Protein AF-0000000066309171 (afdb_homodimer)

Organism: Escherichia coli (strain K12) (NCBI:txid83333)

Secondary structure (DSSP, 8-state):
---PPSS-EE--BPPPPB-TTSSB-HHHHHHHHHHHHHTT-S-EEESSTTTTGGGS-HHHHHHHHHHHHHHHTTSS-EEEE---S-HHHHHHHHHHHHHHT-SEEEEEPP-SS---HHHHHHHHHHHHHT-SS-EEEEE-HHHHS----HHHHHHHHHH-TTEEEEEE--S-HHHHHHHIIIIIHH-TT-EEEE-SGGGHHHHHHTT--EE--GGGGT-HHHHHHHHHHHHTT-HHHHHHHHHHHTTTHHHHTTSSS-HHHHHHHHHHTT-----B--TTS-PPPHHHHHHHHHHHHHTT--/---PPSS-EE--BPPPPB-TTSSB-HHHHHHHHHHHHHTT-S-EEESSTTTTGGGS-HHHHHHHHHHHHHHHTTSS-EEEE---S-HHHHHHHHHHHHHHT-SEEEEEPP-SS---HHHHHHHHHHHHHT-SS-EEEEE-HHHHS----HHHHHHHHHH-TTEEEEEE--S-HHHHHHHIIIIIHH-TT-EEEE-SGGGHHHHHHTT--EE--GGGGT-HHHHHHHHHHHHTT-HHHHHHHHHHHTTTHHHHTTSSS-HHHHHHHHHHTT-----B--TTS-PPPHHHHHHHHHHHHHTT--

Foldseek 3Di:
DPDAADPFAEEAAAAFFADPVGAGPLVLSLLLLVVLVVLPGQEYEYLDVLNVVVLDDLVRLLVVLLSSCVSCVVSHAYEYEQEEQDLVSSLVSQVSNVVSPHQEYEYEFRAPDDDDLVRRLVSLVVSLVSDVHQYEYEADCVPRVDGCALVSLLVNVVVHVSPAEYAHEDPDLPRLLSNCCRNCVPVVNRAYAYAAQLCFLSNVVSVHGYYHYLCSSQQVNLRNVLVVCVVVVNNVSNVVSSVLSNQPVVQCVLDVNSSLSSLLSNVLSPRDGHSDDRPPDDHRDDVSSVVSNVSCVVSVRD/DPDAADPFAEEAAAAFFADPVGAGPLVLSLLLLVVLVVLPGQEYEYLDVLNVVVLDDLVRLLVVLLSSCVSCVVSHAYEYEQEEQDLVSSLVSQVSSVVSPHQEYEYEFRAPDDDDLVRRLVSLVVSLVSDVHQYEYEADCVPRVDGDALVSLQVNVVVHVSPAEYAHEDDDLPRLLSNCCRNCVPVVNRAYAYEAQLCFLSNVVSVHGYYHYLCSSAQVNLRNVLVVCVVVVNNVSNVVSSVLSNQPVVQCVLDVNSSLSSLLSNVLSPRDGHSDDRPPDDHRDDVSSVVSNVSCVVSVRD

pLDDT: mean 97.45, std 5.34, range [38.66, 98.94]

Structure (mmCIF, N/CA/C/O backbone):
data_AF-0000000066309171-model_v1
#
loop_
_entity.id
_entity.type
_entity.pdbx_description
1 polymer 'Putative 2-dehydro-3-deoxy-D-gluconate aldolase YagE'
#
loop_
_atom_site.group_PDB
_atom_site.id
_atom_site.type_symbol
_atom_site.label_atom_id
_atom_site.label_alt_id
_atom_site.label_comp_id
_atom_site.label_asym_id
_atom_site.label_entity_id
_atom_site.label_seq_id
_atom_site.pdbx_PDB_ins_code
_atom_site.Cartn_x
_atom_site.Cartn_y
_atom_site.Cartn_z
_atom_site.occupancy
_atom_site.B_iso_or_equiv
_atom_site.auth_seq_id
_atom_site.auth_comp_id
_atom_site.auth_asym_id
_atom_site.auth_atom_id
_atom_site.pdbx_PDB_model_num
ATOM 1 N N . MET A 1 1 ? 23.938 -31.531 -14.961 1 38.66 1 MET A N 1
ATOM 2 C CA . MET A 1 1 ? 22.609 -31.719 -15.531 1 38.66 1 MET A CA 1
ATOM 3 C C . MET A 1 1 ? 21.938 -30.375 -15.828 1 38.66 1 MET A C 1
ATOM 5 O O . MET A 1 1 ? 22.188 -29.391 -15.125 1 38.66 1 MET A O 1
ATOM 9 N N . PRO A 1 2 ? 21.531 -30.109 -17.031 1 43.56 2 PRO A N 1
ATOM 10 C CA . PRO A 1 2 ? 21.031 -28.781 -17.391 1 43.56 2 PRO A CA 1
ATOM 11 C C . PRO A 1 2 ? 20.078 -28.203 -16.359 1 43.56 2 PRO A C 1
ATOM 13 O O . PRO A 1 2 ? 19.203 -28.906 -15.852 1 43.56 2 PRO A O 1
ATOM 16 N N . GLN A 1 3 ? 20.516 -27.203 -15.57 1 62.66 3 GLN A N 1
ATOM 17 C CA . GLN A 1 3 ? 19.688 -26.641 -14.508 1 62.66 3 GLN A CA 1
ATOM 18 C C . GLN A 1 3 ? 18.359 -26.109 -15.055 1 62.66 3 GLN A C 1
ATOM 20 O O . GLN A 1 3 ? 18.344 -25.344 -16.016 1 62.66 3 GLN A O 1
ATOM 25 N N . SER A 1 4 ? 17.234 -26.812 -14.914 1 76.31 4 SER A N 1
ATOM 26 C CA . SER A 1 4 ? 15.891 -26.438 -15.359 1 76.31 4 SER A CA 1
ATOM 27 C C . SER A 1 4 ? 15.297 -25.344 -14.477 1 76.31 4 SER A C 1
ATOM 29 O O . SER A 1 4 ? 15.719 -25.172 -13.328 1 76.31 4 SER A O 1
ATOM 31 N N . ALA A 1 5 ? 14.523 -24.484 -15.18 1 87.62 5 ALA A N 1
ATOM 32 C CA . ALA A 1 5 ? 13.828 -23.453 -14.414 1 87.62 5 ALA A CA 1
ATOM 33 C C . ALA A 1 5 ? 13.062 -24.062 -13.242 1 87.62 5 ALA A C 1
ATOM 35 O O . ALA A 1 5 ? 12.453 -25.125 -13.375 1 87.62 5 ALA A O 1
ATOM 36 N N . LEU A 1 6 ? 13.281 -23.344 -12.219 1 89.31 6 LEU A N 1
ATOM 37 C CA . LEU A 1 6 ? 12.539 -23.719 -11.016 1 89.31 6 LEU A CA 1
ATOM 38 C C . LEU A 1 6 ? 11.148 -23.094 -11.016 1 89.31 6 LEU A C 1
ATOM 40 O O . LEU A 1 6 ? 10.938 -22.047 -11.641 1 89.31 6 LEU A O 1
ATOM 44 N N . PHE A 1 7 ? 10.102 -23.625 -10.523 1 96.81 7 PHE A N 1
ATOM 45 C CA . PHE A 1 7 ? 8.727 -23.156 -10.352 1 96.81 7 PHE A CA 1
ATOM 46 C C . PHE A 1 7 ? 8.086 -22.859 -11.695 1 96.81 7 PHE A C 1
ATOM 48 O O . PHE A 1 7 ? 7.855 -21.688 -12.031 1 96.81 7 PHE A O 1
ATOM 55 N N . THR A 1 8 ? 7.805 -23.719 -12.555 1 98.38 8 THR A N 1
ATOM 56 C CA . THR A 1 8 ? 7.16 -23.562 -13.852 1 98.38 8 THR A CA 1
ATOM 57 C C . THR A 1 8 ? 5.773 -24.203 -13.852 1 98.38 8 THR A C 1
ATOM 59 O O . THR A 1 8 ? 5.426 -24.938 -12.922 1 98.38 8 THR A O 1
ATOM 62 N N . GLY A 1 9 ? 5.016 -23.875 -14.844 1 98.69 9 GLY A N 1
ATOM 63 C CA . GLY A 1 9 ? 3.701 -24.469 -15.016 1 98.69 9 GLY A CA 1
ATOM 64 C C . GLY A 1 9 ? 2.588 -23.656 -14.391 1 98.69 9 GLY A C 1
ATOM 65 O O . GLY A 1 9 ? 2.572 -22.422 -14.5 1 98.69 9 GLY A O 1
ATOM 66 N N . ILE A 1 10 ? 1.595 -24.375 -13.898 1 98.88 10 ILE A N 1
ATOM 67 C CA . ILE A 1 10 ? 0.411 -23.734 -13.336 1 98.88 10 ILE A CA 1
ATOM 68 C C . ILE A 1 10 ? 0.517 -23.703 -11.812 1 98.88 10 ILE A C 1
ATOM 70 O O . ILE A 1 10 ? 0.471 -24.75 -11.156 1 98.88 10 ILE A O 1
ATOM 74 N N . ILE A 1 11 ? 0.652 -22.531 -11.25 1 98.94 11 ILE A N 1
ATOM 75 C CA . ILE A 1 11 ? 0.828 -22.312 -9.82 1 98.94 11 ILE A CA 1
ATOM 76 C C . ILE A 1 11 ? -0.217 -21.328 -9.305 1 98.94 11 ILE A C 1
ATOM 78 O O . ILE A 1 11 ? 0.01 -20.109 -9.32 1 98.94 11 ILE A O 1
ATOM 82 N N . PRO A 1 12 ? -1.341 -21.797 -8.828 1 98.81 12 PRO A N 1
ATOM 83 C CA . PRO A 1 12 ? -2.4 -20.891 -8.383 1 98.81 12 PRO A CA 1
ATOM 84 C C . PRO A 1 12 ? -1.979 -20.047 -7.188 1 98.81 12 PRO A C 1
ATOM 86 O O . PRO A 1 12 ? -1.315 -20.531 -6.273 1 98.81 12 PRO A O 1
ATOM 89 N N . PRO A 1 13 ? -2.234 -18.719 -7.227 1 98.81 13 PRO A N 1
ATOM 90 C CA . PRO A 1 13 ? -2.219 -17.938 -5.988 1 98.81 13 PRO A CA 1
ATOM 91 C C . PRO A 1 13 ? -3.387 -18.266 -5.062 1 98.81 13 PRO A C 1
ATOM 93 O O . PRO A 1 13 ? -4.484 -17.734 -5.223 1 98.81 13 PRO A O 1
ATOM 96 N N . VAL A 1 14 ? -3.17 -19.031 -4.137 1 98.88 14 VAL A N 1
ATOM 97 C CA . VAL A 1 14 ? -4.207 -19.719 -3.377 1 98.88 14 VAL A CA 1
ATOM 98 C C . VAL A 1 14 ? -4.941 -18.734 -2.484 1 98.88 14 VAL A C 1
ATOM 100 O O . VAL A 1 14 ? -4.312 -17.953 -1.753 1 98.88 14 VAL A O 1
ATOM 103 N N . SER A 1 15 ? -6.254 -18.766 -2.568 1 98.75 15 SER A N 1
ATOM 104 C CA . SER A 1 15 ? -7.07 -17.984 -1.647 1 98.75 15 SER A CA 1
ATOM 105 C C . SER A 1 15 ? -6.891 -18.453 -0.209 1 98.75 15 SER A C 1
ATOM 107 O O . SER A 1 15 ? -6.812 -19.656 0.049 1 98.75 15 SER A O 1
ATOM 109 N N . THR A 1 16 ? -6.73 -17.547 0.688 1 98.81 16 THR A N 1
ATOM 110 C CA . THR A 1 16 ? -6.789 -17.906 2.102 1 98.81 16 THR A CA 1
ATOM 111 C C . THR A 1 16 ? -8.234 -17.984 2.576 1 98.81 16 THR A C 1
ATOM 113 O O . THR A 1 16 ? -9 -17.031 2.443 1 98.81 16 THR A O 1
ATOM 116 N N . ILE A 1 17 ? -8.602 -19.141 3.123 1 98.88 17 ILE A N 1
ATOM 117 C CA . ILE A 1 17 ? -9.969 -19.297 3.602 1 98.88 17 ILE A CA 1
ATOM 118 C C . ILE A 1 17 ? -10.062 -18.875 5.062 1 98.88 17 ILE A C 1
ATOM 120 O O . ILE A 1 17 ? -9.25 -19.281 5.895 1 98.88 17 ILE A O 1
ATOM 124 N N . PHE A 1 18 ? -11.016 -17.984 5.305 1 98.81 18 PHE A N 1
ATOM 125 C CA . PHE A 1 18 ? -11.172 -17.438 6.645 1 98.81 18 PHE A CA 1
ATOM 126 C C . PHE A 1 18 ? -12.5 -17.875 7.258 1 98.81 18 PHE A C 1
ATOM 128 O O . PHE A 1 18 ? -13.484 -18.094 6.539 1 98.81 18 PHE A O 1
ATOM 135 N N . THR A 1 19 ? -12.5 -17.953 8.562 1 98.31 19 THR A N 1
ATOM 136 C CA . THR A 1 19 ? -13.758 -18.094 9.289 1 98.31 19 THR A CA 1
ATOM 137 C C . THR A 1 19 ? -14.508 -16.766 9.32 1 98.31 19 THR A C 1
ATOM 139 O O . THR A 1 19 ? -13.977 -15.727 8.906 1 98.31 19 THR A O 1
ATOM 142 N N . ALA A 1 20 ? -15.719 -16.828 9.828 1 96.56 20 ALA A N 1
ATOM 143 C CA . ALA A 1 20 ? -16.578 -15.648 9.867 1 96.56 20 ALA A CA 1
ATOM 144 C C . ALA A 1 20 ? -15.961 -14.562 10.742 1 96.56 20 ALA A C 1
ATOM 146 O O . ALA A 1 20 ? -16.234 -13.375 10.555 1 96.56 20 ALA A O 1
ATOM 147 N N . ASP A 1 21 ? -15.102 -14.945 11.672 1 95.44 21 ASP A N 1
ATOM 148 C CA . ASP A 1 21 ? -14.492 -13.969 12.578 1 95.44 21 ASP A CA 1
ATOM 149 C C . ASP A 1 21 ? -13.125 -13.523 12.062 1 95.44 21 ASP A C 1
ATOM 151 O O . ASP A 1 21 ? -12.391 -12.828 12.766 1 95.44 21 ASP A O 1
ATOM 155 N N . GLY A 1 22 ? -12.734 -13.977 10.859 1 96 22 GLY A N 1
ATOM 156 C CA . GLY A 1 22 ? -11.539 -13.461 10.219 1 96 22 GLY A CA 1
ATOM 157 C C . GLY A 1 22 ? -10.289 -14.258 10.547 1 96 22 GLY A C 1
ATOM 158 O O . GLY A 1 22 ? -9.172 -13.82 10.266 1 96 22 GLY A O 1
ATOM 159 N N . GLN A 1 23 ? -10.523 -15.422 11.148 1 97.69 23 GLN A N 1
ATOM 160 C CA . GLN A 1 23 ? -9.391 -16.297 11.445 1 97.69 23 GLN A CA 1
ATOM 161 C C . GLN A 1 23 ? -9.164 -17.297 10.32 1 97.69 23 GLN A C 1
ATOM 163 O O . GLN A 1 23 ? -10.047 -17.516 9.492 1 97.69 23 GLN A O 1
ATOM 168 N N . LEU A 1 24 ? -7.961 -17.891 10.336 1 98.62 24 LEU A N 1
ATOM 169 C CA . LEU A 1 24 ? -7.672 -18.922 9.336 1 98.62 24 LEU A CA 1
ATOM 170 C C . LEU A 1 24 ? -8.617 -20.109 9.492 1 98.62 24 LEU A C 1
ATOM 172 O O . LEU A 1 24 ? -8.719 -20.703 10.578 1 98.62 24 LEU A O 1
ATOM 176 N N . ASP A 1 25 ? -9.352 -20.406 8.469 1 98.75 25 ASP A N 1
ATOM 177 C CA . ASP A 1 25 ? -10.133 -21.641 8.398 1 98.75 25 ASP A CA 1
ATOM 178 C C . ASP A 1 25 ? -9.273 -22.812 7.918 1 98.75 25 ASP A C 1
ATOM 180 O O . ASP A 1 25 ? -9.227 -23.109 6.723 1 98.75 25 ASP A O 1
ATOM 184 N N . LYS A 1 26 ? -8.672 -23.5 8.914 1 98.5 26 LYS A N 1
ATOM 185 C CA . LYS A 1 26 ? -7.707 -24.547 8.594 1 98.5 26 LYS A CA 1
ATOM 186 C C . LYS A 1 26 ? -8.352 -25.656 7.773 1 98.5 26 LYS A C 1
ATOM 188 O O . LYS A 1 26 ? -7.828 -26.047 6.727 1 98.5 26 LYS A O 1
ATOM 193 N N . PRO A 1 27 ? -9.555 -26.156 8.133 1 98.44 27 PRO A N 1
ATOM 194 C CA . PRO A 1 27 ? -10.172 -27.219 7.332 1 98.44 27 PRO A CA 1
ATOM 195 C C . PRO A 1 27 ? -10.484 -26.766 5.906 1 98.44 27 PRO A C 1
ATOM 197 O O . PRO A 1 27 ? -10.242 -27.516 4.953 1 98.44 27 PRO A O 1
ATOM 200 N N . GLY A 1 28 ? -11.055 -25.562 5.793 1 98.5 28 GLY A N 1
ATOM 201 C CA . GLY A 1 28 ? -11.367 -25.047 4.473 1 98.5 28 GLY A CA 1
ATOM 202 C C . GLY A 1 28 ? -10.141 -24.844 3.6 1 98.5 28 GLY A C 1
ATOM 203 O O . GLY A 1 28 ? -10.164 -25.172 2.412 1 98.5 28 GLY A O 1
ATOM 204 N N . THR A 1 29 ? -9.102 -24.328 4.191 1 98.69 29 THR A N 1
ATOM 205 C CA . THR A 1 29 ? -7.852 -24.125 3.461 1 98.69 29 THR A CA 1
ATOM 206 C C . THR A 1 29 ? -7.242 -25.469 3.061 1 98.69 29 THR A C 1
ATOM 208 O O . THR A 1 29 ? -6.77 -25.641 1.932 1 98.69 29 THR A O 1
ATOM 211 N N . ALA A 1 30 ? -7.254 -26.406 3.961 1 98.75 30 ALA A N 1
ATOM 212 C CA . ALA A 1 30 ? -6.746 -27.75 3.678 1 98.75 30 ALA A CA 1
ATOM 213 C C . ALA A 1 30 ? -7.488 -28.375 2.502 1 98.75 30 ALA A C 1
ATOM 215 O O . ALA A 1 30 ? -6.867 -28.969 1.613 1 98.75 30 ALA A O 1
ATOM 216 N N . ALA A 1 31 ? -8.773 -28.266 2.525 1 98.5 31 ALA A N 1
ATOM 217 C CA . ALA A 1 31 ? -9.594 -28.844 1.465 1 98.5 31 ALA A CA 1
ATOM 218 C C . ALA A 1 31 ? -9.25 -28.234 0.11 1 98.5 31 ALA A C 1
ATOM 220 O O . ALA A 1 31 ? -9.18 -28.938 -0.898 1 98.5 31 ALA A O 1
ATOM 221 N N . LEU A 1 32 ? -9.102 -26.953 0.079 1 98.69 32 LEU A N 1
ATOM 222 C CA . LEU A 1 32 ? -8.758 -26.266 -1.166 1 98.69 32 LEU A CA 1
ATOM 223 C C . LEU A 1 32 ? -7.398 -26.734 -1.68 1 98.69 32 LEU A C 1
ATOM 225 O O . LEU A 1 32 ? -7.234 -27 -2.871 1 98.69 32 LEU A O 1
ATOM 229 N N . ILE A 1 33 ? -6.434 -26.781 -0.765 1 98.81 33 ILE A N 1
ATOM 230 C CA . ILE A 1 33 ? -5.09 -27.234 -1.117 1 98.81 33 ILE A CA 1
ATOM 231 C C . ILE A 1 33 ? -5.16 -28.625 -1.759 1 98.81 33 ILE A C 1
ATOM 233 O O . ILE A 1 33 ? -4.605 -28.844 -2.836 1 98.81 33 ILE A O 1
ATOM 237 N N . ASP A 1 34 ? -5.883 -29.516 -1.138 1 98.75 34 ASP A N 1
ATOM 238 C CA . ASP A 1 34 ? -5.98 -30.875 -1.627 1 98.75 34 ASP A CA 1
ATOM 239 C C . ASP A 1 34 ? -6.648 -30.922 -3 1 98.75 34 ASP A C 1
ATOM 241 O O . ASP A 1 34 ? -6.223 -31.688 -3.879 1 98.75 34 ASP A O 1
ATOM 245 N N . ASP A 1 35 ? -7.629 -30.172 -3.152 1 98.44 35 ASP A N 1
ATOM 246 C CA . ASP A 1 35 ? -8.344 -30.109 -4.422 1 98.44 35 ASP A CA 1
ATOM 247 C C . ASP A 1 35 ? -7.438 -29.625 -5.547 1 98.44 35 ASP A C 1
ATOM 249 O O . ASP A 1 35 ? -7.484 -30.141 -6.664 1 98.44 35 ASP A O 1
ATOM 253 N N . LEU A 1 36 ? -6.699 -28.594 -5.277 1 98.75 36 LEU A N 1
ATOM 254 C CA . LEU A 1 36 ? -5.824 -28.016 -6.289 1 98.75 36 LEU A CA 1
ATOM 255 C C . LEU A 1 36 ? -4.711 -29 -6.668 1 98.75 36 LEU A C 1
ATOM 257 O O . LEU A 1 36 ? -4.371 -29.125 -7.848 1 98.75 36 LEU A O 1
ATOM 261 N N . ILE A 1 37 ? -4.16 -29.672 -5.664 1 98.81 37 ILE A N 1
ATOM 262 C CA . ILE A 1 37 ? -3.131 -30.656 -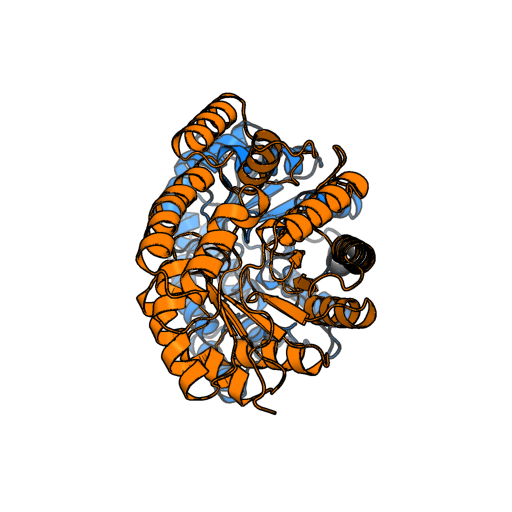5.934 1 98.81 37 ILE A CA 1
ATOM 263 C C . ILE A 1 37 ? -3.717 -31.797 -6.77 1 98.81 37 ILE A C 1
ATOM 265 O O . ILE A 1 37 ? -3.104 -32.25 -7.738 1 98.81 37 ILE A O 1
ATOM 269 N N . LYS A 1 38 ? -4.902 -32.219 -6.41 1 98.44 38 LYS A N 1
ATOM 270 C CA . LYS A 1 38 ? -5.586 -33.281 -7.156 1 98.44 38 LYS A CA 1
ATOM 271 C C . LYS A 1 38 ? -5.832 -32.875 -8.602 1 98.44 38 LYS A C 1
ATOM 273 O O . LYS A 1 38 ? -5.773 -33.688 -9.516 1 98.44 38 LYS A O 1
ATOM 278 N N . ALA A 1 39 ? -6.035 -31.594 -8.844 1 98.12 39 ALA A N 1
ATOM 279 C CA . ALA A 1 39 ? -6.328 -31.062 -10.164 1 98.12 39 ALA A CA 1
ATOM 280 C C . ALA A 1 39 ? -5.074 -31.031 -11.031 1 98.12 39 ALA A C 1
ATOM 282 O O . ALA A 1 39 ? -5.152 -30.812 -12.242 1 98.12 39 ALA A O 1
ATOM 283 N N . GLY A 1 40 ? -3.91 -31.203 -10.445 1 98.62 40 GLY A N 1
ATOM 284 C CA . GLY A 1 40 ? -2.691 -31.375 -11.219 1 98.62 40 GLY A CA 1
ATOM 285 C C . GLY A 1 40 ? -1.887 -30.094 -11.359 1 98.62 40 GLY A C 1
ATOM 286 O O . GLY A 1 40 ? -1.13 -29.922 -12.312 1 98.62 40 GLY A O 1
ATOM 287 N N . VAL A 1 41 ? -2.041 -29.172 -10.43 1 98.81 41 VAL A N 1
ATOM 288 C CA . VAL A 1 41 ? -1.249 -27.953 -10.484 1 98.81 41 VAL A CA 1
ATOM 289 C C . VAL A 1 41 ? 0.215 -28.266 -10.188 1 98.81 41 VAL A C 1
ATOM 291 O O . VAL A 1 41 ? 0.526 -29.312 -9.609 1 98.81 41 VAL A O 1
ATOM 294 N N . ASP A 1 42 ? 1.128 -27.375 -10.617 1 98.81 42 ASP A N 1
ATOM 295 C CA . ASP A 1 42 ? 2.561 -27.641 -10.578 1 98.81 42 ASP A CA 1
ATOM 296 C C . ASP A 1 42 ? 3.199 -27.047 -9.328 1 98.81 42 ASP A C 1
ATOM 298 O O . ASP A 1 42 ? 4.402 -27.188 -9.102 1 98.81 42 ASP A O 1
ATOM 302 N N . GLY A 1 43 ? 2.537 -26.406 -8.492 1 98.81 43 GLY A N 1
ATOM 303 C CA . GLY A 1 43 ? 2.908 -25.734 -7.25 1 98.81 43 GLY A CA 1
ATOM 304 C C . GLY A 1 43 ? 1.785 -24.906 -6.656 1 98.81 43 GLY A C 1
ATOM 305 O O . GLY A 1 43 ? 0.696 -24.828 -7.23 1 98.81 43 GLY A O 1
ATOM 306 N N . LEU A 1 44 ? 2.025 -24.359 -5.52 1 98.94 44 LEU A N 1
ATOM 307 C CA . LEU A 1 44 ? 1.059 -23.5 -4.852 1 98.94 44 LEU A CA 1
ATOM 308 C C . LEU A 1 44 ? 1.731 -22.234 -4.32 1 98.94 44 LEU A C 1
ATOM 310 O O . LEU A 1 44 ? 2.799 -22.297 -3.709 1 98.94 44 LEU A O 1
ATOM 314 N N . PHE A 1 45 ? 1.145 -21.094 -4.598 1 98.94 45 PHE A N 1
ATOM 315 C CA . PHE A 1 45 ? 1.626 -19.812 -4.102 1 98.94 45 PHE A CA 1
ATOM 316 C C . PHE A 1 45 ? 0.674 -19.25 -3.055 1 98.94 45 PHE A C 1
ATOM 318 O O . PHE A 1 45 ? -0.469 -18.906 -3.367 1 98.94 45 PHE A O 1
ATOM 325 N N . PHE A 1 46 ? 1.134 -19.141 -1.789 1 98.94 46 PHE A N 1
ATOM 326 C CA . PHE A 1 46 ? 0.316 -18.625 -0.694 1 98.94 46 PHE A CA 1
ATOM 327 C C . PHE A 1 46 ? 0.715 -17.203 -0.337 1 98.94 46 PHE A C 1
ATOM 329 O O . PHE A 1 46 ? 1.871 -16.812 -0.516 1 98.94 46 PHE A O 1
ATOM 336 N N . LEU A 1 47 ? -0.238 -16.453 0.183 1 98.88 47 LEU A N 1
ATOM 337 C CA . LEU A 1 47 ? -0.025 -15.109 0.704 1 98.88 47 LEU A CA 1
ATOM 338 C C . LEU A 1 47 ? 0.41 -14.156 -0.407 1 98.88 47 LEU A C 1
ATOM 340 O O . LEU A 1 47 ? 1.303 -13.336 -0.208 1 98.88 47 LEU A O 1
ATOM 344 N N . GLY A 1 48 ? -0.145 -14.367 -1.619 1 98.44 48 GLY A N 1
ATOM 345 C CA . GLY A 1 48 ? -0.158 -13.367 -2.67 1 98.44 48 GLY A CA 1
ATOM 346 C C . GLY A 1 48 ? -1.31 -12.383 -2.545 1 98.44 48 GLY A C 1
ATOM 347 O O . GLY A 1 48 ? -2.006 -12.367 -1.527 1 98.44 48 GLY A O 1
ATOM 348 N N . SER A 1 49 ? -1.525 -11.586 -3.557 1 97.25 49 SER A N 1
ATOM 349 C CA . SER A 1 49 ? -2.645 -10.648 -3.553 1 97.25 49 SER A CA 1
ATOM 350 C C . SER A 1 49 ? -3.971 -11.375 -3.346 1 97.25 49 SER A C 1
ATOM 352 O O . SER A 1 49 ? -4.785 -10.969 -2.514 1 97.25 49 SER A O 1
ATOM 354 N N . GLY A 1 50 ? -4.156 -12.469 -4.039 1 95.94 50 GLY A N 1
ATOM 355 C CA . GLY A 1 50 ? -5.379 -13.25 -3.936 1 95.94 50 GLY A CA 1
ATOM 356 C C . GLY A 1 50 ? -5.555 -13.906 -2.58 1 95.94 50 GLY A C 1
ATOM 357 O O . GLY A 1 50 ? -6.676 -14.258 -2.195 1 95.94 50 GLY A O 1
ATOM 358 N N . GLY A 1 51 ? -4.441 -14.133 -1.93 1 98.25 51 GLY A N 1
ATOM 359 C CA . GLY A 1 51 ? -4.473 -14.688 -0.588 1 98.25 51 GLY A CA 1
ATOM 360 C C . GLY A 1 51 ? -4.684 -13.641 0.491 1 98.25 51 GLY A C 1
ATOM 361 O O . GLY A 1 51 ? -4.598 -13.945 1.683 1 98.25 51 GLY A O 1
ATOM 362 N N . GLU A 1 52 ? -4.859 -12.391 0.072 1 98.38 52 GLU A N 1
ATOM 363 C CA . GLU A 1 52 ? -5.227 -11.273 0.936 1 98.38 52 GLU A CA 1
ATOM 364 C C . GLU A 1 52 ? -4.109 -10.945 1.923 1 98.38 52 GLU A C 1
ATOM 366 O O . GLU A 1 52 ? -4.375 -10.578 3.07 1 98.38 52 GLU A O 1
ATOM 371 N N . PHE A 1 53 ? -2.826 -11.086 1.468 1 98.56 53 PHE A N 1
ATOM 372 C CA . PHE A 1 53 ? -1.688 -10.859 2.352 1 98.56 53 PHE A CA 1
ATOM 373 C C . PHE A 1 53 ? -1.72 -9.445 2.926 1 98.56 53 PHE A C 1
ATOM 375 O O . PHE A 1 53 ? -1.321 -9.227 4.07 1 98.56 53 PHE A O 1
ATOM 382 N N . SER A 1 54 ? -2.229 -8.43 2.168 1 97.62 54 SER A N 1
ATOM 383 C CA . SER A 1 54 ? -2.152 -7.02 2.531 1 97.62 54 SER A CA 1
ATOM 384 C C . SER A 1 54 ? -3.107 -6.691 3.672 1 97.62 54 SER A C 1
ATOM 386 O O . SER A 1 54 ? -3.014 -5.621 4.277 1 97.62 54 SER A O 1
ATOM 388 N N . GLN A 1 55 ? -4.012 -7.617 3.965 1 97.81 55 GLN A N 1
ATOM 389 C CA . GLN A 1 55 ? -4.988 -7.406 5.027 1 97.81 55 GLN A CA 1
ATOM 390 C C . GLN A 1 55 ? -4.582 -8.148 6.301 1 97.81 55 GLN A C 1
ATOM 392 O O . GLN A 1 55 ? -5.355 -8.211 7.258 1 97.81 55 GLN A O 1
ATOM 397 N N . LEU A 1 56 ? -3.402 -8.688 6.27 1 98.31 56 LEU A N 1
ATOM 398 C CA . LEU A 1 56 ? -2.957 -9.539 7.367 1 98.31 56 LEU A CA 1
ATOM 399 C C . LEU A 1 56 ? -1.742 -8.938 8.062 1 98.31 56 LEU A C 1
ATOM 401 O O . LEU A 1 56 ? -0.915 -8.281 7.426 1 98.31 56 LEU A O 1
ATOM 405 N N . GLY A 1 57 ? -1.656 -9.156 9.383 1 96.94 57 GLY A N 1
ATOM 406 C CA . GLY A 1 57 ? -0.436 -8.828 10.102 1 96.94 57 GLY A CA 1
ATOM 407 C C . GLY A 1 57 ? 0.652 -9.875 9.945 1 96.94 57 GLY A C 1
ATOM 408 O O . GLY A 1 57 ? 0.406 -10.961 9.406 1 96.94 57 GLY A O 1
ATOM 409 N N . ALA A 1 58 ? 1.822 -9.539 10.43 1 97.81 58 ALA A N 1
ATOM 410 C CA . ALA A 1 58 ? 2.986 -10.406 10.266 1 97.81 58 ALA A CA 1
ATOM 411 C C . ALA A 1 58 ? 2.746 -11.773 10.906 1 97.81 58 ALA A C 1
ATOM 413 O O . ALA A 1 58 ? 3.068 -12.805 10.32 1 97.81 58 ALA A O 1
ATOM 414 N N . GLU A 1 59 ? 2.178 -11.781 12.094 1 98.06 59 GLU A N 1
ATOM 415 C CA . GLU A 1 59 ? 1.98 -13.039 12.805 1 98.06 59 GLU A CA 1
ATOM 416 C C . GLU A 1 59 ? 0.931 -13.906 12.117 1 98.06 59 GLU A C 1
ATOM 418 O O . GLU A 1 59 ? 1.051 -15.133 12.086 1 98.06 59 GLU A O 1
ATOM 423 N N . GLU A 1 60 ? -0.122 -13.297 11.609 1 98.44 60 GLU A N 1
ATOM 424 C CA . GLU A 1 60 ? -1.114 -14.039 10.836 1 98.44 60 GLU A CA 1
ATOM 425 C C . GLU A 1 60 ? -0.492 -14.664 9.594 1 98.44 60 GLU A C 1
ATOM 427 O O . GLU A 1 60 ? -0.775 -15.812 9.258 1 98.44 60 GLU A O 1
ATOM 432 N N . ARG A 1 61 ? 0.37 -13.898 8.898 1 98.81 61 ARG A N 1
ATOM 433 C CA . ARG A 1 61 ? 1.027 -14.391 7.688 1 98.81 61 ARG A CA 1
ATOM 434 C C . ARG A 1 61 ? 1.952 -15.562 8 1 98.81 61 ARG A C 1
ATOM 436 O O . ARG A 1 61 ? 1.992 -16.547 7.262 1 98.81 61 ARG A O 1
ATOM 443 N N . LYS A 1 62 ? 2.662 -15.445 9.133 1 98.88 62 LYS A N 1
ATOM 444 C CA . LYS A 1 62 ? 3.531 -16.547 9.555 1 98.88 62 LYS A CA 1
ATOM 445 C C . LYS A 1 62 ? 2.723 -17.797 9.844 1 98.88 62 LYS A C 1
ATOM 447 O O . LYS A 1 62 ? 3.111 -18.906 9.438 1 98.88 62 LYS A O 1
ATOM 452 N N . ALA A 1 63 ? 1.603 -17.641 10.523 1 98.81 63 ALA A N 1
ATOM 453 C CA . ALA A 1 63 ? 0.764 -18.781 10.883 1 98.81 63 ALA A CA 1
ATOM 454 C C . ALA A 1 63 ? 0.19 -19.453 9.648 1 98.81 63 ALA A C 1
ATOM 456 O O . ALA A 1 63 ? 0.156 -20.688 9.562 1 98.81 63 ALA A O 1
ATOM 457 N N . ILE A 1 64 ? -0.252 -18.688 8.711 1 98.88 64 ILE A N 1
ATOM 458 C CA . ILE A 1 64 ? -0.836 -19.219 7.48 1 98.88 64 ILE A CA 1
ATOM 459 C C . ILE A 1 64 ? 0.235 -19.953 6.672 1 98.88 64 ILE A C 1
ATOM 461 O O . ILE A 1 64 ? -0.006 -21.047 6.152 1 98.88 64 ILE A O 1
ATOM 465 N N . ALA A 1 65 ? 1.427 -19.344 6.59 1 98.94 65 ALA A N 1
ATOM 466 C CA . ALA A 1 65 ? 2.535 -19.969 5.867 1 98.94 65 ALA A CA 1
ATOM 467 C C . ALA A 1 65 ? 2.883 -21.328 6.465 1 98.94 65 ALA A C 1
ATOM 469 O O . ALA A 1 65 ? 3.016 -22.312 5.734 1 98.94 65 ALA A O 1
ATOM 470 N N . ARG A 1 66 ? 3.025 -21.344 7.781 1 98.88 66 ARG A N 1
ATOM 471 C CA . ARG A 1 66 ? 3.379 -22.578 8.461 1 98.88 66 ARG A CA 1
ATOM 472 C C . ARG A 1 66 ? 2.33 -23.656 8.211 1 98.88 66 ARG A C 1
ATOM 474 O O . ARG A 1 66 ? 2.67 -24.797 7.898 1 98.88 66 ARG A O 1
ATOM 481 N N . PHE A 1 67 ? 1.081 -23.328 8.367 1 98.88 67 PHE A N 1
ATOM 482 C CA . PHE A 1 67 ? -0.006 -24.281 8.148 1 98.88 67 PHE A CA 1
ATOM 483 C C . PHE A 1 67 ? 0.029 -24.828 6.734 1 98.88 67 PHE A C 1
ATOM 485 O O . PHE A 1 67 ? -0.073 -26.047 6.531 1 98.88 67 PHE A O 1
ATOM 492 N N . ALA A 1 68 ? 0.136 -23.891 5.742 1 98.88 68 ALA A N 1
ATOM 493 C CA . ALA A 1 68 ? 0.113 -24.281 4.336 1 98.88 68 ALA A CA 1
ATOM 494 C C . ALA A 1 68 ? 1.263 -25.219 4.008 1 98.88 68 ALA A C 1
ATOM 496 O O . ALA A 1 68 ? 1.06 -26.266 3.371 1 98.88 68 ALA A O 1
ATOM 497 N N . ILE A 1 69 ? 2.477 -24.844 4.434 1 98.94 69 ILE A N 1
ATOM 498 C CA . ILE A 1 69 ? 3.668 -25.656 4.172 1 98.94 69 ILE A CA 1
ATOM 499 C C . ILE A 1 69 ? 3.496 -27.047 4.773 1 98.94 69 ILE A C 1
ATOM 501 O O . ILE A 1 69 ? 3.721 -28.047 4.102 1 98.94 69 ILE A O 1
ATOM 505 N N . ASP A 1 70 ? 3.033 -27.047 6.008 1 98.88 70 ASP A N 1
ATOM 506 C CA . ASP A 1 70 ? 2.857 -28.328 6.711 1 98.88 70 ASP A CA 1
ATOM 507 C C . ASP A 1 70 ? 1.817 -29.203 6.012 1 98.88 70 ASP A C 1
ATOM 509 O O . ASP A 1 70 ? 2.02 -30.406 5.848 1 98.88 70 ASP A O 1
ATOM 513 N N . HIS A 1 71 ? 0.724 -28.625 5.582 1 98.94 71 HIS A N 1
ATOM 514 C CA . HIS A 1 71 ? -0.365 -29.391 5.004 1 98.94 71 HIS A CA 1
ATOM 515 C C . HIS A 1 71 ? 0.003 -29.922 3.619 1 98.94 71 HIS A C 1
ATOM 517 O O . HIS A 1 71 ? -0.373 -31.031 3.25 1 98.94 71 HIS A O 1
ATOM 523 N N . VAL A 1 72 ? 0.617 -29.062 2.816 1 98.88 72 VAL A N 1
ATOM 524 C CA . VAL A 1 72 ? 1.021 -29.5 1.485 1 98.88 72 VAL A CA 1
ATOM 525 C C . VAL A 1 72 ? 1.963 -30.703 1.601 1 98.88 72 VAL A C 1
ATOM 527 O O . VAL A 1 72 ? 1.88 -31.641 0.809 1 98.88 72 VAL A O 1
ATOM 530 N N . ASP A 1 73 ? 2.9 -30.594 2.58 1 98.62 73 ASP A N 1
ATOM 531 C CA . ASP A 1 73 ? 3.76 -31.719 2.939 1 98.62 73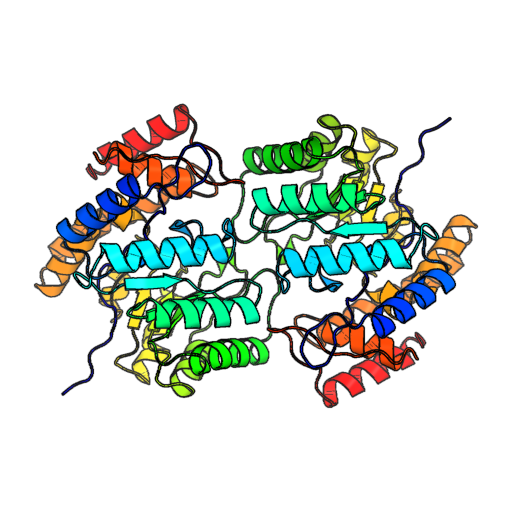 ASP A CA 1
ATOM 532 C C . ASP A 1 73 ? 4.539 -32.219 1.728 1 98.62 73 ASP A C 1
ATOM 534 O O . ASP A 1 73 ? 4.504 -33.406 1.41 1 98.62 73 ASP A O 1
ATOM 538 N N . ARG A 1 74 ? 5.094 -31.375 0.915 1 98.06 74 ARG A N 1
ATOM 539 C CA . ARG A 1 74 ? 6.047 -31.625 -0.161 1 98.06 74 ARG A CA 1
ATOM 540 C C . ARG A 1 74 ? 5.383 -32.344 -1.323 1 98.06 74 ARG A C 1
ATOM 542 O O . ARG A 1 74 ? 6.066 -32.906 -2.188 1 98.06 74 ARG A O 1
ATOM 549 N N . ARG A 1 75 ? 4.086 -32.312 -1.36 1 98.75 75 ARG A N 1
ATOM 550 C CA . ARG A 1 75 ? 3.414 -32.969 -2.492 1 98.75 75 ARG A CA 1
ATOM 551 C C . ARG A 1 75 ? 3.645 -32.156 -3.775 1 98.75 75 ARG A C 1
ATOM 553 O O . ARG A 1 75 ? 3.697 -32.75 -4.863 1 98.75 75 ARG A O 1
ATOM 560 N N . VAL A 1 76 ? 3.695 -30.844 -3.686 1 98.75 76 VAL A N 1
ATOM 561 C CA . VAL A 1 76 ? 4.086 -29.906 -4.742 1 98.75 76 VAL A CA 1
ATOM 562 C C . VAL A 1 76 ? 4.902 -28.766 -4.145 1 98.75 76 VAL A C 1
ATOM 564 O O . VAL A 1 76 ? 4.867 -28.531 -2.934 1 98.75 76 VAL A O 1
ATOM 567 N N . PRO A 1 77 ? 5.699 -28.047 -4.973 1 98.81 77 PRO A N 1
ATOM 568 C CA . PRO A 1 77 ? 6.445 -26.906 -4.457 1 98.81 77 PRO A CA 1
ATOM 569 C C . PRO A 1 77 ? 5.535 -25.828 -3.854 1 98.81 77 PRO A C 1
ATOM 571 O O . PRO A 1 77 ? 4.461 -25.547 -4.391 1 98.81 77 PRO A O 1
ATOM 574 N N . VAL A 1 78 ? 6.004 -25.25 -2.738 1 98.94 78 VAL A N 1
ATOM 575 C CA . VAL A 1 78 ? 5.246 -24.219 -2.041 1 98.94 78 VAL A CA 1
ATOM 576 C C . VAL A 1 78 ? 6.012 -22.891 -2.078 1 98.94 78 VAL A C 1
ATOM 578 O O . VAL A 1 78 ? 7.168 -22.828 -1.658 1 98.94 78 VAL A O 1
ATOM 581 N N . LEU A 1 79 ? 5.391 -21.875 -2.613 1 98.94 79 LEU A N 1
ATOM 582 C CA . LEU A 1 79 ? 5.895 -20.5 -2.604 1 98.94 79 LEU A CA 1
ATOM 583 C C . LEU A 1 79 ? 5.129 -19.641 -1.598 1 98.94 79 LEU A C 1
ATOM 585 O O . LEU A 1 79 ? 3.908 -19.766 -1.479 1 98.94 79 LEU A O 1
ATOM 589 N N . ILE A 1 80 ? 5.871 -18.812 -0.853 1 98.94 80 ILE A N 1
ATOM 590 C CA . ILE A 1 80 ? 5.254 -17.953 0.152 1 98.94 80 ILE A CA 1
ATOM 591 C C . ILE A 1 80 ? 5.52 -16.484 -0.189 1 98.94 80 ILE A C 1
ATOM 593 O O . ILE A 1 80 ? 6.668 -16.094 -0.399 1 98.94 80 ILE A O 1
ATOM 597 N N . GLY A 1 81 ? 4.434 -15.68 -0.288 1 98.94 81 GLY A N 1
ATOM 598 C CA . GLY A 1 81 ? 4.598 -14.234 -0.414 1 98.94 81 GLY A CA 1
ATOM 599 C C . GLY A 1 81 ? 5.098 -13.578 0.859 1 98.94 81 GLY A C 1
ATOM 600 O O . GLY A 1 81 ? 4.508 -13.758 1.927 1 98.94 81 GLY A O 1
ATOM 601 N N . THR A 1 82 ? 6.137 -12.773 0.7 1 98.88 82 THR A N 1
ATOM 602 C CA . THR A 1 82 ? 6.727 -12.211 1.911 1 98.88 82 THR A CA 1
ATOM 603 C C . THR A 1 82 ? 6.898 -10.703 1.781 1 98.88 82 THR A C 1
ATOM 605 O O . THR A 1 82 ? 7.328 -10.039 2.727 1 98.88 82 THR A O 1
ATOM 608 N N . GLY A 1 83 ? 6.531 -10.156 0.658 1 98.25 83 GLY A N 1
ATOM 609 C CA . GLY A 1 83 ? 6.73 -8.742 0.411 1 98.25 83 GLY A CA 1
ATOM 610 C C . GLY A 1 83 ? 5.723 -7.863 1.127 1 98.25 83 GLY A C 1
ATOM 611 O O . GLY A 1 83 ? 4.676 -8.344 1.567 1 98.25 83 GLY A O 1
ATOM 612 N N . GLY A 1 84 ? 5.969 -6.609 1.262 1 96.88 84 GLY A N 1
ATOM 613 C CA . GLY A 1 84 ? 5.137 -5.59 1.883 1 96.88 84 GLY A CA 1
ATOM 614 C C . GLY A 1 84 ? 5.754 -4.207 1.834 1 96.88 84 GLY A C 1
ATOM 615 O O . GLY A 1 84 ? 6.637 -3.941 1.012 1 96.88 84 GLY A O 1
ATOM 616 N N . THR A 1 85 ? 5.25 -3.305 2.662 1 96.88 85 THR A N 1
ATOM 617 C CA . THR A 1 85 ? 5.742 -1.931 2.695 1 96.88 85 THR A CA 1
ATOM 618 C C . THR A 1 85 ? 6.965 -1.814 3.602 1 96.88 85 THR A C 1
ATOM 620 O O . THR A 1 85 ? 7.777 -0.902 3.441 1 96.88 85 THR A O 1
ATOM 623 N N . ASN A 1 86 ? 7.062 -2.615 4.57 1 97.06 86 ASN A N 1
ATOM 624 C CA . ASN A 1 86 ? 8.109 -2.65 5.586 1 97.06 86 ASN A CA 1
ATOM 625 C C . ASN A 1 86 ? 9.203 -3.65 5.23 1 97.06 86 ASN A C 1
ATOM 627 O O . ASN A 1 86 ? 9.031 -4.855 5.414 1 97.06 86 ASN A O 1
ATOM 631 N N . ALA A 1 87 ? 10.375 -3.135 4.777 1 97.44 87 ALA A N 1
ATOM 632 C CA . ALA A 1 87 ? 11.461 -3.979 4.289 1 97.44 87 ALA A CA 1
ATOM 633 C C . ALA A 1 87 ? 11.984 -4.887 5.398 1 97.44 87 ALA A C 1
ATOM 635 O O . ALA A 1 87 ? 12.391 -6.023 5.141 1 97.44 87 ALA A O 1
ATOM 636 N N . ARG A 1 88 ? 12.078 -4.387 6.613 1 97.62 88 ARG A N 1
ATOM 637 C CA . ARG A 1 88 ? 12.539 -5.211 7.73 1 97.62 88 ARG A CA 1
ATOM 638 C C . ARG A 1 88 ? 11.602 -6.391 7.957 1 97.62 88 ARG A C 1
ATOM 640 O O . ARG A 1 88 ? 12.055 -7.512 8.203 1 97.62 88 ARG A O 1
ATOM 647 N N . GLU A 1 89 ? 10.336 -6.125 7.883 1 98.12 89 GLU A N 1
ATOM 648 C CA . GLU A 1 89 ? 9.336 -7.176 8.023 1 98.12 89 GLU A CA 1
ATOM 649 C C . GLU A 1 89 ? 9.414 -8.18 6.875 1 98.12 89 GLU A C 1
ATOM 651 O O . GLU A 1 89 ? 9.234 -9.383 7.078 1 98.12 89 GLU A O 1
ATOM 656 N N . THR A 1 90 ? 9.641 -7.707 5.652 1 98.75 90 THR A N 1
ATOM 657 C CA . THR A 1 90 ? 9.812 -8.586 4.5 1 98.75 90 THR A CA 1
ATOM 658 C C . THR A 1 90 ? 10.945 -9.578 4.734 1 98.75 90 THR A C 1
ATOM 660 O O . THR A 1 90 ? 10.812 -10.766 4.445 1 98.75 90 THR A O 1
ATOM 663 N N . ILE A 1 91 ? 12.047 -9.055 5.25 1 98.75 91 ILE A N 1
ATOM 664 C CA . ILE A 1 91 ? 13.195 -9.906 5.539 1 98.75 91 ILE A CA 1
ATOM 665 C C . ILE A 1 91 ? 12.828 -10.922 6.617 1 98.75 91 ILE A C 1
ATOM 667 O O . ILE A 1 91 ? 13.117 -12.117 6.477 1 98.75 91 ILE A O 1
ATOM 671 N N . GLU A 1 92 ? 12.156 -10.453 7.652 1 98.75 92 GLU A N 1
ATOM 672 C CA . GLU A 1 92 ? 11.734 -11.336 8.734 1 98.75 92 GLU A CA 1
ATOM 673 C C . GLU A 1 92 ? 10.812 -12.438 8.219 1 98.75 92 GLU A C 1
ATOM 675 O O . GLU A 1 92 ? 10.984 -13.609 8.555 1 98.75 92 GLU A O 1
ATOM 680 N N . LEU A 1 93 ? 9.828 -12.07 7.41 1 98.94 93 LEU A N 1
ATOM 681 C CA . LEU A 1 93 ? 8.875 -13.016 6.848 1 98.94 93 LEU A CA 1
ATOM 682 C C . LEU A 1 93 ? 9.562 -13.992 5.898 1 98.94 93 LEU A C 1
ATOM 684 O O . LEU A 1 93 ? 9.195 -15.164 5.824 1 98.94 93 LEU A O 1
ATOM 688 N N . SER A 1 94 ? 10.547 -13.5 5.168 1 98.94 94 SER A N 1
ATOM 689 C CA . SER A 1 94 ? 11.312 -14.352 4.266 1 98.94 94 SER A CA 1
ATOM 690 C C . SER A 1 94 ? 12.102 -15.406 5.039 1 98.94 94 SER A C 1
ATOM 692 O O . SER A 1 94 ? 12.109 -16.578 4.668 1 98.94 94 SER A O 1
ATOM 694 N N . GLN A 1 95 ? 12.758 -14.961 6.074 1 98.94 95 GLN A N 1
ATOM 695 C CA . GLN A 1 95 ? 13.523 -15.883 6.914 1 98.94 95 GLN A CA 1
ATOM 696 C C . GLN A 1 95 ? 12.602 -16.891 7.59 1 98.94 95 GLN A C 1
ATOM 698 O O . GLN A 1 95 ? 12.953 -18.078 7.707 1 98.94 95 GLN A O 1
ATOM 703 N N . HIS A 1 96 ? 11.469 -16.438 8.047 1 98.94 96 HIS A N 1
ATOM 704 C CA . HIS A 1 96 ? 10.484 -17.344 8.625 1 98.94 96 HIS A CA 1
ATOM 705 C C . HIS A 1 96 ? 10.047 -18.406 7.621 1 98.94 96 HIS A C 1
ATOM 707 O O . HIS A 1 96 ? 9.914 -19.578 7.961 1 98.94 96 HIS A O 1
ATOM 713 N N . ALA A 1 97 ? 9.75 -17.969 6.367 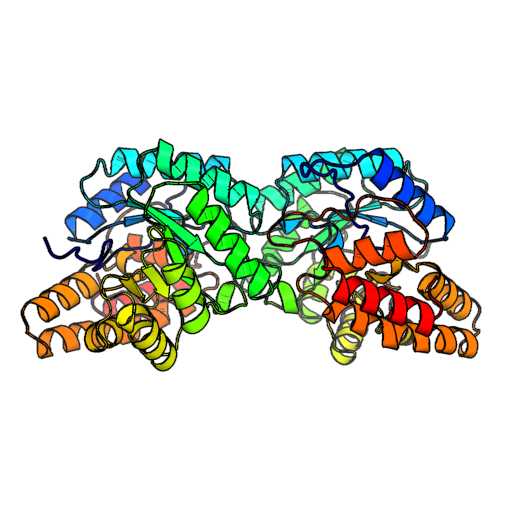1 98.94 97 ALA A N 1
ATOM 714 C CA . ALA A 1 97 ? 9.344 -18.906 5.316 1 98.94 97 ALA A CA 1
ATOM 715 C C . ALA A 1 97 ? 10.406 -19.984 5.098 1 98.94 97 ALA A C 1
ATOM 717 O O . ALA A 1 97 ? 10.086 -21.156 4.949 1 98.94 97 ALA A O 1
ATOM 718 N N . GLN A 1 98 ? 11.656 -19.562 5.086 1 98.88 98 GLN A N 1
ATOM 719 C CA . GLN A 1 98 ? 12.766 -20.5 4.938 1 98.88 98 GLN A CA 1
ATOM 720 C C . GLN A 1 98 ? 12.805 -21.5 6.094 1 98.88 98 GLN A C 1
ATOM 722 O O . GLN A 1 98 ? 12.914 -22.703 5.875 1 98.88 98 GLN A O 1
ATOM 727 N N . GLN A 1 99 ? 12.68 -20.969 7.301 1 98.88 99 GLN A N 1
ATOM 728 C CA . GLN A 1 99 ? 12.719 -21.812 8.492 1 98.88 99 GLN A CA 1
ATOM 729 C C . GLN A 1 99 ? 11.562 -22.812 8.5 1 98.88 99 GLN A C 1
ATOM 731 O O . GLN A 1 99 ? 11.703 -23.938 8.977 1 98.88 99 GLN A O 1
ATOM 736 N N . ALA A 1 100 ? 10.398 -22.359 7.957 1 98.81 100 ALA A N 1
ATOM 737 C CA . ALA A 1 100 ? 9.188 -23.172 7.965 1 98.81 100 ALA A CA 1
ATOM 738 C C . ALA A 1 100 ? 9.227 -24.234 6.863 1 98.81 100 ALA A C 1
ATOM 740 O O . ALA A 1 100 ? 8.414 -25.156 6.859 1 98.81 100 ALA A O 1
ATOM 741 N N . GLY A 1 101 ? 10.133 -24.109 5.902 1 98.81 101 GLY A N 1
ATOM 742 C CA . GLY A 1 101 ? 10.32 -25.156 4.918 1 98.81 101 GLY A CA 1
ATOM 743 C C . GLY A 1 101 ? 9.734 -24.812 3.561 1 98.81 101 GLY A C 1
ATOM 744 O O . GLY A 1 101 ? 9.445 -25.719 2.766 1 98.81 101 GLY A O 1
ATOM 745 N N . ALA A 1 102 ? 9.523 -23.562 3.244 1 98.88 102 ALA A N 1
ATOM 746 C CA . ALA A 1 102 ? 9.062 -23.172 1.916 1 98.88 102 ALA A CA 1
ATOM 747 C C . ALA A 1 102 ? 10.078 -23.562 0.844 1 98.88 102 ALA A C 1
ATOM 749 O O . ALA A 1 102 ? 11.273 -23.672 1.123 1 98.88 102 ALA A O 1
ATOM 750 N N . ASP A 1 103 ? 9.609 -23.766 -0.379 1 98.88 103 ASP A N 1
ATOM 751 C CA . ASP A 1 103 ? 10.5 -24.062 -1.494 1 98.88 103 ASP A CA 1
ATOM 752 C C . ASP A 1 103 ? 11.031 -22.781 -2.135 1 98.88 103 ASP A C 1
ATOM 754 O O . ASP A 1 103 ? 12.039 -22.812 -2.84 1 98.88 103 ASP A O 1
ATOM 758 N N . GLY A 1 104 ? 10.398 -21.672 -1.915 1 98.88 104 GLY A N 1
ATOM 759 C CA . GLY A 1 104 ? 10.781 -20.359 -2.385 1 98.88 104 GLY A CA 1
ATOM 760 C C . GLY A 1 104 ? 9.914 -19.25 -1.809 1 98.88 104 GLY A C 1
ATOM 761 O O . GLY A 1 104 ? 8.914 -19.516 -1.136 1 98.88 104 GLY A O 1
ATOM 762 N N . ILE A 1 105 ? 10.32 -18.047 -2.045 1 98.94 105 ILE A N 1
ATOM 763 C CA . ILE A 1 105 ? 9.523 -16.891 -1.637 1 98.94 105 ILE A CA 1
ATOM 764 C C . ILE A 1 105 ? 9.203 -16.031 -2.855 1 98.94 105 ILE A C 1
ATOM 766 O O . ILE A 1 105 ? 9.922 -16.078 -3.857 1 98.94 105 ILE A O 1
ATOM 770 N N . VAL A 1 106 ? 8.086 -15.383 -2.82 1 98.94 106 VAL A N 1
ATOM 771 C CA . VAL A 1 106 ? 7.652 -14.414 -3.822 1 98.94 106 VAL A CA 1
ATOM 772 C C . VAL A 1 106 ? 7.598 -13.023 -3.201 1 98.94 106 VAL A C 1
ATOM 774 O O . VAL A 1 106 ? 6.91 -12.805 -2.199 1 98.94 106 VAL A O 1
ATOM 777 N N . VAL A 1 107 ? 8.305 -12.078 -3.781 1 98.88 107 VAL A N 1
ATOM 778 C CA . VAL A 1 107 ? 8.469 -10.773 -3.143 1 98.88 107 VAL A CA 1
ATOM 779 C C . VAL A 1 107 ? 7.934 -9.68 -4.059 1 98.88 107 VAL A C 1
ATOM 781 O O . VAL A 1 107 ? 8.531 -9.375 -5.094 1 98.88 107 VAL A O 1
ATOM 784 N N . ILE A 1 108 ? 6.852 -9.117 -3.664 1 98.25 108 ILE A N 1
ATOM 785 C CA . ILE A 1 108 ? 6.25 -8.016 -4.406 1 98.25 108 ILE A CA 1
ATOM 786 C C . ILE A 1 108 ? 7.047 -6.738 -4.164 1 98.25 108 ILE A C 1
ATOM 788 O O . ILE A 1 108 ? 7.668 -6.574 -3.111 1 98.25 108 ILE A O 1
ATOM 792 N N . ASN A 1 109 ? 6.984 -5.871 -5.141 1 93.44 109 ASN A N 1
ATOM 793 C CA . ASN A 1 109 ? 7.566 -4.535 -5.051 1 93.44 109 ASN A CA 1
ATOM 794 C C . ASN A 1 109 ? 7.016 -3.768 -3.854 1 93.44 109 ASN A C 1
ATOM 796 O O . ASN A 1 109 ? 5.812 -3.805 -3.588 1 93.44 109 ASN A O 1
ATOM 800 N N . PRO A 1 110 ? 8.008 -3.125 -3.084 1 95.12 110 PRO A N 1
ATOM 801 C CA . PRO A 1 110 ? 7.445 -2.232 -2.068 1 95.12 110 PRO A CA 1
ATOM 802 C C . PRO A 1 110 ? 6.414 -1.262 -2.641 1 95.12 110 PRO A C 1
ATOM 804 O O . PRO A 1 110 ? 6.57 -0.787 -3.77 1 95.12 110 PRO A O 1
ATOM 807 N N . TYR A 1 111 ? 5.438 -1.038 -1.855 1 95.44 111 TYR A N 1
ATOM 808 C CA . TYR A 1 111 ? 4.367 -0.187 -2.359 1 95.44 111 TYR A CA 1
ATOM 809 C C . TYR A 1 111 ? 3.977 0.866 -1.328 1 95.44 111 TYR A C 1
ATOM 811 O O . TYR A 1 111 ? 4.59 0.958 -0.263 1 95.44 111 TYR A O 1
ATOM 819 N N . TYR A 1 112 ? 3.111 1.733 -1.651 1 95.06 112 TYR A N 1
ATOM 820 C CA . TYR A 1 112 ? 2.795 3.016 -1.033 1 95.06 112 TYR A CA 1
ATOM 821 C C . TYR A 1 112 ? 3.75 4.102 -1.515 1 95.06 112 TYR A C 1
ATOM 823 O O . TYR A 1 112 ? 3.34 5.031 -2.217 1 95.06 112 TYR A O 1
ATOM 831 N N . TRP A 1 113 ? 5.043 3.973 -1.205 1 94.81 113 TRP A N 1
ATOM 832 C CA . TRP A 1 113 ? 6.039 4.875 -1.775 1 94.81 113 TRP A CA 1
ATOM 833 C C . TRP A 1 113 ? 6.512 4.375 -3.137 1 94.81 113 TRP A C 1
ATOM 835 O O . TRP A 1 113 ? 6.707 3.172 -3.33 1 94.81 113 TRP A O 1
ATOM 845 N N . LYS A 1 114 ? 6.73 5.398 -3.963 1 93.31 114 LYS A N 1
ATOM 846 C CA . LYS A 1 114 ? 7.641 5.098 -5.062 1 93.31 114 LYS A CA 1
ATOM 847 C C . LYS A 1 114 ? 9.086 5.031 -4.574 1 93.31 114 LYS A C 1
ATOM 849 O O . LYS A 1 114 ? 9.461 5.719 -3.623 1 93.31 114 LYS A O 1
ATOM 854 N N . VAL A 1 115 ? 9.773 4.121 -5.234 1 96.56 115 VAL A N 1
ATOM 855 C CA . VAL A 1 115 ? 11.156 3.887 -4.82 1 96.56 115 VAL A CA 1
ATOM 856 C C . VAL A 1 115 ? 12.086 4.039 -6.016 1 96.56 115 VAL A C 1
ATOM 858 O O . VAL A 1 115 ? 11.797 3.529 -7.102 1 96.56 115 VAL A O 1
ATOM 861 N N . SER A 1 116 ? 13.156 4.789 -5.863 1 96.25 116 SER A N 1
ATOM 862 C CA . SER A 1 116 ? 14.102 4.938 -6.961 1 96.25 116 SER A CA 1
ATOM 863 C C . SER A 1 116 ? 14.656 3.584 -7.398 1 96.25 116 SER A C 1
ATOM 865 O O . SER A 1 116 ? 14.648 2.623 -6.629 1 96.25 116 SER A O 1
ATOM 867 N N . GLU A 1 117 ? 15.133 3.514 -8.656 1 96.69 117 GLU A N 1
ATOM 868 C CA . GLU A 1 117 ? 15.672 2.258 -9.172 1 96.69 117 GLU A CA 1
ATOM 869 C C . GLU A 1 117 ? 16.812 1.751 -8.289 1 96.69 117 GLU A C 1
ATOM 871 O O . GLU A 1 117 ? 16.875 0.561 -7.977 1 96.69 117 GLU A O 1
ATOM 876 N N . ALA A 1 118 ? 17.672 2.672 -7.863 1 96 118 ALA A N 1
ATOM 877 C CA . ALA A 1 118 ? 18.797 2.289 -7.016 1 96 118 ALA A CA 1
ATOM 878 C C . ALA A 1 118 ? 18.312 1.703 -5.691 1 96 118 ALA A C 1
ATOM 880 O O . ALA A 1 118 ? 18.844 0.692 -5.227 1 96 118 ALA A O 1
ATOM 881 N N . ASN A 1 119 ? 17.344 2.32 -5.09 1 96.5 119 ASN A N 1
ATOM 882 C CA . ASN A 1 119 ? 16.781 1.833 -3.83 1 96.5 119 ASN A CA 1
ATOM 883 C C . ASN A 1 119 ? 16.047 0.506 -4.012 1 96.5 119 ASN A C 1
ATOM 885 O O . ASN A 1 119 ? 16.078 -0.347 -3.123 1 96.5 119 ASN A O 1
ATOM 889 N N . LEU A 1 120 ? 15.398 0.369 -5.145 1 97.38 120 LEU A N 1
ATOM 890 C CA . LEU A 1 120 ? 14.664 -0.862 -5.43 1 97.38 120 LEU A CA 1
ATOM 891 C C . LEU A 1 120 ? 15.625 -2.037 -5.586 1 97.38 120 LEU A C 1
ATOM 893 O O . LEU A 1 120 ? 15.367 -3.129 -5.078 1 97.38 120 LEU A O 1
ATOM 897 N N . ILE A 1 121 ? 16.734 -1.803 -6.352 1 98.06 121 ILE A N 1
ATOM 898 C CA . ILE A 1 121 ? 17.75 -2.832 -6.531 1 98.06 121 ILE A CA 1
ATOM 899 C C . ILE A 1 121 ? 18.312 -3.234 -5.172 1 98.06 121 ILE A C 1
ATOM 901 O O . ILE A 1 121 ? 18.391 -4.422 -4.852 1 98.06 121 ILE A O 1
ATOM 905 N N . ARG A 1 122 ? 18.641 -2.275 -4.352 1 97.06 122 ARG A N 1
ATOM 906 C CA . ARG A 1 122 ? 19.188 -2.547 -3.025 1 97.06 122 ARG A CA 1
ATOM 907 C C . ARG A 1 122 ? 18.203 -3.332 -2.172 1 97.06 122 ARG A C 1
ATOM 909 O O . ARG A 1 122 ? 18.594 -4.242 -1.438 1 97.06 122 ARG A O 1
ATOM 916 N N . TYR A 1 123 ? 16.969 -2.994 -2.248 1 98.06 123 TYR A N 1
ATOM 917 C CA . TYR A 1 123 ? 15.914 -3.666 -1.499 1 98.06 123 TYR A CA 1
ATOM 918 C C . TYR A 1 123 ? 15.867 -5.152 -1.843 1 98.06 123 TYR A C 1
ATOM 920 O O . TYR A 1 123 ? 15.961 -6.004 -0.956 1 98.06 123 TYR A O 1
ATOM 928 N N . PHE A 1 124 ? 15.773 -5.477 -3.104 1 98.81 124 PHE A N 1
ATOM 929 C CA . PHE A 1 124 ? 15.648 -6.871 -3.52 1 98.81 124 PHE A CA 1
ATOM 930 C C . PHE A 1 124 ? 16.922 -7.645 -3.213 1 98.81 124 PHE A C 1
ATOM 932 O O . PHE A 1 124 ? 16.875 -8.82 -2.846 1 98.81 124 PHE A O 1
ATOM 939 N N . GLU A 1 125 ? 18.062 -6.957 -3.383 1 98.62 125 GLU A N 1
ATOM 940 C CA . GLU A 1 125 ? 19.328 -7.602 -3.045 1 98.62 125 GLU A CA 1
ATOM 941 C C . GLU A 1 125 ? 19.391 -7.949 -1.56 1 98.62 125 GLU A C 1
ATOM 943 O O . GLU A 1 125 ? 19.828 -9.031 -1.188 1 98.62 125 GLU A O 1
ATOM 948 N N . GLN A 1 126 ? 18.922 -7.039 -0.727 1 98.31 126 GLN A N 1
ATOM 949 C CA . GLN A 1 126 ? 18.906 -7.281 0.712 1 98.31 126 GLN A CA 1
ATOM 950 C C . GLN A 1 126 ? 18 -8.453 1.069 1 98.31 126 GLN A C 1
ATOM 952 O O . GLN A 1 126 ? 18.359 -9.281 1.91 1 98.31 126 GLN A O 1
ATOM 957 N N . VAL A 1 127 ? 16.844 -8.516 0.476 1 98.81 127 VAL A N 1
ATOM 958 C CA . VAL A 1 127 ? 15.93 -9.625 0.722 1 98.81 127 VAL A CA 1
ATOM 959 C C . VAL A 1 127 ? 16.562 -10.93 0.265 1 98.81 127 VAL A C 1
ATOM 961 O O . VAL A 1 127 ? 16.578 -11.914 1.004 1 98.81 127 VAL A O 1
ATOM 964 N N . ALA A 1 128 ? 17.156 -10.93 -0.929 1 98.88 128 ALA A N 1
ATOM 965 C CA . ALA A 1 128 ? 17.781 -12.133 -1.481 1 98.88 128 ALA A CA 1
ATOM 966 C C . ALA A 1 128 ? 18.922 -12.602 -0.603 1 98.88 128 ALA A C 1
ATOM 968 O O . ALA A 1 128 ? 19.125 -13.805 -0.412 1 98.88 128 ALA A O 1
ATOM 969 N N . ASP A 1 129 ? 19.656 -11.672 -0.082 1 98.81 129 ASP A N 1
ATOM 970 C CA . ASP A 1 129 ? 20.828 -11.984 0.75 1 98.81 129 ASP A CA 1
ATOM 971 C C . ASP A 1 129 ? 20.391 -12.555 2.098 1 98.81 129 ASP A C 1
ATOM 973 O O . ASP A 1 129 ? 21.188 -13.211 2.779 1 98.81 129 ASP A O 1
ATOM 977 N N . SER A 1 130 ? 19.188 -12.32 2.465 1 98.75 130 SER A N 1
ATOM 978 C CA . SER A 1 130 ? 18.734 -12.664 3.811 1 98.75 130 SER A CA 1
ATOM 979 C C . SER A 1 130 ? 18.328 -14.133 3.893 1 98.75 130 SER A C 1
ATOM 981 O O . SER A 1 130 ? 18.078 -14.656 4.984 1 98.75 130 SER A O 1
ATOM 983 N N . VAL A 1 131 ? 18.203 -14.844 2.758 1 98.88 131 VAL A N 1
ATOM 984 C CA . VAL A 1 131 ? 17.797 -16.234 2.707 1 98.88 131 VAL A CA 1
ATOM 985 C C . VAL A 1 131 ? 18.656 -16.984 1.688 1 98.88 131 VAL A C 1
ATOM 987 O O . VAL A 1 131 ? 19.375 -16.375 0.901 1 98.88 131 VAL A O 1
ATOM 990 N N . THR A 1 132 ? 18.531 -18.281 1.721 1 98.69 132 THR A N 1
ATOM 991 C CA . THR A 1 132 ? 19.141 -19.125 0.693 1 98.69 132 THR A CA 1
ATOM 992 C C . THR A 1 132 ? 18.094 -19.656 -0.267 1 98.69 132 THR A C 1
ATOM 994 O O . THR A 1 132 ? 18.422 -20.234 -1.301 1 98.69 132 THR A O 1
ATOM 997 N N . LEU A 1 133 ? 16.844 -19.422 0.007 1 98.56 133 LEU A N 1
ATOM 998 C CA . LEU A 1 133 ? 15.742 -19.875 -0.827 1 98.56 133 LEU A CA 1
ATOM 999 C C . LEU A 1 133 ? 15.773 -19.188 -2.188 1 98.56 133 LEU A C 1
ATOM 1001 O O . LEU A 1 133 ? 16.219 -18.047 -2.303 1 98.56 133 LEU A O 1
ATOM 1005 N N . PRO A 1 134 ? 15.25 -19.922 -3.168 1 98.81 134 PRO A N 1
ATOM 1006 C CA . PRO A 1 134 ? 14.914 -19.219 -4.41 1 98.81 134 PRO A CA 1
ATOM 1007 C C . PRO A 1 134 ? 13.953 -18.047 -4.191 1 98.81 134 PRO A C 1
ATOM 1009 O O . PRO A 1 134 ? 13 -18.172 -3.414 1 98.81 134 PRO A O 1
ATOM 1012 N N . VAL A 1 135 ? 14.258 -16.922 -4.871 1 98.88 135 VAL A N 1
ATOM 1013 C CA . VAL A 1 135 ? 13.445 -15.719 -4.77 1 98.88 135 VAL A CA 1
ATOM 1014 C C . VAL A 1 135 ? 12.781 -15.422 -6.113 1 98.88 135 VAL A C 1
ATOM 1016 O O . VAL A 1 135 ? 13.469 -15.273 -7.129 1 98.88 135 VAL A O 1
ATOM 1019 N N . MET A 1 136 ? 11.492 -15.398 -6.113 1 98.88 136 MET A N 1
ATOM 1020 C CA . MET A 1 136 ? 10.703 -14.93 -7.242 1 98.88 136 MET A CA 1
ATOM 1021 C C . MET A 1 136 ? 10.273 -13.477 -7.043 1 98.88 136 MET A C 1
ATOM 1023 O O . MET A 1 136 ? 9.719 -13.125 -5.996 1 98.88 136 MET A O 1
ATOM 1027 N N . LEU A 1 137 ? 10.547 -12.656 -8.047 1 98.88 137 LEU A N 1
ATOM 1028 C CA . LEU A 1 137 ? 10.047 -11.289 -8.031 1 98.88 137 LEU A CA 1
ATOM 1029 C C . LEU A 1 137 ? 8.562 -11.242 -8.391 1 98.88 137 LEU A C 1
ATOM 1031 O O . LEU A 1 137 ? 8.078 -12.109 -9.117 1 98.88 137 LEU A O 1
ATOM 1035 N N . TYR A 1 138 ? 7.902 -10.336 -7.875 1 98.88 138 TYR A N 1
ATOM 1036 C CA . TYR A 1 138 ? 6.484 -10.156 -8.164 1 98.88 138 TYR A CA 1
ATOM 1037 C C . TYR A 1 138 ? 6.199 -8.734 -8.633 1 98.88 138 TYR A C 1
ATOM 1039 O O . TYR A 1 138 ? 6.285 -7.789 -7.844 1 98.88 138 TYR A O 1
ATOM 1047 N N . ASN A 1 139 ? 5.875 -8.586 -9.922 1 98.62 139 ASN A N 1
ATOM 1048 C CA . ASN A 1 139 ? 5.551 -7.309 -10.562 1 98.62 139 ASN A CA 1
ATOM 1049 C C . ASN A 1 139 ? 4.047 -7.145 -10.75 1 98.62 139 ASN A C 1
ATOM 1051 O O . ASN A 1 139 ? 3.412 -7.934 -11.445 1 98.62 139 ASN A O 1
ATOM 1055 N N . PHE A 1 140 ? 3.467 -6.164 -10.148 1 98.06 140 PHE A N 1
ATOM 1056 C CA . PHE A 1 140 ? 2.049 -5.852 -10.266 1 98.06 140 PHE A CA 1
ATOM 1057 C C . PHE A 1 140 ? 1.82 -4.348 -10.234 1 98.06 140 PHE A C 1
ATOM 1059 O O . PHE A 1 140 ? 1.188 -3.83 -9.312 1 98.06 140 PHE A O 1
ATOM 1066 N N . PRO A 1 141 ? 2.221 -3.652 -11.289 1 96.94 141 PRO A N 1
ATOM 1067 C CA . PRO A 1 141 ? 2.25 -2.188 -11.273 1 96.94 141 PRO A CA 1
ATOM 1068 C C . PRO A 1 141 ? 0.864 -1.572 -11.102 1 96.94 141 PRO A C 1
ATOM 1070 O O . PRO A 1 141 ? 0.733 -0.484 -10.531 1 96.94 141 PRO A O 1
ATOM 1073 N N . ALA A 1 142 ? -0.18 -2.232 -11.562 1 95.31 142 ALA A N 1
ATOM 1074 C CA . ALA A 1 142 ? -1.527 -1.688 -11.406 1 95.31 142 ALA A CA 1
ATOM 1075 C C . ALA A 1 142 ? -1.88 -1.504 -9.938 1 95.31 142 ALA A C 1
ATOM 1077 O O . ALA A 1 142 ? -2.711 -0.659 -9.594 1 95.31 142 ALA A O 1
ATOM 1078 N N . LEU A 1 143 ? -1.211 -2.283 -9.062 1 95.56 143 LEU A N 1
ATOM 1079 C CA . LEU A 1 143 ? -1.519 -2.205 -7.637 1 95.56 143 LEU A CA 1
ATOM 1080 C C . LEU A 1 143 ? -0.421 -1.463 -6.883 1 95.56 143 LEU A C 1
ATOM 1082 O O . LEU A 1 143 ? -0.707 -0.666 -5.984 1 95.56 143 LEU A O 1
ATOM 1086 N N . THR A 1 144 ? 0.838 -1.648 -7.25 1 96 144 THR A N 1
ATOM 1087 C CA . THR A 1 144 ? 1.947 -1.091 -6.484 1 96 144 THR A CA 1
ATOM 1088 C C . THR A 1 144 ? 2.285 0.316 -6.969 1 96 144 THR A C 1
ATOM 1090 O O . THR A 1 144 ? 2.977 1.066 -6.277 1 96 144 THR A O 1
ATOM 1093 N N . GLY A 1 145 ? 1.896 0.614 -8.234 1 94.62 145 GLY A N 1
ATOM 1094 C CA . GLY A 1 145 ? 2.154 1.929 -8.805 1 94.62 145 GLY A CA 1
ATOM 1095 C C . GLY A 1 145 ? 3.518 2.037 -9.461 1 94.62 145 GLY A C 1
ATOM 1096 O O . GLY A 1 145 ? 3.879 3.094 -9.977 1 94.62 145 GLY A O 1
ATOM 1097 N N . GLN A 1 146 ? 4.25 0.973 -9.453 1 95.75 146 GLN A N 1
ATOM 1098 C CA . GLN A 1 146 ? 5.602 1.035 -10 1 95.75 146 GLN A CA 1
ATOM 1099 C C . GLN A 1 146 ? 5.98 -0.277 -10.688 1 95.75 146 GLN A C 1
ATOM 1101 O O . GLN A 1 146 ? 5.855 -1.35 -10.086 1 95.75 146 GLN A O 1
ATOM 1106 N N . ASP A 1 147 ? 6.5 -0.172 -11.93 1 97.81 147 ASP A N 1
ATOM 1107 C CA . ASP A 1 147 ? 6.844 -1.329 -12.75 1 97.81 147 ASP A CA 1
ATOM 1108 C C . ASP A 1 147 ? 8.258 -1.818 -12.438 1 97.81 147 ASP A C 1
ATOM 1110 O O . ASP A 1 147 ? 9.172 -1.013 -12.266 1 97.81 147 ASP A O 1
ATOM 1114 N N . LEU A 1 148 ? 8.43 -3.143 -12.328 1 98.38 148 LEU A N 1
ATOM 1115 C CA . LEU A 1 148 ? 9.75 -3.752 -12.453 1 98.38 148 LEU A CA 1
ATOM 1116 C C . LEU A 1 148 ? 10.109 -3.975 -13.914 1 98.38 148 LEU A C 1
ATOM 1118 O O . LEU A 1 148 ? 9.711 -4.977 -14.508 1 98.38 148 LEU A O 1
ATOM 1122 N N . THR A 1 149 ? 10.906 -3.125 -14.461 1 98.5 149 THR A N 1
ATOM 1123 C CA . THR A 1 149 ? 11.219 -3.199 -15.883 1 98.5 149 THR A CA 1
ATOM 1124 C C . THR A 1 149 ? 12.117 -4.402 -16.172 1 98.5 149 THR A C 1
ATOM 1126 O O . THR A 1 149 ? 12.844 -4.867 -15.297 1 98.5 149 THR A O 1
ATOM 1129 N N . PRO A 1 150 ? 12.086 -4.887 -17.453 1 98.75 150 PRO A N 1
ATOM 1130 C CA . PRO A 1 150 ? 12.969 -5.992 -17.828 1 98.75 150 PRO A CA 1
ATOM 1131 C C . PRO A 1 150 ? 14.438 -5.703 -17.531 1 98.75 150 PRO A C 1
ATOM 1133 O O . PRO A 1 150 ? 15.156 -6.578 -17.031 1 98.75 150 PRO A O 1
ATOM 1136 N N . ALA A 1 151 ? 14.875 -4.488 -17.781 1 98.75 151 ALA A N 1
ATOM 1137 C CA . ALA A 1 151 ? 16.266 -4.121 -17.531 1 98.75 151 ALA A CA 1
ATOM 1138 C C . ALA A 1 151 ? 16.609 -4.219 -16.047 1 98.75 151 ALA A C 1
ATOM 1140 O O . ALA A 1 151 ? 17.672 -4.707 -15.68 1 98.75 151 ALA A O 1
ATOM 1141 N N . LEU A 1 152 ? 15.734 -3.725 -15.211 1 98.62 152 LEU A N 1
ATOM 1142 C CA . LEU A 1 152 ? 15.938 -3.799 -13.766 1 98.62 152 LEU A CA 1
ATOM 1143 C C . LEU A 1 152 ? 15.977 -5.25 -13.297 1 98.62 152 LEU A C 1
ATOM 1145 O O . LEU A 1 152 ? 16.828 -5.621 -12.492 1 98.62 152 LEU A O 1
ATOM 1149 N N . VAL A 1 153 ? 15.047 -6.059 -13.758 1 98.88 153 VAL A N 1
ATOM 1150 C CA . VAL A 1 153 ? 14.969 -7.465 -13.367 1 98.88 153 VAL A CA 1
ATOM 1151 C C . VAL A 1 153 ? 16.234 -8.195 -13.797 1 98.88 153 VAL A C 1
ATOM 1153 O O . VAL A 1 153 ? 16.766 -9.023 -13.055 1 98.88 153 VAL A O 1
ATOM 1156 N N . LYS A 1 154 ? 16.719 -7.887 -15.016 1 98.94 154 LYS A N 1
ATOM 1157 C CA . LYS A 1 154 ? 17.984 -8.477 -15.461 1 98.94 154 LYS A CA 1
ATOM 1158 C C . LYS A 1 154 ? 19.125 -8.109 -14.523 1 98.94 154 LYS A C 1
ATOM 1160 O O . LYS A 1 154 ? 19.953 -8.953 -14.195 1 98.94 154 LYS A O 1
ATOM 1165 N N . THR A 1 155 ? 19.156 -6.832 -14.125 1 98.88 155 THR A N 1
ATOM 1166 C CA . THR A 1 155 ? 20.172 -6.379 -13.18 1 98.88 155 THR A CA 1
ATOM 1167 C C . THR A 1 155 ? 20.125 -7.188 -11.891 1 98.88 155 THR A C 1
ATOM 1169 O O . THR A 1 155 ? 21.156 -7.598 -11.359 1 98.88 155 THR A O 1
ATOM 1172 N N . LEU A 1 156 ? 18.938 -7.461 -11.391 1 98.88 156 LEU A N 1
ATOM 1173 C CA . LEU A 1 156 ? 18.75 -8.227 -10.172 1 98.88 156 LEU A CA 1
ATOM 1174 C C . LEU A 1 156 ? 19.188 -9.68 -10.367 1 98.88 156 LEU A C 1
ATOM 1176 O O . LEU A 1 156 ? 19.891 -10.242 -9.516 1 98.88 156 LEU A O 1
ATOM 1180 N N . ALA A 1 157 ? 18.766 -10.273 -11.469 1 98.81 157 ALA A N 1
ATOM 1181 C CA . ALA A 1 157 ? 19.156 -11.648 -11.766 1 98.81 157 ALA A CA 1
ATOM 1182 C C . ALA A 1 157 ? 20.672 -11.781 -11.906 1 98.81 157 ALA A C 1
ATOM 1184 O O . ALA A 1 157 ? 21.234 -12.82 -11.555 1 98.81 157 ALA A O 1
ATOM 1185 N N . ASP A 1 158 ? 21.312 -10.773 -12.453 1 98.75 158 ASP A N 1
ATOM 1186 C CA . ASP A 1 158 ? 22.766 -10.727 -12.586 1 98.75 158 ASP A CA 1
ATOM 1187 C C . ASP A 1 158 ? 23.438 -10.648 -11.211 1 98.75 158 ASP A C 1
ATOM 1189 O O . ASP A 1 158 ? 24.547 -11.141 -11.031 1 98.75 158 ASP A O 1
ATOM 1193 N N . SER A 1 159 ? 22.828 -10.062 -10.305 1 98.56 159 SER A N 1
ATOM 1194 C CA . SER A 1 159 ? 23.469 -9.672 -9.055 1 98.56 159 SER A CA 1
ATOM 1195 C C . SER A 1 159 ? 23.422 -10.797 -8.023 1 98.56 159 SER A C 1
ATOM 1197 O O . SER A 1 159 ? 24.328 -10.938 -7.199 1 98.56 159 SER A O 1
ATOM 1199 N N . ARG A 1 160 ? 22.297 -11.531 -7.988 1 98.56 160 ARG A N 1
ATOM 1200 C CA . ARG A 1 160 ? 22.109 -12.609 -7.023 1 98.56 160 ARG A CA 1
ATOM 1201 C C . ARG A 1 160 ? 21.625 -13.883 -7.707 1 98.56 160 ARG A C 1
ATOM 1203 O O . ARG A 1 160 ? 20.578 -13.883 -8.359 1 98.56 160 ARG A O 1
ATOM 1210 N N . SER A 1 161 ? 22.234 -14.969 -7.414 1 97.94 161 SER A N 1
ATOM 1211 C CA . SER A 1 161 ? 21.953 -16.219 -8.117 1 97.94 161 SER A CA 1
ATOM 1212 C C . SER A 1 161 ? 20.641 -16.828 -7.629 1 97.94 161 SER A C 1
ATOM 1214 O O . SER A 1 161 ? 20.047 -17.656 -8.32 1 97.94 161 SER A O 1
ATOM 1216 N N . ASN A 1 162 ? 20.203 -16.391 -6.418 1 98.56 162 ASN A N 1
ATOM 1217 C CA . ASN A 1 162 ? 18.969 -16.984 -5.914 1 98.56 162 ASN A CA 1
ATOM 1218 C C . ASN A 1 162 ? 17.75 -16.156 -6.309 1 98.56 162 ASN A C 1
ATOM 1220 O O . ASN A 1 162 ? 16.625 -16.484 -5.926 1 98.56 162 ASN A O 1
ATOM 1224 N N . ILE A 1 163 ? 17.906 -15.078 -7.023 1 98.88 163 ILE A N 1
ATOM 1225 C CA . ILE A 1 163 ? 16.797 -14.453 -7.727 1 98.88 163 ILE A CA 1
ATOM 1226 C C . ILE A 1 163 ? 16.547 -15.18 -9.047 1 98.88 163 ILE A C 1
ATOM 1228 O O . ILE A 1 163 ? 17.281 -14.969 -10.023 1 98.88 163 ILE A O 1
ATOM 1232 N N . ILE A 1 164 ? 15.469 -15.992 -9.086 1 98.75 164 ILE A N 1
ATOM 1233 C CA . ILE A 1 164 ? 15.477 -17.016 -10.125 1 98.75 164 ILE A CA 1
ATOM 1234 C C . ILE A 1 164 ? 14.258 -16.844 -11.031 1 98.75 164 ILE A C 1
ATOM 1236 O O . ILE A 1 164 ? 14.086 -17.594 -11.992 1 98.75 164 ILE A O 1
ATOM 1240 N N . GLY A 1 165 ? 13.391 -15.867 -10.734 1 98.88 165 GLY A N 1
ATOM 1241 C CA . GLY A 1 165 ? 12.203 -15.742 -11.562 1 98.88 165 GLY A CA 1
ATOM 1242 C C . GLY A 1 165 ? 11.352 -14.531 -11.219 1 98.88 165 GLY A C 1
ATOM 1243 O O . GLY A 1 165 ? 11.711 -13.75 -10.328 1 98.88 165 GLY A O 1
ATOM 1244 N N . ILE A 1 166 ? 10.219 -14.391 -11.984 1 98.94 166 ILE A N 1
ATOM 1245 C CA . ILE A 1 166 ? 9.305 -13.273 -11.773 1 98.94 166 ILE A CA 1
ATOM 1246 C C . ILE A 1 166 ? 7.875 -13.703 -12.109 1 98.94 166 ILE A C 1
ATOM 1248 O O . ILE A 1 166 ? 7.652 -14.43 -13.078 1 98.94 166 ILE A O 1
ATOM 1252 N N . LYS A 1 167 ? 6.969 -13.414 -11.195 1 98.88 167 LYS A N 1
ATOM 1253 C CA . LYS A 1 167 ? 5.562 -13.273 -11.555 1 98.88 167 LYS A CA 1
ATOM 1254 C C . LYS A 1 167 ? 5.277 -11.891 -12.133 1 98.88 167 LYS A C 1
ATOM 1256 O O . LYS A 1 167 ? 5.312 -10.891 -11.414 1 98.88 167 LYS A O 1
ATOM 1261 N N . ASP A 1 168 ? 5.039 -11.852 -13.383 1 98.69 168 ASP A N 1
ATOM 1262 C CA . ASP A 1 168 ? 4.855 -10.586 -14.094 1 98.69 168 ASP A CA 1
ATOM 1263 C C . ASP A 1 168 ? 3.381 -10.328 -14.383 1 98.69 168 ASP A C 1
ATOM 1265 O O . ASP A 1 168 ? 2.879 -10.688 -15.445 1 98.69 168 ASP A O 1
ATOM 1269 N N . THR A 1 169 ? 2.703 -9.656 -13.469 1 98.31 169 THR A N 1
ATOM 1270 C CA . THR A 1 169 ? 1.281 -9.352 -13.578 1 98.31 169 THR A CA 1
ATOM 1271 C C . THR A 1 169 ? 1.068 -7.992 -14.242 1 98.31 169 THR A C 1
ATOM 1273 O O . THR A 1 169 ? 0.928 -6.977 -13.555 1 98.31 169 THR A O 1
ATOM 1276 N N . ILE A 1 170 ? 1.025 -7.98 -15.508 1 97.12 170 ILE A N 1
ATOM 1277 C CA . ILE A 1 170 ? 0.921 -6.762 -16.297 1 97.12 170 ILE A CA 1
ATOM 1278 C C . ILE A 1 170 ? 0.164 -7.047 -17.594 1 97.12 170 ILE A C 1
ATOM 1280 O O . ILE A 1 170 ? 0.378 -8.086 -18.234 1 97.12 170 ILE A O 1
ATOM 1284 N N . ASP A 1 171 ? -0.77 -6.203 -17.891 1 96.12 171 ASP A N 1
ATOM 1285 C CA . ASP A 1 171 ? -1.572 -6.383 -19.109 1 96.12 171 ASP A CA 1
ATOM 1286 C C . ASP A 1 171 ? -0.865 -5.801 -20.328 1 96.12 171 ASP A C 1
ATOM 1288 O O . ASP A 1 171 ? -1.311 -4.797 -20.891 1 96.12 171 ASP A O 1
ATOM 1292 N N . SER A 1 172 ? 0.176 -6.348 -20.719 1 97.19 172 SER A N 1
ATOM 1293 C CA . SER A 1 172 ? 1.003 -5.949 -21.859 1 97.19 172 SER A CA 1
ATOM 1294 C C . SER A 1 172 ? 1.821 -7.125 -22.391 1 97.19 172 SER A C 1
ATOM 1296 O O . SER A 1 172 ? 2.791 -7.547 -21.75 1 97.19 172 SER A O 1
ATOM 1298 N N . VAL A 1 173 ? 1.416 -7.629 -23.516 1 96.69 173 VAL A N 1
ATOM 1299 C CA . VAL A 1 173 ? 2.174 -8.688 -24.188 1 96.69 173 VAL A CA 1
ATOM 1300 C C . VAL A 1 173 ? 3.592 -8.203 -24.469 1 96.69 173 VAL A C 1
ATOM 1302 O O . VAL A 1 173 ? 4.547 -8.977 -24.391 1 96.69 173 VAL A O 1
ATOM 1305 N N . ALA A 1 174 ? 3.68 -6.922 -24.844 1 97.56 174 ALA A N 1
ATOM 1306 C CA . ALA A 1 174 ? 4.984 -6.336 -25.141 1 97.56 174 ALA A CA 1
ATOM 1307 C C . ALA A 1 174 ? 5.898 -6.383 -23.922 1 97.56 174 ALA A C 1
ATOM 1309 O O . ALA A 1 174 ? 7.102 -6.637 -24.047 1 97.56 174 ALA A O 1
ATOM 1310 N N . HIS A 1 175 ? 5.352 -6.133 -22.781 1 98.38 175 HIS A N 1
ATOM 1311 C CA . HIS A 1 175 ? 6.145 -6.195 -21.562 1 98.38 175 HIS A CA 1
ATOM 1312 C C . HIS A 1 175 ? 6.609 -7.617 -21.281 1 98.38 175 HIS A C 1
ATOM 1314 O O . HIS A 1 175 ? 7.777 -7.844 -20.953 1 98.38 175 HIS A O 1
ATOM 1320 N N . LEU A 1 176 ? 5.711 -8.547 -21.406 1 98.31 176 LEU A N 1
ATOM 1321 C CA . LEU A 1 176 ? 6.047 -9.945 -21.188 1 98.31 176 LEU A CA 1
ATOM 1322 C C . LEU A 1 176 ? 7.113 -10.414 -22.172 1 98.31 176 LEU A C 1
ATOM 1324 O O . LEU A 1 176 ? 8.047 -11.117 -21.797 1 98.31 176 LEU A O 1
ATOM 1328 N N . ARG A 1 177 ? 6.965 -10.016 -23.422 1 98.56 177 ARG A N 1
ATOM 1329 C CA . ARG A 1 177 ? 7.957 -10.344 -24.438 1 98.56 177 ARG A CA 1
ATOM 1330 C C . ARG A 1 177 ? 9.328 -9.797 -24.078 1 98.56 177 ARG A C 1
ATOM 1332 O O . ARG A 1 177 ? 10.328 -10.523 -24.109 1 98.56 177 ARG A O 1
ATOM 1339 N N . SER A 1 178 ? 9.328 -8.531 -23.719 1 98.81 178 SER A N 1
ATOM 1340 C CA . SER A 1 178 ? 10.586 -7.883 -23.359 1 98.81 178 SER A CA 1
ATOM 1341 C C . SER A 1 178 ? 11.219 -8.547 -22.141 1 98.81 178 SER A C 1
ATOM 1343 O O . SER A 1 178 ? 12.438 -8.719 -22.078 1 98.81 178 SER A O 1
ATOM 1345 N N . MET A 1 179 ? 10.406 -8.875 -21.156 1 98.81 179 MET A N 1
ATOM 1346 C CA . MET A 1 179 ? 10.875 -9.555 -19.953 1 98.81 179 MET A CA 1
ATOM 1347 C C . MET A 1 179 ? 11.547 -10.875 -20.297 1 98.81 179 MET A C 1
ATOM 1349 O O . MET A 1 179 ? 12.672 -11.133 -19.859 1 98.81 179 MET A O 1
ATOM 1353 N N . ILE A 1 180 ? 10.883 -11.68 -21.094 1 98.75 180 ILE A N 1
ATOM 1354 C CA . ILE A 1 180 ? 11.383 -12.992 -21.469 1 98.75 180 ILE A CA 1
ATOM 1355 C C . ILE A 1 180 ? 12.664 -12.844 -22.297 1 98.75 180 ILE A C 1
ATOM 1357 O O . ILE A 1 180 ? 13.68 -13.461 -22 1 98.75 180 ILE A O 1
ATOM 1361 N N . HIS A 1 181 ? 12.648 -11.969 -23.281 1 98.62 181 HIS A N 1
ATOM 1362 C CA . HIS A 1 181 ? 13.797 -11.805 -24.172 1 98.62 181 HIS A CA 1
ATOM 1363 C C . HIS A 1 181 ? 15.008 -11.266 -23.422 1 98.62 181 HIS A C 1
ATOM 1365 O O . HIS A 1 181 ? 16.125 -11.766 -23.578 1 98.62 181 HIS A O 1
ATOM 1371 N N . THR A 1 182 ? 14.758 -10.281 -22.625 1 98.81 182 THR A N 1
ATOM 1372 C CA . THR A 1 182 ? 15.859 -9.594 -21.953 1 98.81 182 THR A CA 1
ATOM 1373 C C . THR A 1 182 ? 16.453 -10.477 -20.859 1 98.81 182 THR A C 1
ATOM 1375 O O . THR A 1 182 ? 17.672 -10.656 -20.797 1 98.81 182 THR A O 1
ATOM 1378 N N . VAL A 1 183 ? 15.656 -11.047 -20.016 1 98.81 183 VAL A N 1
ATOM 1379 C CA . VAL A 1 183 ? 16.172 -11.719 -18.828 1 98.81 183 VAL A CA 1
ATOM 1380 C C . VAL A 1 183 ? 16.578 -13.141 -19.172 1 98.81 183 VAL A C 1
ATOM 1382 O O . VAL A 1 183 ? 17.672 -13.586 -18.812 1 98.81 183 VAL A O 1
ATOM 1385 N N . LYS A 1 184 ? 15.781 -13.852 -19.922 1 98.31 184 LYS A N 1
ATOM 1386 C CA . LYS A 1 184 ? 16.109 -15.227 -20.25 1 98.31 184 LYS A CA 1
ATOM 1387 C C . LYS A 1 184 ? 17.234 -15.289 -21.281 1 98.31 184 LYS A C 1
ATOM 1389 O O . LYS A 1 184 ? 17.922 -16.312 -21.406 1 98.31 184 LYS A O 1
ATOM 1394 N N . GLY A 1 185 ? 17.359 -14.219 -22.094 1 98.19 185 GLY A N 1
ATOM 1395 C CA . GLY A 1 185 ? 18.531 -14.141 -22.969 1 98.19 185 GLY A CA 1
ATOM 1396 C C . GLY A 1 185 ? 19.844 -14.242 -22.203 1 98.19 185 GLY A C 1
ATOM 1397 O O . GLY A 1 185 ? 20.797 -14.859 -22.688 1 98.19 185 GLY A O 1
ATOM 1398 N N . ALA A 1 186 ? 19.844 -13.703 -21.031 1 98.06 186 ALA A N 1
ATOM 1399 C CA . ALA A 1 186 ? 21.031 -13.703 -20.188 1 98.06 186 ALA A CA 1
ATOM 1400 C C . ALA A 1 186 ? 21.016 -14.875 -19.219 1 98.06 186 ALA A C 1
ATOM 1402 O O . ALA A 1 186 ? 22.078 -15.383 -18.828 1 98.06 186 ALA A O 1
ATOM 1403 N N . HIS A 1 187 ? 19.875 -15.172 -18.781 1 98.19 187 HIS A N 1
ATOM 1404 C CA . HIS A 1 187 ? 19.641 -16.25 -17.812 1 98.19 187 HIS A CA 1
ATOM 1405 C C . HIS A 1 187 ? 18.594 -17.219 -18.312 1 98.19 187 HIS A C 1
ATOM 1407 O O . HIS A 1 187 ? 17.438 -17.156 -17.891 1 98.19 187 HIS A O 1
ATOM 1413 N N . PRO A 1 188 ? 18.922 -18.172 -19.062 1 97.38 188 PRO A N 1
ATOM 1414 C CA . PRO A 1 188 ? 17.984 -19.047 -19.766 1 97.38 188 PRO A CA 1
ATOM 1415 C C . PRO A 1 188 ? 17.062 -19.812 -18.828 1 97.38 188 PRO A C 1
ATOM 1417 O O . PRO A 1 188 ? 15.969 -20.234 -19.219 1 97.38 188 PRO A O 1
ATOM 1420 N N . HIS A 1 189 ? 17.469 -19.984 -17.594 1 97.25 189 HIS A N 1
ATOM 1421 C CA . HIS A 1 189 ? 16.672 -20.781 -16.656 1 97.25 189 HIS A CA 1
ATOM 1422 C C . HIS A 1 189 ? 15.875 -19.891 -15.711 1 97.25 189 HIS A C 1
ATOM 1424 O O . HIS A 1 189 ? 15.258 -20.391 -14.766 1 97.25 189 HIS A O 1
ATOM 1430 N N . PHE A 1 190 ? 15.945 -18.562 -15.914 1 98.69 190 PHE A N 1
ATOM 1431 C CA . PHE A 1 190 ? 15.102 -17.625 -15.164 1 98.69 190 PHE A CA 1
ATOM 1432 C C . PHE A 1 190 ? 13.633 -17.859 -15.477 1 98.69 190 PHE A C 1
ATOM 1434 O O . PHE A 1 190 ? 13.234 -17.875 -16.641 1 98.69 190 PHE A O 1
ATOM 1441 N N . THR A 1 191 ? 12.812 -18.047 -14.469 1 98.81 191 THR A N 1
ATOM 1442 C CA . THR A 1 191 ? 11.398 -18.359 -14.648 1 98.81 191 THR A CA 1
ATOM 1443 C C . THR A 1 191 ? 10.578 -17.094 -14.867 1 98.81 191 THR A C 1
ATOM 1445 O O . THR A 1 191 ? 10.688 -16.141 -14.102 1 98.81 191 THR A O 1
ATOM 1448 N N . VAL A 1 192 ? 9.781 -17.062 -15.914 1 98.88 192 VAL A N 1
ATOM 1449 C CA . VAL A 1 192 ? 8.844 -15.969 -16.141 1 98.88 192 VAL A CA 1
ATOM 1450 C C . VAL A 1 192 ? 7.414 -16.516 -16.188 1 98.88 192 VAL A C 1
ATOM 1452 O O . VAL A 1 192 ? 7.066 -17.281 -17.094 1 98.88 192 VAL A O 1
ATOM 1455 N N . LEU A 1 193 ? 6.629 -16.141 -15.25 1 98.94 193 LEU A N 1
ATOM 1456 C CA . LEU A 1 193 ? 5.227 -16.531 -15.141 1 98.94 193 LEU A CA 1
ATOM 1457 C C . LEU A 1 193 ? 4.312 -15.32 -15.289 1 98.94 193 LEU A C 1
ATOM 1459 O O . LEU A 1 193 ? 4.551 -14.281 -14.664 1 98.94 193 LEU A O 1
ATOM 1463 N N . CYS A 1 194 ? 3.246 -15.453 -16.109 1 98.81 194 CYS A N 1
ATOM 1464 C CA . CYS A 1 194 ? 2.277 -14.367 -16.203 1 98.81 194 CYS A CA 1
ATOM 1465 C C . CYS A 1 194 ? 1.273 -14.43 -15.055 1 98.81 194 CYS A C 1
ATOM 1467 O O . CYS A 1 194 ? 1.039 -15.5 -14.484 1 98.81 194 CYS A O 1
ATOM 1469 N N . GLY A 1 195 ? 0.714 -13.273 -14.719 1 98.5 195 GLY A N 1
ATOM 1470 C CA . GLY A 1 195 ? -0.249 -13.203 -13.633 1 98.5 195 GLY A CA 1
ATOM 1471 C C . GLY A 1 195 ? -1.689 -13.242 -14.109 1 98.5 195 GLY A C 1
ATOM 1472 O O . GLY A 1 195 ? -2.564 -13.758 -13.406 1 98.5 195 GLY A O 1
ATOM 1473 N N . TYR A 1 196 ? -1.956 -12.703 -15.281 1 98.31 196 TYR A N 1
ATOM 1474 C CA . TYR A 1 196 ? -3.318 -12.648 -15.797 1 98.31 196 TYR A CA 1
ATOM 1475 C C . TYR A 1 196 ? -3.668 -13.922 -16.562 1 98.31 196 TYR A C 1
ATOM 1477 O O . TYR A 1 196 ? -2.85 -14.438 -17.328 1 98.31 196 TYR A O 1
ATOM 1485 N N . ASP A 1 197 ? -4.84 -14.328 -16.391 1 98.25 197 ASP A N 1
ATOM 1486 C CA . ASP A 1 197 ? -5.32 -15.562 -17 1 98.25 197 ASP A CA 1
ATOM 1487 C C . ASP A 1 197 ? -5.164 -15.531 -18.516 1 98.25 197 ASP A C 1
ATOM 1489 O O . ASP A 1 197 ? -4.742 -16.516 -19.125 1 98.25 197 ASP A O 1
ATOM 1493 N N . ASP A 1 198 ? -5.461 -14.461 -19.094 1 98.19 198 ASP A N 1
ATOM 1494 C CA . ASP A 1 198 ? -5.57 -14.383 -20.547 1 98.19 198 ASP A CA 1
ATOM 1495 C C . ASP A 1 198 ? -4.199 -14.172 -21.188 1 98.19 198 ASP A C 1
ATOM 1497 O O . ASP A 1 198 ? -4.102 -13.93 -22.391 1 98.19 198 ASP A O 1
ATOM 1501 N N . HIS A 1 199 ? -3.111 -14.305 -20.406 1 98.62 199 HIS A N 1
ATOM 1502 C CA . HIS A 1 199 ? -1.771 -14.133 -20.953 1 98.62 199 HIS A CA 1
ATOM 1503 C C . HIS A 1 199 ? -1.019 -15.453 -21 1 98.62 199 HIS A C 1
ATOM 1505 O O . HIS A 1 199 ? 0.11 -15.516 -21.5 1 98.62 199 HIS A O 1
ATOM 1511 N N . LEU A 1 200 ? -1.616 -16.562 -20.516 1 98.75 200 LEU A N 1
ATOM 1512 C CA . LEU A 1 200 ? -0.896 -17.812 -20.375 1 98.75 200 LEU A CA 1
ATOM 1513 C C . LEU A 1 200 ? -0.388 -18.312 -21.734 1 98.75 200 LEU A C 1
ATOM 1515 O O . LEU A 1 200 ? 0.807 -18.562 -21.891 1 98.75 200 LEU A O 1
ATOM 1519 N N . PHE A 1 201 ? -1.237 -18.391 -22.703 1 98.62 201 PHE A N 1
ATOM 1520 C CA . PHE A 1 201 ? -0.871 -18.969 -24 1 98.62 201 PHE A CA 1
ATOM 1521 C C . PHE A 1 201 ? 0.21 -18.125 -24.672 1 98.62 201 PHE A C 1
ATOM 1523 O O . PHE A 1 201 ? 1.207 -18.672 -25.156 1 98.62 201 PHE A O 1
ATOM 1530 N N . ASN A 1 202 ? 0.053 -16.828 -24.688 1 98 202 ASN A N 1
ATOM 1531 C CA . ASN A 1 202 ? 1.058 -15.938 -25.25 1 98 202 ASN A CA 1
ATOM 1532 C C . ASN A 1 202 ? 2.395 -16.078 -24.531 1 98 202 ASN A C 1
ATOM 1534 O O . ASN A 1 202 ? 3.453 -16.016 -25.156 1 98 202 ASN A O 1
ATOM 1538 N N . THR A 1 203 ? 2.314 -16.219 -23.234 1 98.56 203 THR A N 1
ATOM 1539 C CA . THR A 1 203 ? 3.531 -16.359 -22.438 1 98.56 203 THR A CA 1
ATOM 1540 C C . THR A 1 203 ? 4.285 -17.625 -22.828 1 98.56 203 THR A C 1
ATOM 1542 O O . THR A 1 203 ? 5.504 -17.609 -23.016 1 98.56 203 THR A O 1
ATOM 1545 N N . LEU A 1 204 ? 3.572 -18.719 -23.016 1 98.56 204 LEU A N 1
ATOM 1546 C CA . LEU A 1 204 ? 4.184 -19.969 -23.438 1 98.56 204 LEU A CA 1
ATOM 1547 C C . LEU A 1 204 ? 4.766 -19.844 -24.844 1 98.56 204 LEU A C 1
ATOM 1549 O O . LEU A 1 204 ? 5.891 -20.281 -25.094 1 98.56 204 LEU A O 1
ATOM 1553 N N . LEU A 1 205 ? 4.035 -19.203 -25.734 1 97.75 205 LEU A N 1
ATOM 1554 C CA . LEU A 1 205 ? 4.48 -19.016 -27.109 1 97.75 205 LEU A CA 1
ATOM 1555 C C . LEU A 1 205 ? 5.766 -18.188 -27.156 1 97.75 205 LEU A C 1
ATOM 1557 O O . LEU A 1 205 ? 6.598 -18.375 -28.047 1 97.75 205 LEU A O 1
ATOM 1561 N N . LEU A 1 206 ? 5.98 -17.344 -26.203 1 97.81 206 LEU A N 1
ATOM 1562 C CA . LEU A 1 206 ? 7.117 -16.422 -26.156 1 97.81 206 LEU A CA 1
ATOM 1563 C C . LEU A 1 206 ? 8.312 -17.078 -25.469 1 97.81 206 LEU A C 1
ATOM 1565 O O . LEU A 1 206 ? 9.406 -16.531 -25.453 1 97.81 206 LEU A O 1
ATOM 1569 N N . GLY A 1 207 ? 8.078 -18.25 -24.906 1 97.81 207 GLY A N 1
ATOM 1570 C CA . GLY A 1 207 ? 9.164 -18.938 -24.219 1 97.81 207 GLY A CA 1
ATOM 1571 C C . GLY A 1 207 ? 9.102 -18.781 -22.703 1 97.81 207 GLY A C 1
ATOM 1572 O O . GLY A 1 207 ? 10.047 -19.156 -22 1 97.81 207 GLY A O 1
ATOM 1573 N N . GLY A 1 208 ? 7.977 -18.266 -22.234 1 98.44 208 GLY A N 1
ATOM 1574 C CA . GLY A 1 208 ? 7.777 -18.203 -20.797 1 98.44 208 GLY A CA 1
ATOM 1575 C C . GLY A 1 208 ? 7.441 -19.547 -20.172 1 98.44 208 GLY A C 1
ATOM 1576 O O . GLY A 1 208 ? 7.465 -20.562 -20.859 1 98.44 208 GLY A O 1
ATOM 1577 N N . ASP A 1 209 ? 7.137 -19.5 -18.844 1 98.75 209 ASP A N 1
ATOM 1578 C CA . ASP A 1 209 ? 7.262 -20.766 -18.125 1 98.75 209 ASP A CA 1
ATOM 1579 C C . ASP A 1 209 ? 5.941 -21.141 -17.469 1 98.75 209 ASP A C 1
ATOM 1581 O O . ASP A 1 209 ? 5.871 -22.141 -16.734 1 98.75 209 ASP A O 1
ATOM 1585 N N . GLY A 1 210 ? 4.883 -20.391 -17.656 1 98.69 210 GLY A N 1
ATOM 1586 C CA . GLY A 1 210 ? 3.602 -20.734 -17.062 1 98.69 210 GLY A CA 1
ATOM 1587 C C . GLY A 1 210 ? 2.863 -19.531 -16.5 1 98.69 210 GLY A C 1
ATOM 1588 O O . GLY A 1 210 ? 2.93 -18.438 -17.047 1 98.69 210 GLY A O 1
ATOM 1589 N N . ALA A 1 211 ? 2.029 -19.812 -15.43 1 98.81 211 ALA A N 1
ATOM 1590 C CA . ALA A 1 211 ? 1.168 -18.75 -14.914 1 98.81 211 ALA A CA 1
ATOM 1591 C C . ALA A 1 211 ? 0.909 -18.922 -13.422 1 98.81 211 ALA A C 1
ATOM 1593 O O . ALA A 1 211 ? 0.87 -20.047 -12.922 1 98.81 211 ALA A O 1
ATOM 1594 N N . ILE A 1 212 ? 0.843 -17.844 -12.75 1 98.81 212 ILE A N 1
ATOM 1595 C CA . ILE A 1 212 ? 0.208 -17.688 -11.445 1 98.81 212 ILE A CA 1
ATOM 1596 C C . ILE A 1 212 ? -1.053 -16.844 -11.578 1 98.81 212 ILE A C 1
ATOM 1598 O O . ILE A 1 212 ? -1 -15.617 -11.438 1 98.81 212 ILE A O 1
ATOM 1602 N N . SER A 1 213 ? -2.201 -17.438 -11.828 1 98.38 213 SER A N 1
ATOM 1603 C CA . SER A 1 213 ? -3.406 -16.688 -12.164 1 98.38 213 SER A CA 1
ATOM 1604 C C . SER A 1 213 ? -4.582 -17.109 -11.289 1 98.38 213 SER A C 1
ATOM 1606 O O . SER A 1 213 ? -4.648 -18.266 -10.844 1 98.38 213 SER A O 1
ATOM 1608 N N . ALA A 1 214 ? -5.48 -16.297 -11.102 1 98.12 214 ALA A N 1
ATOM 1609 C CA . ALA A 1 214 ? -6.551 -16.406 -10.109 1 98.12 214 ALA A CA 1
ATOM 1610 C C . ALA A 1 214 ? -7.492 -17.562 -10.43 1 98.12 214 ALA A C 1
ATOM 1612 O O . ALA A 1 214 ? -8.008 -18.219 -9.523 1 98.12 214 ALA A O 1
ATOM 1613 N N . SER A 1 215 ? -7.715 -17.797 -11.695 1 98.44 215 SER A N 1
ATOM 1614 C CA . SER A 1 215 ? -8.688 -18.828 -12.086 1 98.44 215 SER A CA 1
ATOM 1615 C C . SER A 1 215 ? -8.242 -20.203 -11.641 1 98.44 215 SER A C 1
ATOM 1617 O O . SER A 1 215 ? -9.062 -21.125 -11.531 1 98.44 215 SER A O 1
ATOM 1619 N N . GLY A 1 216 ? -6.938 -20.344 -11.383 1 98.25 216 GLY A N 1
ATOM 1620 C CA . GLY A 1 216 ? -6.434 -21.594 -10.852 1 98.25 216 GLY A CA 1
ATOM 1621 C C . GLY A 1 216 ? -7.121 -22.016 -9.562 1 98.25 216 GLY A C 1
ATOM 1622 O O . GLY A 1 216 ? -7.094 -23.188 -9.195 1 98.25 216 GLY A O 1
ATOM 1623 N N . ASN A 1 217 ? -7.777 -21.125 -8.883 1 98.56 217 ASN A N 1
ATOM 1624 C CA . ASN A 1 217 ? -8.414 -21.422 -7.605 1 98.56 217 ASN A CA 1
ATOM 1625 C C . ASN A 1 217 ? -9.758 -22.109 -7.793 1 98.56 217 ASN A C 1
ATOM 1627 O O . ASN A 1 217 ? -10.18 -22.891 -6.949 1 98.56 217 ASN A O 1
ATOM 1631 N N . PHE A 1 218 ? -10.453 -21.781 -8.93 1 98.56 218 PHE A N 1
ATOM 1632 C CA . PHE A 1 218 ? -11.812 -22.312 -9.047 1 98.56 218 PHE A CA 1
ATOM 1633 C C . PHE A 1 218 ? -11.969 -23.141 -10.312 1 98.56 218 PHE A C 1
ATOM 1635 O O . PHE A 1 218 ? -12.875 -23.969 -10.414 1 98.56 218 PHE A O 1
ATOM 1642 N N . ALA A 1 219 ? -11.094 -22.953 -11.273 1 98.31 219 ALA A N 1
ATOM 1643 C CA . ALA A 1 219 ? -11.133 -23.719 -12.523 1 98.31 219 ALA A CA 1
ATOM 1644 C C . ALA A 1 219 ? -9.727 -24.094 -12.977 1 98.31 219 ALA A C 1
ATOM 1646 O O . ALA A 1 219 ? -9.344 -23.828 -14.117 1 98.31 219 ALA A O 1
ATOM 1647 N N . PRO A 1 220 ? -9.023 -24.828 -12.078 1 98.38 220 PRO A N 1
ATOM 1648 C CA . PRO A 1 220 ? -7.633 -25.141 -12.414 1 98.38 220 PRO A CA 1
ATOM 1649 C C . PRO A 1 220 ? -7.516 -26.016 -13.664 1 98.38 220 PRO A C 1
ATOM 1651 O O . PRO A 1 220 ? -6.48 -26 -14.336 1 98.38 220 PRO A O 1
ATOM 1654 N N . GLN A 1 221 ? -8.555 -26.703 -14.062 1 97.94 221 GLN A N 1
ATOM 1655 C CA . GLN A 1 221 ? -8.5 -27.625 -15.18 1 97.94 221 GLN A CA 1
ATOM 1656 C C . GLN A 1 221 ? -8.258 -26.906 -16.5 1 97.94 221 GLN A C 1
ATOM 1658 O O . GLN A 1 221 ? -7.648 -27.453 -17.422 1 97.94 221 GLN A O 1
ATOM 1663 N N . VAL A 1 222 ? -8.695 -25.656 -16.609 1 98.62 222 VAL A N 1
ATOM 1664 C CA . VAL A 1 222 ? -8.57 -24.938 -17.875 1 98.62 222 VAL A CA 1
ATOM 1665 C C . VAL A 1 222 ? -7.098 -24.688 -18.172 1 98.62 222 VAL A C 1
ATOM 1667 O O . VAL A 1 222 ? -6.602 -25.062 -19.234 1 98.62 222 VAL A O 1
ATOM 1670 N N . SER A 1 223 ? -6.391 -24.109 -17.219 1 98.81 223 SER A N 1
ATOM 1671 C CA . SER A 1 223 ? -4.98 -23.797 -17.422 1 98.81 223 SER A CA 1
ATOM 1672 C C . SER A 1 223 ? -4.125 -25.062 -17.391 1 98.81 223 SER A C 1
ATOM 1674 O O . SER A 1 223 ? -3.156 -25.172 -18.156 1 98.81 223 SER A O 1
ATOM 1676 N N . VAL A 1 224 ? -4.449 -26.031 -16.531 1 98.81 224 VAL A N 1
ATOM 1677 C CA . VAL A 1 224 ? -3.709 -27.281 -16.453 1 98.81 224 VAL A CA 1
ATOM 1678 C C . VAL A 1 224 ? -3.809 -28.031 -17.781 1 98.81 224 VAL A C 1
ATOM 1680 O O . VAL A 1 224 ? -2.803 -28.5 -18.312 1 98.81 224 VAL A O 1
ATOM 1683 N N . ASN A 1 225 ? -5.004 -28.109 -18.344 1 98.69 225 ASN A N 1
ATOM 1684 C CA . ASN A 1 225 ? -5.199 -28.797 -19.609 1 98.69 225 ASN A CA 1
ATOM 1685 C C . ASN A 1 225 ? -4.562 -28.031 -20.766 1 98.69 225 ASN A C 1
ATOM 1687 O O . ASN A 1 225 ? -4.074 -28.641 -21.719 1 98.69 225 ASN A O 1
ATOM 1691 N N . LEU A 1 226 ? -4.629 -26.719 -20.719 1 98.88 226 LEU A N 1
ATOM 1692 C CA . LEU A 1 226 ? -3.93 -25.938 -21.734 1 98.88 226 LEU A CA 1
ATOM 1693 C C . LEU A 1 226 ? -2.441 -26.266 -21.734 1 98.88 226 LEU A C 1
ATOM 1695 O O . LEU A 1 226 ? -1.866 -26.516 -22.797 1 98.88 226 LEU A O 1
ATOM 1699 N N . LEU A 1 227 ? -1.866 -26.266 -20.578 1 98.81 227 LEU A N 1
ATOM 1700 C CA . LEU A 1 227 ? -0.437 -26.531 -20.469 1 98.81 227 LEU A CA 1
ATOM 1701 C C . LEU A 1 227 ? -0.109 -27.938 -20.953 1 98.81 227 LEU A C 1
ATOM 1703 O O . LEU A 1 227 ? 0.891 -28.141 -21.656 1 98.81 227 LEU A O 1
ATOM 1707 N N . LYS A 1 228 ? -0.91 -28.906 -20.547 1 98.62 228 LYS A N 1
ATOM 1708 C CA . LYS A 1 228 ? -0.716 -30.281 -21 1 98.62 228 LYS A CA 1
ATOM 1709 C C . LYS A 1 228 ? -0.762 -30.359 -22.531 1 98.62 228 LYS A C 1
ATOM 1711 O O . LYS A 1 228 ? 0.104 -30.984 -23.141 1 98.62 228 LYS A O 1
ATOM 1716 N N . ALA A 1 229 ? -1.774 -29.75 -23.125 1 98.75 229 ALA A N 1
ATOM 1717 C CA . ALA A 1 229 ? -1.9 -29.734 -24.578 1 98.75 229 ALA A CA 1
ATOM 1718 C C . ALA A 1 229 ? -0.672 -29.109 -25.234 1 98.75 229 ALA A C 1
ATOM 1720 O O . ALA A 1 229 ? -0.173 -29.609 -26.234 1 98.75 229 ALA A O 1
ATOM 1721 N N . TRP A 1 230 ? -0.221 -28.016 -24.672 1 98.44 230 TRP A N 1
ATOM 1722 C CA . TRP A 1 230 ? 0.962 -27.328 -25.156 1 98.44 230 TRP A CA 1
ATOM 1723 C C . TRP A 1 230 ? 2.189 -28.219 -25.109 1 98.44 230 TRP A C 1
ATOM 1725 O O . TRP A 1 230 ? 2.939 -28.312 -26.094 1 98.44 230 TRP A O 1
ATOM 1735 N N . ARG A 1 231 ? 2.383 -28.875 -24.016 1 97.5 231 ARG A N 1
ATOM 1736 C CA . ARG A 1 231 ? 3.527 -29.766 -23.828 1 97.5 231 ARG A CA 1
ATOM 1737 C C . ARG A 1 231 ? 3.455 -30.969 -24.766 1 97.5 231 ARG A C 1
ATOM 1739 O O . ARG A 1 231 ? 4.484 -31.469 -25.219 1 97.5 231 ARG A O 1
ATOM 1746 N N . ASP A 1 232 ? 2.318 -31.344 -25.078 1 98.06 232 ASP A N 1
ATOM 1747 C CA . ASP A 1 232 ? 2.102 -32.469 -25.969 1 98.06 232 ASP A CA 1
ATOM 1748 C C . ASP A 1 232 ? 2.201 -32.031 -27.438 1 98.06 232 ASP A C 1
ATOM 1750 O O . ASP A 1 232 ? 2.07 -32.875 -28.344 1 98.06 232 ASP A O 1
ATOM 1754 N N . GLY A 1 233 ? 2.295 -30.766 -27.688 1 97.94 233 GLY A N 1
ATOM 1755 C CA . GLY A 1 233 ? 2.416 -30.25 -29.047 1 97.94 233 GLY A CA 1
ATOM 1756 C C . GLY A 1 233 ? 1.079 -30.062 -29.734 1 97.94 233 GLY A C 1
ATOM 1757 O O . GLY A 1 233 ? 1.024 -29.828 -30.938 1 97.94 233 GLY A O 1
ATOM 1758 N N . ASP A 1 234 ? 0.047 -30.25 -29.016 1 98.31 234 ASP A N 1
ATOM 1759 C CA . ASP A 1 234 ? -1.292 -30.047 -29.562 1 98.31 234 ASP A CA 1
ATOM 1760 C C . ASP A 1 234 ? -1.709 -28.578 -29.453 1 98.31 234 ASP A C 1
ATOM 1762 O O . ASP A 1 234 ? -2.588 -28.234 -28.656 1 98.31 234 ASP A O 1
ATOM 1766 N N . VAL A 1 235 ? -1.242 -27.781 -30.25 1 97.88 235 VAL A N 1
ATOM 1767 C CA . VAL A 1 235 ? -1.377 -26.328 -30.203 1 97.88 235 VAL A CA 1
ATOM 1768 C C . VAL A 1 235 ? -2.84 -25.938 -30.406 1 97.88 235 VAL A C 1
ATOM 1770 O O . VAL A 1 235 ? -3.322 -24.984 -29.797 1 97.88 235 VAL A O 1
ATOM 1773 N N . ALA A 1 236 ? -3.504 -26.625 -31.297 1 98.25 236 ALA A N 1
ATOM 1774 C CA . ALA A 1 236 ? -4.914 -26.328 -31.562 1 98.25 236 ALA A CA 1
ATOM 1775 C C . ALA A 1 236 ? -5.746 -26.516 -30.297 1 98.25 236 ALA A C 1
ATOM 1777 O O . ALA A 1 236 ? -6.605 -25.688 -29.984 1 98.25 236 ALA A O 1
ATOM 1778 N N . LYS A 1 237 ? -5.477 -27.641 -29.656 1 98.31 237 LYS A N 1
ATOM 1779 C CA . LYS A 1 237 ? -6.168 -27.891 -28.391 1 98.31 237 LYS A CA 1
ATOM 1780 C C . LYS A 1 237 ? -5.824 -26.844 -27.344 1 98.31 237 LYS A C 1
ATOM 1782 O O . LYS A 1 237 ? -6.699 -26.375 -26.609 1 98.31 237 LYS A O 1
ATOM 1787 N N . ALA A 1 238 ? -4.59 -26.516 -27.203 1 98.56 238 ALA A N 1
ATOM 1788 C CA . ALA A 1 238 ? -4.16 -25.453 -26.297 1 98.56 238 ALA A CA 1
ATOM 1789 C C . ALA A 1 238 ? -4.871 -24.141 -26.594 1 98.56 238 ALA A C 1
ATOM 1791 O O . ALA A 1 238 ? -5.32 -23.453 -25.688 1 98.56 238 ALA A O 1
ATOM 1792 N N . ALA A 1 239 ? -5.02 -23.781 -27.859 1 98.38 239 ALA A N 1
ATOM 1793 C CA . ALA A 1 239 ? -5.695 -22.562 -28.281 1 98.38 239 ALA A CA 1
ATOM 1794 C C . ALA A 1 239 ? -7.164 -22.578 -27.875 1 98.38 239 ALA A C 1
ATOM 1796 O O . ALA A 1 239 ? -7.734 -21.531 -27.547 1 98.38 239 ALA A O 1
ATOM 1797 N N . GLY A 1 240 ? -7.746 -23.734 -27.969 1 98.19 240 GLY A N 1
ATOM 1798 C CA . GLY A 1 240 ? -9.125 -23.875 -27.5 1 98.19 240 GLY A CA 1
ATOM 1799 C C . GLY A 1 240 ? -9.305 -23.5 -26.047 1 98.19 240 GLY A C 1
ATOM 1800 O O . GLY A 1 240 ? -10.234 -22.781 -25.688 1 98.19 240 GLY A O 1
ATOM 1801 N N . TYR A 1 241 ? -8.477 -24.016 -25.172 1 98.38 241 TYR A N 1
ATOM 1802 C CA . TYR A 1 241 ? -8.516 -23.656 -23.75 1 98.38 241 TYR A CA 1
ATOM 1803 C C . TYR A 1 241 ? -8.227 -22.172 -23.562 1 98.38 241 TYR A C 1
ATOM 1805 O O . TYR A 1 241 ? -8.797 -21.531 -22.672 1 98.38 241 TYR A O 1
ATOM 1813 N N . HIS A 1 242 ? -7.312 -21.625 -24.422 1 98.56 242 HIS A N 1
ATOM 1814 C CA . HIS A 1 242 ? -6.98 -20.203 -24.344 1 98.56 242 HIS A CA 1
ATOM 1815 C C . HIS A 1 242 ? -8.195 -19.344 -24.641 1 98.56 242 HIS A C 1
ATOM 1817 O O . HIS A 1 242 ? -8.367 -18.281 -24.047 1 98.56 242 HIS A O 1
ATOM 1823 N N . GLN A 1 243 ? -9.039 -19.719 -25.531 1 98.38 243 GLN A N 1
ATOM 1824 C CA . GLN A 1 243 ? -10.266 -18.984 -25.828 1 98.38 243 GLN A CA 1
ATOM 1825 C C . GLN A 1 243 ? -11.133 -18.828 -24.594 1 98.38 243 GLN A C 1
ATOM 1827 O O . GLN A 1 243 ? -11.766 -17.781 -24.406 1 98.38 243 GLN A O 1
ATOM 1832 N N . THR A 1 244 ? -11.156 -19.844 -23.812 1 98.19 244 THR A N 1
ATOM 1833 C CA . THR A 1 244 ? -11.891 -19.781 -22.547 1 98.19 244 THR A CA 1
ATOM 1834 C C . THR A 1 244 ? -11.203 -18.828 -21.562 1 98.19 244 THR A C 1
ATOM 1836 O O . THR A 1 244 ? -11.859 -17.984 -20.969 1 98.19 244 THR A O 1
ATOM 1839 N N . LEU A 1 245 ? -9.883 -18.938 -21.453 1 98.44 245 LEU A N 1
ATOM 1840 C CA . LEU A 1 245 ? -9.117 -18.125 -20.516 1 98.44 245 LEU A CA 1
ATOM 1841 C C . LEU A 1 245 ? -9.258 -16.641 -20.844 1 98.44 245 LEU A C 1
ATOM 1843 O O . LEU A 1 245 ? -9.25 -15.797 -19.938 1 98.44 245 LEU A O 1
ATOM 1847 N N . LEU A 1 246 ? -9.461 -16.312 -22.141 1 98.19 246 LEU A N 1
ATOM 1848 C CA . LEU A 1 246 ? -9.586 -14.922 -22.594 1 98.19 246 LEU A CA 1
ATOM 1849 C C . LEU A 1 246 ? -10.836 -14.273 -22.016 1 98.19 246 LEU A C 1
ATOM 1851 O O . LEU A 1 246 ? -10.906 -13.039 -21.922 1 98.19 246 LEU A O 1
ATOM 1855 N N . GLN A 1 247 ? -11.766 -15.055 -21.547 1 98 247 GLN A N 1
ATOM 1856 C CA . GLN A 1 247 ? -13.062 -14.539 -21.125 1 98 247 GLN A CA 1
ATOM 1857 C C . GLN A 1 247 ? -13.148 -14.445 -19.609 1 98 247 GLN A C 1
ATOM 1859 O O . GLN A 1 247 ? -14.031 -13.773 -19.062 1 98 247 GLN A O 1
ATOM 1864 N N . ILE A 1 248 ? -12.242 -14.977 -18.922 1 98 248 ILE A N 1
ATOM 1865 C CA . ILE A 1 248 ? -12.359 -15.18 -17.484 1 98 248 ILE A CA 1
ATOM 1866 C C . ILE A 1 248 ? -12.188 -13.844 -16.766 1 98 248 ILE A C 1
ATOM 1868 O O . ILE A 1 248 ? -12.883 -13.57 -15.781 1 98 248 ILE A O 1
ATOM 1872 N N . PRO A 1 249 ? -11.289 -12.945 -17.25 1 97 249 PRO A N 1
ATOM 1873 C CA . PRO A 1 249 ? -11.031 -11.711 -16.516 1 97 249 PRO A CA 1
ATOM 1874 C C . PRO A 1 249 ? -12.281 -10.859 -16.328 1 97 249 PRO A C 1
ATOM 1876 O O . PRO A 1 249 ? -12.352 -10.031 -15.406 1 97 249 PRO A O 1
ATOM 1879 N N . GLN A 1 250 ? -13.328 -11.023 -17.156 1 97 250 GLN A N 1
ATOM 1880 C CA . GLN A 1 250 ? -14.555 -10.25 -17.016 1 97 250 GLN A CA 1
ATOM 1881 C C . GLN A 1 250 ? -15.227 -10.531 -15.672 1 97 250 GLN A C 1
ATOM 1883 O O . GLN A 1 250 ? -15.922 -9.672 -15.125 1 97 250 GLN A O 1
ATOM 1888 N N . MET A 1 251 ? -14.992 -11.742 -15.109 1 97.75 251 MET A N 1
ATOM 1889 C CA . MET A 1 251 ? -15.57 -12.117 -13.82 1 97.75 251 MET A CA 1
ATOM 1890 C C . MET A 1 251 ? -14.992 -11.266 -12.695 1 97.75 251 MET A C 1
ATOM 1892 O O . MET A 1 251 ? -15.695 -10.906 -11.758 1 97.75 251 MET A O 1
ATOM 1896 N N . TYR A 1 252 ? -13.719 -10.93 -12.844 1 97.06 252 TYR A N 1
ATOM 1897 C CA . TYR A 1 252 ? -13.008 -10.227 -11.781 1 97.06 252 TYR A CA 1
ATOM 1898 C C . TYR A 1 252 ? -13.477 -8.781 -11.672 1 97.06 252 TYR A C 1
ATOM 1900 O O . TYR A 1 252 ? -13.219 -8.117 -10.672 1 97.06 252 TYR A O 1
ATOM 1908 N N . GLN A 1 253 ? -14.227 -8.273 -12.672 1 95.94 253 GLN A N 1
ATOM 1909 C CA . GLN A 1 253 ? -14.703 -6.898 -12.711 1 95.94 253 GLN A CA 1
ATOM 1910 C C . GLN A 1 253 ? -15.984 -6.734 -11.906 1 95.94 253 GLN A C 1
ATOM 1912 O O . GLN A 1 253 ? -16.453 -5.613 -11.695 1 95.94 253 GLN A O 1
ATOM 1917 N N . LEU A 1 254 ? -16.484 -7.824 -11.406 1 97.31 254 LEU A N 1
ATOM 1918 C CA . LEU A 1 254 ? -17.766 -7.801 -10.703 1 97.31 254 LEU A CA 1
ATOM 1919 C C . LEU A 1 254 ? -17.641 -7.062 -9.375 1 97.31 254 LEU A C 1
ATOM 1921 O O . LEU A 1 254 ? -18.641 -6.609 -8.812 1 97.31 254 LEU A O 1
ATOM 1925 N N . ASP A 1 255 ? -16.438 -6.992 -8.836 1 96.94 255 ASP A N 1
ATOM 1926 C CA . ASP A 1 255 ? -16.203 -6.242 -7.605 1 96.94 255 ASP A CA 1
ATOM 1927 C C . ASP A 1 255 ? -14.742 -5.816 -7.488 1 96.94 255 ASP A C 1
ATOM 1929 O O . ASP A 1 255 ? -13.891 -6.297 -8.234 1 96.94 255 ASP A O 1
ATOM 1933 N N . THR A 1 256 ? -14.516 -4.891 -6.562 1 96.06 256 THR A N 1
ATOM 1934 C CA . THR A 1 256 ? -13.164 -4.414 -6.289 1 96.06 256 THR A CA 1
ATOM 1935 C C . THR A 1 256 ? -12.969 -4.18 -4.793 1 96.06 256 THR A C 1
ATOM 1937 O O . THR A 1 256 ? -13.672 -3.365 -4.191 1 96.06 256 THR A O 1
ATOM 1940 N N . PRO A 1 257 ? -11.953 -4.938 -4.246 1 96.12 257 PRO A N 1
ATOM 1941 C CA . PRO A 1 257 ? -11.148 -5.98 -4.883 1 96.12 257 PRO A CA 1
ATOM 1942 C C . PRO A 1 257 ? -11.953 -7.234 -5.203 1 96.12 257 PRO A C 1
ATOM 1944 O O . PRO A 1 257 ? -13.086 -7.387 -4.727 1 96.12 257 PRO A O 1
ATOM 1947 N N . PHE A 1 258 ? -11.391 -8.078 -5.93 1 96.81 258 PHE A N 1
ATOM 1948 C CA . PHE A 1 258 ? -12.141 -9.172 -6.539 1 96.81 258 PHE A CA 1
ATOM 1949 C C . PHE A 1 258 ? -12.008 -10.445 -5.719 1 96.81 258 PHE A C 1
ATOM 1951 O O . PHE A 1 258 ? -12.422 -11.523 -6.152 1 96.81 258 PHE A O 1
ATOM 1958 N N . VAL A 1 259 ? -11.422 -10.461 -4.535 1 98.06 259 VAL A N 1
ATOM 1959 C CA . VAL A 1 259 ? -11.117 -11.664 -3.766 1 98.06 259 VAL A CA 1
ATOM 1960 C C . VAL A 1 259 ? -12.414 -12.367 -3.367 1 98.06 259 VAL A C 1
ATOM 1962 O O . VAL A 1 259 ? -12.461 -13.594 -3.299 1 98.06 259 VAL A O 1
ATOM 1965 N N . ASN A 1 260 ? -13.445 -11.562 -3.104 1 98.31 260 ASN A N 1
ATOM 1966 C CA . ASN A 1 260 ? -14.75 -12.156 -2.814 1 98.31 260 ASN A CA 1
ATOM 1967 C C . ASN A 1 260 ? -15.312 -12.883 -4.031 1 98.31 260 ASN A C 1
ATOM 1969 O O . ASN A 1 260 ? -15.953 -13.93 -3.891 1 98.31 260 ASN A O 1
ATOM 1973 N N . VAL A 1 261 ? -15.047 -12.398 -5.258 1 98.62 261 VAL A N 1
ATOM 1974 C CA . VAL A 1 261 ? -15.5 -13.016 -6.5 1 98.62 261 VAL A CA 1
ATOM 1975 C C . VAL A 1 261 ? -14.828 -14.383 -6.668 1 98.62 261 VAL A C 1
ATOM 1977 O O . VAL A 1 261 ? -15.492 -15.367 -7.008 1 98.62 261 VAL A O 1
ATOM 1980 N N . ILE A 1 262 ? -13.594 -14.445 -6.395 1 98.69 262 ILE A N 1
ATOM 1981 C CA . ILE A 1 262 ? -12.836 -15.688 -6.527 1 98.69 262 ILE A CA 1
ATOM 1982 C C . ILE A 1 262 ? -13.375 -16.734 -5.555 1 98.69 262 ILE A C 1
ATOM 1984 O O . ILE A 1 262 ? -13.602 -17.875 -5.93 1 98.69 262 ILE A O 1
ATOM 1988 N N . LYS A 1 263 ? -13.555 -16.359 -4.309 1 98.75 263 LYS A N 1
ATOM 1989 C CA . LYS A 1 263 ? -14.016 -17.312 -3.307 1 98.75 263 LYS A CA 1
ATOM 1990 C C . LYS A 1 263 ? -15.438 -17.781 -3.604 1 98.75 263 LYS A C 1
ATOM 1992 O O . LYS A 1 263 ? -15.758 -18.953 -3.396 1 98.75 263 LYS A O 1
ATOM 1997 N N . GLU A 1 264 ? -16.25 -16.891 -4.09 1 98.75 264 GLU A N 1
ATOM 1998 C CA . GLU A 1 264 ? -17.594 -17.312 -4.508 1 98.75 264 GLU A CA 1
ATOM 1999 C C . GLU A 1 264 ? -17.516 -18.266 -5.691 1 98.75 264 GLU A C 1
ATOM 2001 O O . GLU A 1 264 ? -18.297 -19.219 -5.77 1 98.75 264 GLU A O 1
ATOM 2006 N N . ALA A 1 265 ? -16.625 -18 -6.625 1 98.88 265 ALA A N 1
ATOM 2007 C CA . ALA A 1 265 ? -16.438 -18.906 -7.758 1 98.88 265 ALA A CA 1
ATOM 2008 C C . ALA A 1 265 ? -15.992 -20.297 -7.289 1 98.88 265 ALA A C 1
ATOM 2010 O O . ALA A 1 265 ? -16.438 -21.312 -7.824 1 98.88 265 ALA A O 1
ATOM 2011 N N . ILE A 1 266 ? -15.102 -20.312 -6.297 1 98.75 266 ILE A N 1
ATOM 2012 C CA . ILE A 1 266 ? -14.648 -21.578 -5.727 1 98.75 266 ILE A CA 1
ATOM 2013 C C . ILE A 1 266 ? -15.852 -22.375 -5.23 1 98.75 266 ILE A C 1
ATOM 2015 O O . ILE A 1 266 ? -15.984 -23.562 -5.543 1 98.75 266 ILE A O 1
ATOM 2019 N N . VAL A 1 267 ? -16.719 -21.75 -4.527 1 98.56 267 VAL A N 1
ATOM 2020 C CA . VAL A 1 267 ? -17.891 -22.406 -3.943 1 98.56 267 VAL A CA 1
ATOM 2021 C C . VAL A 1 267 ? -18.844 -22.828 -5.051 1 98.56 267 VAL A C 1
ATOM 2023 O O . VAL A 1 267 ? -19.344 -23.969 -5.051 1 98.56 267 VAL A O 1
ATOM 2026 N N . LEU A 1 268 ? -19.047 -21.984 -6.008 1 98.19 268 LEU A N 1
ATOM 2027 C CA . LEU A 1 268 ? -19.984 -22.25 -7.094 1 98.19 268 LEU A CA 1
ATOM 2028 C C . LEU A 1 268 ? -19.484 -23.406 -7.969 1 98.19 268 LEU A C 1
ATOM 2030 O O . LEU A 1 268 ? -20.281 -24.094 -8.609 1 98.19 268 LEU A O 1
ATOM 2034 N N . CYS A 1 269 ? -18.172 -23.609 -7.949 1 97.81 269 CYS A N 1
ATOM 2035 C CA . CYS A 1 269 ? -17.594 -24.688 -8.727 1 97.81 269 CYS A CA 1
ATOM 2036 C C . CYS A 1 269 ? -17.484 -25.969 -7.906 1 97.81 269 CYS A C 1
ATOM 2038 O O . CYS A 1 269 ? -16.797 -26.906 -8.297 1 97.81 269 CYS A O 1
ATOM 2040 N N . GLY A 1 270 ? -18.094 -26 -6.73 1 96.19 270 GLY A N 1
ATOM 2041 C CA . GLY A 1 270 ? -18.359 -27.266 -6.062 1 96.19 270 GLY A CA 1
ATOM 2042 C C . GLY A 1 270 ? -17.453 -27.516 -4.871 1 96.19 270 GLY A C 1
ATOM 2043 O O . GLY A 1 270 ? -17.328 -28.641 -4.391 1 96.19 270 GLY A O 1
ATOM 2044 N N . ARG A 1 271 ? -16.781 -26.484 -4.387 1 95.88 271 ARG A N 1
ATOM 2045 C CA . ARG A 1 271 ? -15.938 -26.609 -3.205 1 95.88 271 ARG A CA 1
ATOM 2046 C C . ARG A 1 271 ? -16.516 -25.781 -2.047 1 95.88 271 ARG A C 1
ATOM 2048 O O . ARG A 1 271 ? -16.297 -24.578 -1.976 1 95.88 271 ARG A O 1
ATOM 2055 N N . PRO A 1 272 ? -17.109 -26.438 -1.112 1 96 272 PRO A N 1
ATOM 2056 C CA . PRO A 1 272 ? -17.859 -25.719 -0.07 1 96 272 PRO A CA 1
ATOM 2057 C C . PRO A 1 272 ? -16.953 -25.141 1.012 1 96 272 PRO A C 1
ATOM 2059 O O . PRO A 1 272 ? -16.891 -25.672 2.121 1 96 272 PRO A O 1
ATOM 2062 N N . VAL A 1 273 ? -16.297 -24.062 0.768 1 97.81 273 VAL A N 1
ATOM 2063 C CA . VAL A 1 273 ? -15.445 -23.344 1.712 1 97.81 273 VAL A CA 1
ATOM 2064 C C . VAL A 1 273 ? -16.078 -22 2.059 1 97.81 273 VAL A C 1
ATOM 2066 O O . VAL A 1 273 ? -17 -21.547 1.374 1 97.81 273 VAL A O 1
ATOM 2069 N N . SER A 1 274 ? -15.617 -21.438 3.141 1 98.5 274 SER A N 1
ATOM 2070 C CA . SER A 1 274 ? -16.062 -20.094 3.512 1 98.5 274 SER A CA 1
ATOM 2071 C C . SER A 1 274 ? -15.68 -19.078 2.447 1 98.5 274 SER A C 1
ATOM 2073 O O . SER A 1 274 ? -14.578 -19.125 1.897 1 98.5 274 SER A O 1
ATOM 2075 N N . THR A 1 275 ? -16.594 -18.156 2.131 1 98.5 275 THR A N 1
ATOM 2076 C CA . THR A 1 275 ? -16.297 -17.094 1.172 1 98.5 275 THR A CA 1
ATOM 2077 C C . THR A 1 275 ? -15.984 -15.781 1.892 1 98.5 275 THR A C 1
ATOM 2079 O O . THR A 1 275 ? -15.977 -14.711 1.272 1 98.5 275 THR A O 1
ATOM 2082 N N . HIS A 1 276 ? -15.766 -15.883 3.219 1 98.44 276 HIS A N 1
ATOM 2083 C CA . HIS A 1 276 ? -15.461 -14.695 4.012 1 98.44 276 HIS A CA 1
ATOM 2084 C C . HIS A 1 276 ? -14.195 -14.008 3.502 1 98.44 276 HIS A C 1
ATOM 2086 O O . HIS A 1 276 ? -13.219 -14.672 3.158 1 98.44 276 HIS A O 1
ATOM 2092 N N . VAL A 1 277 ? -14.227 -12.703 3.371 1 98.44 277 VAL A N 1
ATOM 2093 C CA . VAL A 1 277 ? -13.078 -11.891 2.99 1 98.44 277 VAL A CA 1
ATOM 2094 C C . VAL A 1 277 ? -12.758 -10.891 4.102 1 98.44 277 VAL A C 1
ATOM 2096 O O . VAL A 1 277 ? -13.609 -10.602 4.949 1 98.44 277 VAL A O 1
ATOM 2099 N N . LEU A 1 278 ? -11.562 -10.453 4.141 1 98.12 278 LEU A N 1
ATOM 2100 C CA . LEU A 1 278 ? -11.164 -9.477 5.145 1 98.12 278 LEU A CA 1
ATOM 2101 C C . LEU A 1 278 ? -11.422 -8.055 4.656 1 98.12 278 LEU A C 1
ATOM 2103 O O . LEU A 1 278 ? -11.242 -7.762 3.471 1 98.12 278 LEU A O 1
ATOM 2107 N N . PRO A 1 279 ? -11.781 -7.168 5.527 1 96.62 279 PRO A N 1
ATOM 2108 C CA . PRO A 1 279 ? -11.945 -5.762 5.141 1 96.62 279 PRO A CA 1
ATOM 2109 C C . PRO A 1 279 ? -10.641 -5.133 4.66 1 96.62 279 PRO A C 1
ATOM 2111 O O . PRO A 1 279 ? -9.562 -5.516 5.109 1 96.62 279 PRO A O 1
ATOM 2114 N N . PRO A 1 280 ? -10.789 -4.207 3.668 1 96.19 280 PRO A N 1
ATOM 2115 C CA . PRO A 1 280 ? -11.977 -3.422 3.318 1 96.19 280 PRO A CA 1
ATOM 2116 C C . PRO A 1 280 ? -12.836 -4.094 2.25 1 96.19 280 PRO A C 1
ATOM 2118 O O . PRO A 1 280 ? -13.828 -3.514 1.795 1 96.19 280 PRO A O 1
ATOM 2121 N N . ALA A 1 281 ? -12.477 -5.309 1.841 1 97.06 281 ALA A N 1
ATOM 2122 C CA . ALA A 1 281 ? -13.383 -6.051 0.966 1 97.06 281 ALA A CA 1
ATOM 212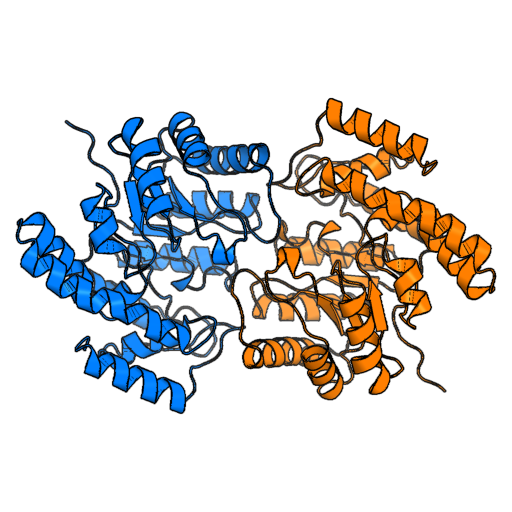3 C C . ALA A 1 281 ? -14.648 -6.465 1.711 1 97.06 281 ALA A C 1
ATOM 2125 O O . ALA A 1 281 ? -14.68 -6.469 2.943 1 97.06 281 ALA A O 1
ATOM 2126 N N . SER A 1 282 ? -15.703 -6.727 1.025 1 96.44 282 SER A N 1
ATOM 2127 C CA . SER A 1 282 ? -16.984 -7.168 1.584 1 96.44 282 SER A CA 1
ATOM 2128 C C . SER A 1 282 ? -17.547 -8.352 0.805 1 96.44 282 SER A C 1
ATOM 2130 O O . SER A 1 282 ? -17.078 -8.656 -0.298 1 96.44 282 SER A O 1
ATOM 2132 N N . PRO A 1 283 ? -18.469 -9.031 1.423 1 97 283 PRO A N 1
ATOM 2133 C CA . PRO A 1 283 ? -19.094 -10.133 0.692 1 97 283 PRO A CA 1
ATOM 2134 C C . PRO A 1 283 ? -19.719 -9.688 -0.625 1 97 283 PRO A C 1
ATOM 2136 O O . PRO A 1 283 ? -20.281 -8.586 -0.709 1 97 283 PRO A O 1
ATOM 2139 N N . LEU A 1 284 ? -19.578 -10.547 -1.591 1 97.69 284 LEU A N 1
ATOM 2140 C CA . LEU A 1 284 ? -20.234 -10.281 -2.865 1 97.69 284 LEU A CA 1
ATOM 2141 C C . LEU A 1 284 ? -21.75 -10.305 -2.707 1 97.69 284 LEU A C 1
ATOM 2143 O O . LEU A 1 284 ? -22.312 -11.219 -2.086 1 97.69 284 LEU A O 1
ATOM 2147 N N . ASP A 1 285 ? -22.375 -9.312 -3.201 1 96.38 285 ASP A N 1
ATOM 2148 C CA . ASP A 1 285 ? -23.812 -9.258 -2.992 1 96.38 285 ASP A CA 1
ATOM 2149 C C . ASP A 1 285 ? -24.547 -10.234 -3.92 1 96.38 285 ASP A C 1
ATOM 2151 O O . ASP A 1 285 ? -23.938 -10.797 -4.832 1 96.38 285 ASP A O 1
ATOM 2155 N N . GLU A 1 286 ? -25.844 -10.461 -3.723 1 97.94 286 GLU A N 1
ATOM 2156 C CA . GLU A 1 286 ? -26.594 -11.516 -4.375 1 97.94 286 GLU A CA 1
ATOM 2157 C C . GLU A 1 286 ? -26.703 -11.273 -5.875 1 97.94 286 GLU A C 1
ATOM 2159 O O . GLU A 1 286 ? -26.547 -12.203 -6.676 1 97.94 286 GLU A O 1
ATOM 2164 N N . PRO A 1 287 ? -26.984 -10.039 -6.309 1 98 287 PRO A N 1
ATOM 2165 C CA . PRO A 1 287 ? -27.062 -9.82 -7.754 1 98 287 PRO A CA 1
ATOM 2166 C C . PRO A 1 287 ? -25.75 -10.133 -8.469 1 98 287 PRO A C 1
ATOM 2168 O O . PRO A 1 287 ? -25.75 -10.758 -9.531 1 98 287 PRO A O 1
ATOM 2171 N N . ARG A 1 288 ? -24.688 -9.781 -7.91 1 97.81 288 ARG A N 1
ATOM 2172 C CA . ARG A 1 288 ? -23.391 -10.047 -8.523 1 97.81 288 ARG A CA 1
ATOM 2173 C C . ARG A 1 288 ? -23.031 -11.531 -8.438 1 97.81 288 ARG A C 1
ATOM 2175 O O . ARG A 1 288 ? -22.391 -12.07 -9.344 1 97.81 288 ARG A O 1
ATOM 2182 N N . LYS A 1 289 ? -23.391 -12.211 -7.367 1 98.12 289 LYS A N 1
ATOM 2183 C CA . LYS A 1 289 ? -23.234 -13.656 -7.277 1 98.12 289 LYS A CA 1
ATOM 2184 C C . LYS A 1 289 ? -23.969 -14.367 -8.406 1 98.12 289 LYS A C 1
ATOM 2186 O O . LYS A 1 289 ? -23.453 -15.328 -8.984 1 98.12 289 LYS A O 1
ATOM 2191 N N . ALA A 1 290 ? -25.172 -13.891 -8.68 1 98.44 290 ALA A N 1
ATOM 2192 C CA . ALA A 1 290 ? -25.969 -14.461 -9.766 1 98.44 290 ALA A CA 1
ATOM 2193 C C . ALA A 1 290 ? -25.281 -14.25 -11.117 1 98.44 290 ALA A C 1
ATOM 2195 O O . ALA A 1 290 ? -25.281 -15.148 -11.961 1 98.44 290 ALA A O 1
ATOM 2196 N N . GLN A 1 291 ? -24.75 -13.102 -11.281 1 98.56 291 GLN A N 1
ATOM 2197 C CA . GLN A 1 291 ? -24 -12.812 -12.5 1 98.56 291 GLN A CA 1
ATOM 2198 C C . GLN A 1 291 ? -22.781 -13.727 -12.625 1 98.56 291 GLN A C 1
ATOM 2200 O O . GLN A 1 291 ? -22.484 -14.227 -13.711 1 98.56 291 GLN A O 1
ATOM 2205 N N . LEU A 1 292 ? -22.141 -13.914 -11.531 1 98.69 292 LEU A N 1
ATOM 2206 C CA . LEU A 1 292 ? -20.969 -14.797 -11.5 1 98.69 292 LEU A CA 1
ATOM 2207 C C . LEU A 1 292 ? -21.359 -16.219 -11.891 1 98.69 292 LEU A C 1
ATOM 2209 O O . LEU A 1 292 ? -20.672 -16.859 -12.695 1 98.69 292 LEU A O 1
ATOM 2213 N N . LYS A 1 293 ? -22.391 -16.688 -11.336 1 98.31 293 LYS A N 1
ATOM 2214 C CA . LYS A 1 293 ? -22.891 -18.031 -11.641 1 98.31 293 LYS A CA 1
ATOM 2215 C C . LYS A 1 293 ? -23.188 -18.172 -13.133 1 98.31 293 LYS A C 1
ATOM 2217 O O . LYS A 1 293 ? -22.812 -19.188 -13.742 1 98.31 293 LYS A O 1
ATOM 2222 N N . THR A 1 294 ? -23.797 -17.188 -13.688 1 98.25 294 THR A N 1
ATOM 2223 C CA . THR A 1 294 ? -24.141 -17.203 -15.109 1 98.25 294 THR A CA 1
ATOM 2224 C C . THR A 1 294 ? -22.875 -17.25 -15.961 1 98.25 294 THR A C 1
ATOM 2226 O O . THR A 1 294 ? -22.797 -18.016 -16.922 1 98.25 294 THR A O 1
ATOM 2229 N N . LEU A 1 295 ? -21.922 -16.453 -15.602 1 98.12 295 LEU A N 1
ATOM 2230 C CA . LEU A 1 295 ? -20.672 -16.422 -16.359 1 98.12 295 LEU A CA 1
ATOM 2231 C C . LEU A 1 295 ? -19.938 -17.766 -16.266 1 98.12 295 LEU A C 1
ATOM 2233 O O . LEU A 1 295 ? -19.422 -18.25 -17.266 1 98.12 295 LEU A O 1
ATOM 2237 N N . LEU A 1 296 ? -19.922 -18.359 -15.078 1 98.44 296 LEU A N 1
ATOM 2238 C CA . LEU A 1 296 ? -19.281 -19.656 -14.875 1 98.44 296 LEU A CA 1
ATOM 2239 C C . LEU A 1 296 ? -19.953 -20.734 -15.734 1 98.44 296 LEU A C 1
ATOM 2241 O O . LEU A 1 296 ? -19.266 -21.578 -16.328 1 98.44 296 LEU A O 1
ATOM 2245 N N . GLN A 1 297 ? -21.234 -20.672 -15.852 1 97.62 297 GLN A N 1
ATOM 2246 C CA . GLN A 1 297 ? -21.984 -21.641 -16.641 1 97.62 297 GLN A CA 1
ATOM 2247 C C . GLN A 1 297 ? -21.75 -21.422 -18.141 1 97.62 297 GLN A C 1
ATOM 2249 O O . GLN A 1 297 ? -21.562 -22.391 -18.891 1 97.62 297 GLN A O 1
ATOM 2254 N N . GLN A 1 298 ? -21.766 -20.188 -18.531 1 97.25 298 GLN A N 1
ATOM 2255 C CA . GLN A 1 298 ? -21.562 -19.844 -19.938 1 97.25 298 GLN A CA 1
ATOM 2256 C C . GLN A 1 298 ? -20.203 -20.312 -20.438 1 97.25 298 GLN A C 1
ATOM 2258 O O . GLN A 1 298 ? -20.062 -20.766 -21.578 1 97.25 298 GLN A O 1
ATOM 2263 N N . LEU A 1 299 ? -19.25 -20.234 -19.547 1 97.38 299 LEU A N 1
ATOM 2264 C CA . LEU A 1 299 ? -17.891 -20.594 -19.922 1 97.38 299 LEU A CA 1
ATOM 2265 C C . LEU A 1 299 ? -17.594 -22.062 -19.609 1 97.38 299 LEU A C 1
ATOM 2267 O O . LEU A 1 299 ? -16.484 -22.531 -19.828 1 97.38 299 LEU A O 1
ATOM 2271 N N . LYS A 1 300 ? -18.547 -22.781 -19.047 1 96.88 300 LYS A N 1
ATOM 2272 C CA . LYS A 1 300 ? -18.453 -24.203 -18.703 1 96.88 300 LYS A CA 1
ATOM 2273 C C . LYS A 1 300 ? -17.266 -24.484 -17.812 1 96.88 300 LYS A C 1
ATOM 2275 O O . LYS A 1 300 ? -16.469 -25.391 -18.078 1 96.88 300 LYS A O 1
ATOM 2280 N N . LEU A 1 301 ? -17.094 -23.641 -16.812 1 96.81 301 LEU A N 1
ATOM 2281 C CA . LEU A 1 301 ? -15.953 -23.766 -15.914 1 96.81 301 LEU A CA 1
ATOM 2282 C C . LEU A 1 301 ? -16.266 -24.719 -14.766 1 96.81 301 LEU A C 1
ATOM 2284 O O . LEU A 1 301 ? -15.344 -25.234 -14.117 1 96.81 301 LEU A O 1
ATOM 2288 N N . CYS A 1 302 ? -17.484 -24.891 -14.484 1 86.62 302 CYS A N 1
ATOM 2289 C CA . CYS A 1 302 ? -17.922 -25.812 -13.438 1 86.62 302 CYS A CA 1
ATOM 2290 C C . CYS A 1 302 ? -19.234 -26.484 -13.828 1 86.62 302 CYS A C 1
ATOM 2292 O O . CYS A 1 302 ? -19.953 -26 -14.695 1 86.62 302 CYS A O 1
ATOM 2294 N N . MET B 1 1 ? -22.312 28.125 20.859 1 38.97 1 MET B N 1
ATOM 2295 C CA . MET B 1 1 ? -21.156 28.844 20.359 1 38.97 1 MET B CA 1
ATOM 2296 C C . MET B 1 1 ? -20.719 28.328 19 1 38.97 1 MET B C 1
ATOM 2298 O O . MET B 1 1 ? -20.891 27.141 18.703 1 38.97 1 MET B O 1
ATOM 2302 N N . PRO B 1 2 ? -20.625 29.172 18 1 43.88 2 PRO B N 1
ATOM 2303 C CA . PRO B 1 2 ? -20.391 28.688 16.641 1 43.88 2 PRO B CA 1
ATOM 2304 C C . PRO B 1 2 ? -19.281 27.641 16.562 1 43.88 2 PRO B C 1
ATOM 2306 O O . PRO B 1 2 ? -18.234 27.797 17.203 1 43.88 2 PRO B O 1
ATOM 2309 N N . GLN B 1 3 ? -19.609 26.344 16.344 1 63.97 3 GLN B N 1
ATOM 2310 C CA . GLN B 1 3 ? -18.609 25.266 16.328 1 63.97 3 GLN B CA 1
ATOM 2311 C C . GLN B 1 3 ? -17.531 25.547 15.281 1 63.97 3 GLN B C 1
ATOM 2313 O O . GLN B 1 3 ? -17.844 25.812 14.117 1 63.97 3 GLN B O 1
ATOM 2318 N N . SER B 1 4 ? -16.312 25.984 15.641 1 76.5 4 SER B N 1
ATOM 2319 C CA . SER B 1 4 ? -15.18 26.266 14.758 1 76.5 4 SER B CA 1
ATOM 2320 C C . SER B 1 4 ? -14.516 24.969 14.305 1 76.5 4 SER B C 1
ATOM 2322 O O . SER B 1 4 ? -14.648 23.922 14.953 1 76.5 4 SER B O 1
ATOM 2324 N N . ALA B 1 5 ? -14.055 25.062 13.039 1 88.06 5 ALA B N 1
ATOM 2325 C CA . ALA B 1 5 ? -13.312 23.922 12.531 1 88.06 5 ALA B CA 1
ATOM 2326 C C . ALA B 1 5 ? -12.203 23.5 13.5 1 88.06 5 ALA B C 1
ATOM 2328 O O . ALA B 1 5 ? -11.531 24.359 14.078 1 88.06 5 ALA B O 1
ATOM 2329 N N . LEU B 1 6 ? -12.227 22.234 13.617 1 89.75 6 LEU B N 1
ATOM 2330 C CA . LEU B 1 6 ? -11.156 21.656 14.422 1 89.75 6 LEU B CA 1
ATOM 2331 C C . LEU B 1 6 ? -9.906 21.422 13.586 1 89.75 6 LEU B C 1
ATOM 2333 O O . LEU B 1 6 ? -10 21.234 12.367 1 89.75 6 LEU B O 1
ATOM 2337 N N . PHE B 1 7 ? -8.695 21.516 14.031 1 96.81 7 PHE B N 1
ATOM 2338 C CA . PHE B 1 7 ? -7.398 21.25 13.414 1 96.81 7 PHE B CA 1
ATOM 2339 C C . PHE B 1 7 ? -7.164 22.156 12.219 1 96.81 7 PHE B C 1
ATOM 2341 O O . PHE B 1 7 ? -7.148 21.688 11.07 1 96.81 7 PHE B O 1
ATOM 2348 N N . THR B 1 8 ? -7.008 23.391 12.305 1 98.44 8 THR B N 1
ATOM 2349 C CA . THR B 1 8 ? -6.742 24.359 11.258 1 98.44 8 THR B CA 1
ATOM 2350 C C . THR B 1 8 ? -5.332 24.938 11.391 1 98.44 8 THR B C 1
ATOM 2352 O O . THR B 1 8 ? -4.676 24.734 12.414 1 98.44 8 THR B O 1
ATOM 2355 N N . GLY B 1 9 ? -4.891 25.578 10.359 1 98.69 9 GLY B N 1
ATOM 2356 C CA . GLY B 1 9 ? -3.602 26.25 10.375 1 98.69 9 GLY B CA 1
ATOM 2357 C C . GLY B 1 9 ? -2.471 25.391 9.852 1 98.69 9 GLY B C 1
ATOM 2358 O O . GLY B 1 9 ? -2.629 24.703 8.836 1 98.69 9 GLY B O 1
ATOM 2359 N N . ILE B 1 10 ? -1.314 25.594 10.438 1 98.88 10 ILE B N 1
ATOM 2360 C CA . ILE B 1 10 ? -0.112 24.906 9.992 1 98.88 10 ILE B CA 1
ATOM 2361 C C . ILE B 1 10 ? 0.167 23.703 10.898 1 98.88 10 ILE B C 1
ATOM 2363 O O . ILE B 1 10 ? 0.501 23.891 12.078 1 98.88 10 ILE B O 1
ATOM 2367 N N . ILE B 1 11 ? 0.044 22.516 10.375 1 98.94 11 ILE B N 1
ATOM 2368 C CA . ILE B 1 11 ? 0.211 21.266 11.117 1 98.94 11 ILE B CA 1
ATOM 2369 C C . ILE B 1 11 ? 1.225 20.375 10.398 1 98.94 11 ILE B C 1
ATOM 2371 O O . ILE B 1 11 ? 0.858 19.594 9.531 1 98.94 11 ILE B O 1
ATOM 2375 N N . PRO B 1 12 ? 2.477 20.453 10.766 1 98.81 12 PRO B N 1
ATOM 2376 C CA . PRO B 1 12 ? 3.498 19.672 10.078 1 98.81 12 PRO B CA 1
ATOM 2377 C C . PRO B 1 12 ? 3.295 18.172 10.242 1 98.81 12 PRO B C 1
ATOM 2379 O O . PRO B 1 12 ? 2.945 17.703 11.336 1 98.81 12 PRO B O 1
ATOM 2382 N N . PRO B 1 13 ? 3.375 17.391 9.148 1 98.81 13 PRO B N 1
ATOM 2383 C CA . PRO B 1 13 ? 3.58 15.945 9.289 1 98.81 13 PRO B CA 1
ATOM 2384 C C . PRO B 1 13 ? 4.977 15.594 9.805 1 98.81 13 PRO B C 1
ATOM 2386 O O . PRO B 1 13 ? 5.926 15.516 9.016 1 98.81 13 PRO B O 1
ATOM 2389 N N . VAL B 1 14 ? 5.09 15.344 10.992 1 98.88 14 VAL B N 1
ATOM 2390 C CA . VAL B 1 14 ? 6.359 15.328 11.711 1 98.88 14 VAL B CA 1
ATOM 2391 C C . VAL B 1 14 ? 7.172 14.102 11.305 1 98.88 14 VAL B C 1
ATOM 2393 O O . VAL B 1 14 ? 6.66 12.977 11.312 1 98.88 14 VAL B O 1
ATOM 2396 N N . SER B 1 15 ? 8.414 14.344 10.945 1 98.75 15 SER B N 1
ATOM 2397 C CA . SER B 1 15 ? 9.344 13.242 10.695 1 98.75 15 SER B CA 1
ATOM 2398 C C . SER B 1 15 ? 9.586 12.43 11.961 1 98.75 15 SER B C 1
ATOM 2400 O O . SER B 1 15 ? 9.711 12.984 13.047 1 98.75 15 SER B O 1
ATOM 2402 N N . THR B 1 16 ? 9.562 11.148 11.844 1 98.81 16 THR B N 1
ATOM 2403 C CA . THR B 1 16 ? 10.016 10.305 12.945 1 98.81 16 THR B CA 1
ATOM 2404 C C . THR B 1 16 ? 11.539 10.172 12.93 1 98.81 16 THR B C 1
ATOM 2406 O O . THR B 1 16 ? 12.117 9.75 11.922 1 98.81 16 THR B O 1
ATOM 2409 N N . ILE B 1 17 ? 12.156 10.531 14.039 1 98.88 17 ILE B N 1
ATOM 2410 C CA . ILE B 1 17 ? 13.609 10.438 14.102 1 98.88 17 ILE B CA 1
ATOM 2411 C C . ILE B 1 17 ? 14.016 9.055 14.617 1 98.88 17 ILE B C 1
ATOM 2413 O O . ILE B 1 17 ? 13.5 8.586 15.633 1 98.88 17 ILE B O 1
ATOM 2417 N N . PHE B 1 18 ? 14.891 8.422 13.844 1 98.81 18 PHE B N 1
ATOM 2418 C CA . PHE B 1 18 ? 15.312 7.07 14.188 1 98.81 18 PHE B CA 1
ATOM 2419 C C . PHE B 1 18 ? 16.797 7.039 14.547 1 98.81 18 PHE B C 1
ATOM 2421 O O . PHE B 1 18 ? 17.578 7.836 14.031 1 98.81 18 PHE B O 1
ATOM 2428 N N . THR B 1 19 ? 17.141 6.105 15.383 1 98.31 19 THR B N 1
ATOM 2429 C CA . THR B 1 19 ? 18.547 5.781 15.594 1 98.31 19 THR B CA 1
ATOM 2430 C C . THR B 1 19 ? 19.109 5 14.414 1 98.31 19 THR B C 1
ATOM 2432 O O . THR B 1 19 ? 18.359 4.598 13.516 1 98.31 19 THR B O 1
ATOM 2435 N N . ALA B 1 20 ? 20.406 4.805 14.469 1 96.56 20 ALA B N 1
ATOM 2436 C CA . ALA B 1 20 ? 21.078 4.125 13.367 1 96.56 20 ALA B CA 1
ATOM 2437 C C . ALA B 1 20 ? 20.578 2.691 13.219 1 96.56 20 ALA B C 1
ATOM 2439 O O . ALA B 1 20 ? 20.656 2.113 12.125 1 96.56 20 ALA B O 1
ATOM 2440 N N . ASP B 1 21 ? 20.047 2.131 14.281 1 95.44 21 ASP B N 1
ATOM 2441 C CA . ASP B 1 21 ? 19.578 0.749 14.234 1 95.44 21 ASP B CA 1
ATOM 2442 C C . ASP B 1 21 ? 18.078 0.689 13.938 1 95.44 21 ASP B C 1
ATOM 2444 O O . ASP B 1 21 ? 17.469 -0.379 14.016 1 95.44 21 ASP B O 1
ATOM 2448 N N . GLY B 1 22 ? 17.453 1.839 13.656 1 96.06 22 GLY B N 1
ATOM 2449 C CA . GLY B 1 22 ? 16.078 1.859 13.188 1 96.06 22 GLY B CA 1
ATOM 2450 C C . GLY B 1 22 ? 15.062 1.968 14.312 1 96.06 22 GLY B C 1
ATOM 2451 O O . GLY B 1 22 ? 13.867 1.768 14.094 1 96.06 22 GLY B O 1
ATOM 2452 N N . GLN B 1 23 ? 15.578 2.273 15.5 1 97.69 23 GLN B N 1
ATOM 2453 C CA . GLN B 1 23 ? 14.672 2.465 16.625 1 97.69 23 GLN B CA 1
ATOM 2454 C C . GLN B 1 23 ? 14.289 3.936 16.781 1 97.69 23 GLN B C 1
ATOM 2456 O O . GLN B 1 23 ? 14.953 4.816 16.234 1 97.69 23 GLN B O 1
ATOM 2461 N N . LEU B 1 24 ? 13.211 4.16 17.547 1 98.62 24 LEU B N 1
ATOM 2462 C CA . LEU B 1 24 ? 12.805 5.535 17.812 1 98.62 24 LEU B CA 1
ATOM 2463 C C . LEU B 1 24 ? 13.898 6.289 18.578 1 98.62 24 LEU B C 1
ATOM 2465 O O . LEU B 1 24 ? 14.336 5.848 19.641 1 98.62 24 LEU B O 1
ATOM 2469 N N . ASP B 1 25 ? 14.383 7.348 18 1 98.75 25 ASP B N 1
ATOM 2470 C CA . ASP B 1 25 ? 15.258 8.281 18.703 1 98.75 25 ASP B CA 1
ATOM 2471 C C . ASP B 1 25 ? 14.453 9.289 19.516 1 98.75 25 ASP B C 1
ATOM 2473 O O . ASP B 1 25 ? 14.141 10.383 19.047 1 98.75 25 ASP B O 1
ATOM 2477 N N . LYS B 1 26 ? 14.203 8.883 20.797 1 98.56 26 LYS B N 1
ATOM 2478 C CA . LYS B 1 26 ? 13.312 9.68 21.641 1 98.56 26 LYS B CA 1
ATOM 2479 C C . LYS B 1 26 ? 13.859 11.094 21.828 1 98.56 26 LYS B C 1
ATOM 2481 O O . LYS B 1 26 ? 13.133 12.07 21.641 1 98.56 26 LYS B O 1
ATOM 2486 N N . PRO B 1 27 ? 15.164 11.289 22.125 1 98.44 27 PRO B N 1
ATOM 2487 C CA . PRO B 1 27 ? 15.68 12.648 22.297 1 98.44 27 PRO B CA 1
ATOM 2488 C C . PRO B 1 27 ? 15.57 13.484 21.031 1 98.44 27 PRO B C 1
ATOM 2490 O O . PRO B 1 27 ? 15.195 14.656 21.094 1 98.44 27 PRO B O 1
ATOM 2493 N N . GLY B 1 28 ? 15.945 12.867 19.891 1 98.56 28 GLY B N 1
ATOM 2494 C CA . GLY B 1 28 ? 15.852 13.586 18.641 1 98.56 28 GLY B CA 1
ATOM 2495 C C . GLY B 1 28 ? 14.43 13.977 18.281 1 98.56 28 GLY B C 1
ATOM 2496 O O . GLY B 1 28 ? 14.188 15.094 17.812 1 98.56 28 GLY B O 1
ATOM 2497 N N . THR B 1 29 ? 13.523 13.07 18.5 1 98.69 29 THR B N 1
ATOM 2498 C CA . THR B 1 29 ? 12.117 13.352 18.219 1 98.69 29 THR B CA 1
ATOM 2499 C C . THR B 1 29 ? 11.586 14.438 19.156 1 98.69 29 THR B C 1
ATOM 2501 O O . THR B 1 29 ? 10.867 15.344 18.734 1 98.69 29 THR B O 1
ATOM 2504 N N . ALA B 1 30 ? 11.938 14.352 20.406 1 98.75 30 ALA B N 1
ATOM 2505 C CA . ALA B 1 30 ? 11.539 15.359 21.391 1 98.75 30 ALA B CA 1
ATOM 2506 C C . ALA B 1 30 ? 12.031 16.734 20.984 1 98.75 30 ALA B C 1
ATOM 2508 O O . ALA B 1 30 ? 11.281 17.719 21.062 1 98.75 30 ALA B O 1
ATOM 2509 N N . ALA B 1 31 ? 13.25 16.797 20.594 1 98.5 31 ALA B N 1
ATOM 2510 C CA . ALA B 1 31 ? 13.844 18.078 20.188 1 98.5 31 ALA B CA 1
ATOM 2511 C C . ALA B 1 31 ? 13.109 18.672 19 1 98.5 31 ALA B C 1
ATOM 2513 O O . ALA B 1 31 ? 12.867 19.891 18.953 1 98.5 31 ALA B O 1
ATOM 2514 N N . LEU B 1 32 ? 12.797 17.875 18.047 1 98.69 32 LEU B N 1
ATOM 2515 C CA . LEU B 1 32 ? 12.07 18.344 16.859 1 98.69 32 LEU B CA 1
ATOM 2516 C C . LEU B 1 32 ? 10.688 18.859 17.25 1 98.69 32 LEU B C 1
ATOM 2518 O O . LEU B 1 32 ? 10.266 19.922 16.781 1 98.69 32 LEU B O 1
ATOM 2522 N N . ILE B 1 33 ? 10 18.078 18.078 1 98.81 33 ILE B N 1
ATOM 2523 C CA . ILE B 1 33 ? 8.672 18.484 18.547 1 98.81 33 ILE B CA 1
ATOM 2524 C C . ILE B 1 33 ? 8.75 19.859 19.203 1 98.81 33 ILE B C 1
ATOM 2526 O O . ILE B 1 33 ? 7.969 20.75 18.875 1 98.81 33 ILE B O 1
ATOM 2530 N N . ASP B 1 34 ? 9.711 20.047 20.078 1 98.75 34 ASP B N 1
ATOM 2531 C CA . ASP B 1 34 ? 9.844 21.297 20.797 1 98.75 34 ASP B CA 1
ATOM 2532 C C . ASP B 1 34 ? 10.148 22.453 19.844 1 98.75 34 ASP B C 1
ATOM 2534 O O . ASP B 1 34 ? 9.602 23.547 20 1 98.75 34 ASP B O 1
ATOM 2538 N N . ASP B 1 35 ? 10.953 22.188 18.922 1 98.44 35 ASP B N 1
ATOM 2539 C CA . ASP B 1 35 ? 11.312 23.219 17.953 1 98.44 35 ASP B CA 1
ATOM 2540 C C . ASP B 1 35 ? 10.102 23.656 17.125 1 98.44 35 ASP B C 1
ATOM 2542 O O . ASP B 1 35 ? 9.93 24.844 16.844 1 98.44 35 ASP B O 1
ATOM 2546 N N . LEU B 1 36 ? 9.328 22.703 16.703 1 98.75 36 LEU B N 1
ATOM 2547 C CA . LEU B 1 36 ? 8.164 23 15.883 1 98.75 36 LEU B CA 1
ATOM 2548 C C . LEU B 1 36 ? 7.121 23.781 16.672 1 98.75 36 LEU B C 1
ATOM 2550 O O . LEU B 1 36 ? 6.512 24.719 16.156 1 98.75 36 LEU B O 1
ATOM 2554 N N . ILE B 1 37 ? 6.938 23.391 17.938 1 98.81 37 ILE B N 1
ATOM 2555 C CA . ILE B 1 37 ? 6.004 24.109 18.797 1 98.81 37 ILE B CA 1
ATOM 2556 C C . ILE B 1 37 ? 6.492 25.531 19 1 98.81 37 ILE B C 1
ATOM 2558 O O . ILE B 1 37 ? 5.715 26.484 18.922 1 98.81 37 ILE B O 1
ATOM 2562 N N . LYS B 1 38 ? 7.77 25.672 19.25 1 98.44 38 LYS B N 1
ATOM 2563 C CA . LYS B 1 38 ? 8.367 27 19.438 1 98.44 38 LYS B CA 1
ATOM 2564 C C . LYS B 1 38 ? 8.188 27.859 18.188 1 98.44 38 LYS B C 1
ATOM 2566 O O . LYS B 1 38 ? 8 29.078 18.297 1 98.44 38 LYS B O 1
ATOM 2571 N N . ALA B 1 39 ? 8.164 27.25 17.031 1 98.12 39 ALA B N 1
ATOM 2572 C CA . ALA B 1 39 ? 8.047 27.953 15.758 1 98.12 39 ALA B CA 1
ATOM 2573 C C . ALA B 1 39 ? 6.621 28.453 15.531 1 98.12 39 ALA B C 1
ATOM 2575 O O . ALA B 1 39 ? 6.363 29.25 14.625 1 98.12 39 ALA B O 1
ATOM 2576 N N . GLY B 1 40 ? 5.672 27.969 16.312 1 98.69 40 GLY B N 1
ATOM 2577 C CA . GLY B 1 40 ? 4.328 28.531 16.281 1 98.69 40 GLY B CA 1
ATOM 2578 C C . GLY B 1 40 ? 3.367 27.719 15.438 1 98.69 40 GLY B C 1
ATOM 2579 O O . GLY B 1 40 ? 2.383 28.266 14.922 1 98.69 40 GLY B O 1
ATOM 2580 N N . VAL B 1 41 ? 3.633 26.453 15.25 1 98.81 41 VAL B N 1
ATOM 2581 C CA . VAL B 1 41 ? 2.713 25.609 14.484 1 98.81 41 VAL B CA 1
ATOM 2582 C C . VAL B 1 41 ? 1.418 25.422 15.273 1 98.81 41 VAL B C 1
ATOM 2584 O O . VAL B 1 41 ? 1.39 25.609 16.484 1 98.81 41 VAL B O 1
ATOM 2587 N N . ASP B 1 42 ? 0.329 25.062 14.562 1 98.81 42 ASP B N 1
ATOM 2588 C CA . ASP B 1 42 ? -1.005 25.031 15.156 1 98.81 42 ASP B CA 1
ATOM 2589 C C . ASP B 1 42 ? -1.373 23.625 15.609 1 98.81 42 ASP B C 1
ATOM 2591 O O . ASP B 1 42 ? -2.451 23.406 16.172 1 98.81 42 ASP B O 1
ATOM 2595 N N . GLY B 1 43 ? -0.608 22.656 15.453 1 98.88 43 GLY B N 1
ATOM 2596 C CA . GLY B 1 43 ? -0.731 21.25 15.781 1 98.88 43 GLY B CA 1
ATOM 2597 C C . GLY B 1 43 ? 0.398 20.406 15.219 1 98.88 43 GLY B C 1
ATOM 2598 O O . GLY B 1 43 ? 1.293 20.922 14.547 1 98.88 43 GLY B O 1
ATOM 2599 N N . LEU B 1 44 ? 0.385 19.156 15.539 1 98.94 44 LEU B N 1
ATOM 2600 C CA . LEU B 1 44 ? 1.379 18.219 15.039 1 98.94 44 LEU B CA 1
ATOM 2601 C C . LEU B 1 44 ? 0.714 16.938 14.555 1 98.94 44 LEU B C 1
ATOM 2603 O O . LEU B 1 44 ? -0.154 16.391 15.242 1 98.94 44 LEU B O 1
ATOM 2607 N N . PHE B 1 45 ? 1.082 16.484 13.375 1 98.94 45 PHE B N 1
ATOM 2608 C CA . PHE B 1 45 ? 0.59 15.234 12.812 1 98.94 45 PHE B CA 1
ATOM 2609 C C . PHE B 1 45 ? 1.699 14.188 12.766 1 98.94 45 PHE B C 1
ATOM 2611 O O . PHE B 1 45 ? 2.676 14.352 12.031 1 98.94 45 PHE B O 1
ATOM 2618 N N . PHE B 1 46 ? 1.559 13.102 13.555 1 98.94 46 PHE B N 1
ATOM 2619 C CA . PHE B 1 46 ? 2.561 12.039 13.609 1 98.94 46 PHE B CA 1
ATOM 2620 C C . PHE B 1 46 ? 2.098 10.812 12.836 1 98.94 46 PHE B C 1
ATOM 2622 O O . PHE B 1 46 ? 0.896 10.562 12.711 1 98.94 46 PHE B O 1
ATOM 2629 N N . LEU B 1 47 ? 3.057 10.055 12.336 1 98.81 47 LEU B N 1
ATOM 2630 C CA . LEU B 1 47 ? 2.822 8.773 11.68 1 98.81 47 LEU B CA 1
ATOM 2631 C C . LEU B 1 47 ? 2.012 8.969 10.398 1 98.81 47 LEU B C 1
ATOM 2633 O O . LEU B 1 47 ? 1.105 8.18 10.117 1 98.81 47 LEU B O 1
ATOM 2637 N N . GLY B 1 48 ? 2.262 10.086 9.695 1 98.38 48 GLY B N 1
ATOM 2638 C CA . GLY B 1 48 ? 1.889 10.242 8.305 1 98.38 48 GLY B CA 1
ATOM 2639 C C . GLY B 1 48 ? 2.91 9.664 7.34 1 98.38 48 GLY B C 1
ATOM 2640 O O . GLY B 1 48 ? 3.834 8.961 7.758 1 98.38 48 GLY B O 1
ATOM 2641 N N . SER B 1 49 ? 2.773 9.961 6.074 1 97.25 49 SER B N 1
ATOM 2642 C CA . SER B 1 49 ? 3.742 9.5 5.082 1 97.25 49 SER B CA 1
ATOM 2643 C C . SER B 1 49 ? 5.152 9.969 5.43 1 97.25 49 SER B C 1
ATOM 2645 O O . SER B 1 49 ? 6.098 9.172 5.406 1 97.25 49 SER B O 1
ATOM 2647 N N . GLY B 1 50 ? 5.285 11.211 5.82 1 95.88 50 GLY B N 1
ATOM 2648 C CA . GLY B 1 50 ? 6.574 11.781 6.172 1 95.88 50 GLY B CA 1
ATOM 2649 C C . GLY B 1 50 ? 7.164 11.188 7.438 1 95.88 50 GLY B C 1
ATOM 2650 O O . GLY B 1 50 ? 8.375 11.25 7.652 1 95.88 50 GLY B O 1
ATOM 2651 N N . GLY B 1 51 ? 6.281 10.695 8.266 1 98.25 51 GLY B N 1
ATOM 2652 C CA . GLY B 1 51 ? 6.715 10.031 9.484 1 98.25 51 GLY B CA 1
ATOM 2653 C C . GLY B 1 51 ? 7.062 8.57 9.273 1 98.25 51 GLY B C 1
ATOM 2654 O O . GLY B 1 51 ? 7.316 7.84 10.234 1 98.25 51 GLY B O 1
ATOM 2655 N N . GLU B 1 52 ? 6.973 8.117 8.016 1 98.38 52 GLU B N 1
ATOM 2656 C CA . GLU B 1 52 ? 7.406 6.793 7.586 1 98.38 52 GLU B CA 1
ATOM 2657 C C . GLU B 1 52 ? 6.547 5.695 8.203 1 98.38 52 GLU B C 1
ATOM 2659 O O . GLU B 1 52 ? 7.047 4.621 8.547 1 98.38 52 GLU B O 1
ATOM 2664 N N . PHE B 1 53 ? 5.223 5.973 8.367 1 98.56 53 PHE B N 1
ATOM 2665 C CA . PHE B 1 53 ? 4.324 5.016 9.008 1 98.56 53 PHE B CA 1
ATOM 2666 C C . PHE B 1 53 ? 4.332 3.688 8.266 1 98.56 53 PHE B C 1
ATOM 2668 O O . PHE B 1 53 ? 4.203 2.625 8.875 1 98.56 53 PHE B O 1
ATOM 2675 N N . SER B 1 54 ? 4.508 3.676 6.918 1 97.62 54 SER B N 1
ATOM 2676 C CA . SER B 1 54 ? 4.352 2.492 6.078 1 97.62 54 SER B CA 1
ATOM 2677 C C . SER B 1 54 ? 5.516 1.525 6.266 1 97.62 54 SER B C 1
ATOM 2679 O O . SER B 1 54 ? 5.449 0.372 5.836 1 97.62 54 SER B O 1
ATOM 2681 N N . GLN B 1 55 ? 6.57 2.002 6.914 1 97.81 55 GLN B N 1
ATOM 2682 C CA . GLN B 1 55 ? 7.746 1.17 7.145 1 97.81 55 GLN B CA 1
ATOM 2683 C C . GLN B 1 55 ? 7.754 0.618 8.57 1 97.81 55 GLN B C 1
ATOM 2685 O O . GLN B 1 55 ? 8.734 0.007 9 1 97.81 55 GLN B O 1
ATOM 2690 N N . LEU B 1 56 ? 6.684 0.853 9.258 1 98.31 56 LEU B N 1
ATOM 2691 C CA . LEU B 1 56 ? 6.633 0.503 10.672 1 98.31 56 LEU B CA 1
ATOM 2692 C C . LEU B 1 56 ? 5.57 -0.557 10.93 1 98.31 56 LEU B C 1
ATOM 2694 O O . LEU B 1 56 ? 4.531 -0.575 10.273 1 98.31 56 LEU B O 1
ATOM 2698 N N . GLY B 1 57 ? 5.852 -1.431 11.906 1 96.88 57 GLY B N 1
ATOM 2699 C CA . GLY B 1 57 ? 4.82 -2.336 12.391 1 96.88 57 GLY B CA 1
ATOM 2700 C C . GLY B 1 57 ? 3.863 -1.682 13.367 1 96.88 57 GLY B C 1
ATOM 2701 O O . GLY B 1 57 ? 4.09 -0.553 13.805 1 96.88 57 GLY B O 1
ATOM 2702 N N . ALA B 1 58 ? 2.824 -2.402 13.695 1 97.75 58 ALA B N 1
ATOM 2703 C CA . ALA B 1 58 ? 1.771 -1.868 14.555 1 97.75 58 ALA B CA 1
ATOM 2704 C C . ALA B 1 58 ? 2.326 -1.463 15.914 1 97.75 58 ALA B C 1
ATOM 2706 O O . ALA B 1 58 ? 1.994 -0.396 16.438 1 97.75 58 ALA B O 1
ATOM 2707 N N . GLU B 1 59 ? 3.172 -2.295 16.484 1 98 59 GLU B N 1
ATOM 2708 C CA . GLU B 1 59 ? 3.691 -2.014 17.812 1 98 59 GLU B CA 1
ATOM 2709 C C . GLU B 1 59 ? 4.629 -0.811 17.797 1 98 59 GLU B C 1
ATOM 2711 O O . GLU B 1 59 ? 4.656 -0.025 18.75 1 98 59 GLU B O 1
ATOM 2716 N N . GLU B 1 60 ? 5.438 -0.687 16.766 1 98.44 60 GLU B N 1
ATOM 2717 C CA . GLU B 1 60 ? 6.285 0.492 16.625 1 98.44 60 GLU B CA 1
ATOM 2718 C C . GLU B 1 60 ? 5.453 1.765 16.516 1 98.44 60 GLU B C 1
ATOM 2720 O O . GLU B 1 60 ? 5.781 2.783 17.125 1 98.44 60 GLU B O 1
ATOM 2725 N N . ARG B 1 61 ? 4.359 1.711 15.734 1 98.81 61 ARG B N 1
ATOM 2726 C CA . ARG B 1 61 ? 3.484 2.865 15.555 1 98.81 61 ARG B CA 1
ATOM 2727 C C . ARG B 1 61 ? 2.816 3.258 16.859 1 98.81 61 ARG B C 1
ATOM 2729 O O . ARG B 1 61 ? 2.709 4.445 17.188 1 98.81 61 ARG B O 1
ATOM 2736 N N . LYS B 1 62 ? 2.402 2.242 17.625 1 98.88 62 LYS B N 1
ATOM 2737 C CA . LYS B 1 62 ? 1.805 2.512 18.938 1 98.88 62 LYS B CA 1
ATOM 2738 C C . LYS B 1 62 ? 2.805 3.191 19.875 1 98.88 62 LYS B C 1
ATOM 2740 O O . LYS B 1 62 ? 2.459 4.152 20.562 1 98.88 62 LYS B O 1
ATOM 2745 N N . ALA B 1 63 ? 4.031 2.701 19.859 1 98.81 63 ALA B N 1
ATOM 2746 C CA . ALA B 1 63 ? 5.066 3.246 20.734 1 98.81 63 ALA B CA 1
ATOM 2747 C C . ALA B 1 63 ? 5.387 4.691 20.375 1 98.81 63 ALA B C 1
ATOM 2749 O O . ALA B 1 63 ? 5.543 5.543 21.25 1 98.81 63 ALA B O 1
ATOM 2750 N N . ILE B 1 64 ? 5.484 4.969 19.125 1 98.88 64 ILE B N 1
ATOM 2751 C CA . ILE B 1 64 ? 5.801 6.312 18.641 1 98.88 64 ILE B CA 1
ATOM 2752 C C . ILE B 1 64 ? 4.656 7.262 18.984 1 98.88 64 ILE B C 1
ATOM 2754 O O . ILE B 1 64 ? 4.887 8.383 19.453 1 98.88 64 ILE B O 1
ATOM 2758 N N . ALA B 1 65 ? 3.414 6.805 18.781 1 98.94 65 ALA B N 1
ATOM 2759 C CA . ALA B 1 65 ? 2.242 7.617 19.094 1 98.94 65 ALA B CA 1
ATOM 2760 C C . ALA B 1 65 ? 2.221 7.984 20.578 1 98.94 65 ALA B C 1
ATOM 2762 O O . ALA B 1 65 ? 2.025 9.148 20.938 1 98.94 65 ALA B O 1
ATOM 2763 N N . ARG B 1 66 ? 2.418 6.977 21.406 1 98.88 66 ARG B N 1
ATOM 2764 C CA . ARG B 1 66 ? 2.4 7.203 22.844 1 98.88 66 ARG B CA 1
ATOM 2765 C C . ARG B 1 66 ? 3.473 8.211 23.266 1 98.88 66 ARG B C 1
ATOM 2767 O O . ARG B 1 66 ? 3.203 9.133 24.031 1 98.88 66 ARG B O 1
ATOM 2774 N N . PHE B 1 67 ? 4.676 8.023 22.781 1 98.88 67 PHE B N 1
ATOM 2775 C CA . PHE B 1 67 ? 5.781 8.922 23.109 1 98.88 67 PHE B CA 1
ATOM 2776 C C . PHE B 1 67 ? 5.457 10.352 22.688 1 98.88 67 PHE B C 1
ATOM 2778 O O . PHE B 1 67 ? 5.648 11.289 23.469 1 98.88 67 PHE B O 1
ATOM 2785 N N . ALA B 1 68 ? 4.988 10.492 21.406 1 98.88 68 ALA B N 1
ATOM 2786 C CA . ALA B 1 68 ? 4.707 11.812 20.859 1 98.88 68 ALA B CA 1
ATOM 2787 C C . ALA B 1 68 ? 3.631 12.531 21.672 1 98.88 68 ALA B C 1
ATOM 2789 O O . ALA B 1 68 ? 3.791 13.695 22.031 1 98.88 68 ALA B O 1
ATOM 2790 N N . ILE B 1 69 ? 2.535 11.82 21.953 1 98.94 69 ILE B N 1
ATOM 2791 C CA . ILE B 1 69 ? 1.422 12.391 22.703 1 98.94 69 ILE B CA 1
ATOM 2792 C C . ILE B 1 69 ? 1.906 12.836 24.078 1 98.94 69 ILE B C 1
ATOM 2794 O O . ILE B 1 69 ? 1.64 13.961 24.5 1 98.94 69 ILE B O 1
ATOM 2798 N N . ASP B 1 70 ? 2.66 11.961 24.703 1 98.88 70 ASP B N 1
ATOM 2799 C CA . ASP B 1 70 ? 3.156 12.258 26.047 1 98.88 70 ASP B CA 1
ATOM 2800 C C . ASP B 1 70 ? 4.082 13.477 26.031 1 98.88 70 ASP B C 1
ATOM 2802 O O . ASP B 1 70 ? 3.988 14.344 26.906 1 98.88 70 ASP B O 1
ATOM 2806 N N . HIS B 1 71 ? 4.949 13.562 25.062 1 98.94 71 HIS B N 1
ATOM 2807 C CA . HIS B 1 71 ? 5.941 14.633 25.031 1 98.94 71 HIS B CA 1
ATOM 2808 C C . HIS B 1 71 ? 5.301 15.977 24.703 1 98.94 71 HIS B C 1
ATOM 2810 O O . HIS B 1 71 ? 5.703 17.016 25.234 1 98.94 71 HIS B O 1
ATOM 2816 N N . VAL B 1 72 ? 4.41 15.961 23.734 1 98.88 72 VAL B N 1
ATOM 2817 C CA . VAL B 1 72 ? 3.736 17.203 23.375 1 98.88 72 VAL B CA 1
ATOM 2818 C C . VAL B 1 72 ? 3 17.766 24.594 1 98.88 72 VAL B C 1
ATOM 2820 O O . VAL B 1 72 ? 2.99 18.969 24.828 1 98.88 72 VAL B O 1
ATOM 2823 N N . ASP B 1 73 ? 2.338 16.844 25.328 1 98.62 73 ASP B N 1
ATOM 2824 C CA . ASP B 1 73 ? 1.735 17.172 26.625 1 98.62 73 ASP B CA 1
ATOM 2825 C C . ASP B 1 73 ? 0.739 18.328 26.469 1 98.62 73 ASP B C 1
ATOM 2827 O O . ASP B 1 73 ? 0.834 19.328 27.188 1 98.62 73 ASP B O 1
ATOM 2831 N N . ARG B 1 74 ? -0.103 18.328 25.484 1 98.06 74 ARG B N 1
ATOM 2832 C CA . ARG B 1 74 ? -1.261 19.203 25.266 1 98.06 74 ARG B CA 1
ATOM 2833 C C . ARG B 1 74 ? -0.827 20.625 24.969 1 98.06 74 ARG B C 1
ATOM 2835 O O . ARG B 1 74 ? -1.635 21.562 25.047 1 98.06 74 ARG B O 1
ATOM 2842 N N . ARG B 1 75 ? 0.411 20.797 24.594 1 98.75 75 ARG B N 1
ATOM 2843 C CA . ARG B 1 75 ? 0.845 22.141 24.234 1 98.75 75 ARG B CA 1
ATOM 2844 C C . ARG B 1 75 ? 0.205 22.594 22.922 1 98.75 75 ARG B C 1
ATOM 2846 O O . ARG B 1 75 ? -0.053 23.781 22.734 1 98.75 75 ARG B O 1
ATOM 2853 N N . VAL B 1 76 ? 0.028 21.672 21.984 1 98.81 76 VAL B N 1
ATOM 2854 C CA . VAL B 1 76 ? -0.724 21.828 20.75 1 98.81 76 VAL B CA 1
ATOM 2855 C C . VAL B 1 76 ? -1.495 20.547 20.438 1 98.81 76 VAL B C 1
ATOM 2857 O O . VAL B 1 76 ? -1.186 19.484 20.969 1 98.81 76 VAL B O 1
ATOM 2860 N N . PRO B 1 77 ? -2.555 20.641 19.594 1 98.81 77 PRO B N 1
ATOM 2861 C CA . PRO B 1 77 ? -3.277 19.422 19.203 1 98.81 77 PRO B CA 1
ATOM 2862 C C . PRO B 1 77 ? -2.381 18.391 18.531 1 98.81 77 PRO B C 1
ATOM 2864 O O . PRO B 1 77 ? -1.518 18.75 17.719 1 98.81 77 PRO B O 1
ATOM 2867 N N . VAL B 1 78 ? -2.617 17.109 18.859 1 98.94 78 VAL B N 1
ATOM 2868 C CA . VAL B 1 78 ? -1.836 16.016 18.297 1 98.94 78 VAL B CA 1
ATOM 2869 C C . VAL B 1 78 ? -2.738 15.117 17.469 1 98.94 78 VAL B C 1
ATOM 2871 O O . VAL B 1 78 ? -3.752 14.609 17.953 1 98.94 78 VAL B O 1
ATOM 2874 N N . LEU B 1 79 ? -2.406 14.953 16.219 1 98.94 79 LEU B N 1
ATOM 2875 C CA . LEU B 1 79 ? -3.053 14.016 15.305 1 98.94 79 LEU B CA 1
ATOM 2876 C C . LEU B 1 79 ? -2.17 12.797 15.055 1 98.94 79 LEU B C 1
ATOM 2878 O O . LEU B 1 79 ? -0.953 12.93 14.906 1 98.94 79 LEU B O 1
ATOM 2882 N N . ILE B 1 80 ? -2.789 11.609 15.055 1 98.94 80 ILE B N 1
ATOM 2883 C CA . ILE B 1 80 ? -2.047 10.367 14.844 1 98.94 80 ILE B CA 1
ATOM 2884 C C . ILE B 1 80 ? -2.562 9.664 13.586 1 98.94 80 ILE B C 1
ATOM 2886 O O . ILE B 1 80 ? -3.766 9.43 13.453 1 98.94 80 ILE B O 1
ATOM 2890 N N . GLY B 1 81 ? -1.647 9.352 12.641 1 98.94 81 GLY B N 1
ATOM 2891 C CA . GLY B 1 81 ? -2.01 8.516 11.508 1 98.94 81 GLY B CA 1
ATOM 2892 C C . GLY B 1 81 ? -2.248 7.066 11.891 1 98.94 81 GLY B C 1
ATOM 2893 O O . GLY B 1 81 ? -1.392 6.434 12.516 1 98.94 81 GLY B O 1
ATOM 2894 N N . THR B 1 82 ? -3.379 6.555 11.445 1 98.88 82 THR B N 1
ATOM 2895 C CA . THR B 1 82 ? -3.709 5.203 11.891 1 98.88 82 THR B CA 1
ATOM 2896 C C . THR B 1 82 ? -4.09 4.32 10.703 1 98.88 82 THR B C 1
ATOM 2898 O O . THR B 1 82 ? -4.348 3.127 10.867 1 98.88 82 THR B O 1
ATOM 2901 N N . GLY B 1 83 ? -4.086 4.867 9.523 1 98.25 83 GLY B N 1
ATOM 2902 C CA . GLY B 1 83 ? -4.508 4.129 8.352 1 98.25 83 GLY B CA 1
ATOM 2903 C C . GLY B 1 83 ? -3.465 3.148 7.848 1 98.25 83 GLY B C 1
ATOM 2904 O O . GLY B 1 83 ? -2.291 3.246 8.211 1 98.25 83 GLY B O 1
ATOM 2905 N N . GLY B 1 84 ? -3.82 2.221 7.02 1 96.88 84 GLY B N 1
ATOM 2906 C CA . GLY B 1 84 ? -2.982 1.205 6.398 1 96.88 84 GLY B CA 1
ATOM 2907 C C . GLY B 1 84 ? -3.752 0.285 5.469 1 96.88 84 GLY B C 1
ATOM 2908 O O . GLY B 1 84 ? -4.832 0.638 4.992 1 96.88 84 GLY B O 1
ATOM 2909 N N . THR B 1 85 ? -3.164 -0.855 5.152 1 96.94 85 THR B N 1
ATOM 2910 C CA . THR B 1 85 ? -3.787 -1.815 4.25 1 96.94 85 THR B CA 1
ATOM 2911 C C . THR B 1 85 ? -4.75 -2.727 5.008 1 96.94 85 THR B C 1
ATOM 2913 O O . THR B 1 85 ? -5.676 -3.285 4.418 1 96.94 85 THR B O 1
ATOM 2916 N N . ASN B 1 86 ? -4.508 -2.965 6.223 1 97.06 86 ASN B N 1
ATOM 2917 C CA . ASN B 1 86 ? -5.254 -3.842 7.121 1 97.06 86 ASN B CA 1
ATOM 2918 C C . ASN B 1 86 ? -6.273 -3.064 7.945 1 97.06 86 ASN B C 1
ATOM 2920 O O . ASN B 1 86 ? -5.918 -2.42 8.93 1 97.06 86 ASN B O 1
ATOM 2924 N N . ALA B 1 87 ? -7.57 -3.188 7.578 1 97.5 87 ALA B N 1
ATOM 2925 C CA . ALA B 1 87 ? -8.633 -2.41 8.203 1 97.5 87 ALA B CA 1
ATOM 2926 C C . ALA B 1 87 ? -8.758 -2.744 9.688 1 97.5 87 ALA B C 1
ATOM 2928 O O . ALA B 1 87 ? -9.07 -1.874 10.508 1 97.5 87 ALA B O 1
ATOM 2929 N N . ARG B 1 88 ? -8.602 -3.996 10.055 1 97.62 88 ARG B N 1
ATOM 2930 C CA . ARG B 1 88 ? -8.664 -4.379 11.461 1 97.62 88 ARG B CA 1
ATOM 2931 C C . ARG B 1 88 ? -7.562 -3.693 12.266 1 97.62 88 ARG B C 1
ATOM 2933 O O . ARG B 1 88 ? -7.805 -3.223 13.375 1 97.62 88 ARG B O 1
ATOM 2940 N N . GLU B 1 89 ? -6.395 -3.65 11.695 1 98.12 89 GLU B N 1
ATOM 2941 C CA . GLU B 1 89 ? -5.27 -2.971 12.328 1 98.12 89 GLU B CA 1
ATOM 2942 C C . GLU B 1 89 ? -5.52 -1.469 12.438 1 98.12 89 GLU B C 1
ATOM 2944 O O . GLU B 1 89 ? -5.148 -0.839 13.422 1 98.12 89 GLU B O 1
ATOM 2949 N N . THR B 1 90 ? -6.109 -0.865 11.406 1 98.75 90 THR B N 1
ATOM 2950 C CA . THR B 1 90 ? -6.453 0.552 11.43 1 98.75 90 THR B CA 1
ATOM 2951 C C . THR B 1 90 ? -7.371 0.864 12.609 1 98.75 90 THR B C 1
ATOM 2953 O O . THR B 1 90 ? -7.172 1.857 13.312 1 98.75 90 THR B O 1
ATOM 2956 N N . ILE B 1 91 ? -8.352 0.011 12.797 1 98.75 91 ILE B N 1
ATOM 2957 C CA . ILE B 1 91 ? -9.289 0.188 13.906 1 98.75 91 ILE B CA 1
ATOM 2958 C C . ILE B 1 91 ? -8.539 0.059 15.234 1 98.75 91 ILE B C 1
ATOM 2960 O O . ILE B 1 91 ? -8.711 0.884 16.141 1 98.75 91 ILE B O 1
ATOM 2964 N N . GLU B 1 92 ? -7.688 -0.95 15.32 1 98.75 92 GLU B N 1
ATOM 2965 C CA . GLU B 1 92 ? -6.902 -1.161 16.531 1 98.75 92 GLU B CA 1
ATOM 2966 C C . GLU B 1 92 ? -6.016 0.044 16.828 1 98.75 92 GLU B C 1
ATOM 2968 O O . GLU B 1 92 ? -5.957 0.511 17.969 1 98.75 92 GLU B O 1
ATOM 2973 N N . LEU B 1 93 ? -5.324 0.543 15.82 1 98.94 93 LEU B N 1
ATOM 2974 C CA . LEU B 1 93 ? -4.434 1.688 15.977 1 98.94 93 LEU B CA 1
ATOM 2975 C C . LEU B 1 93 ? -5.223 2.947 16.328 1 98.94 93 LEU B C 1
ATOM 2977 O O . LEU B 1 93 ? -4.742 3.795 17.078 1 98.94 93 LEU B O 1
ATOM 2981 N N . SER B 1 94 ? -6.41 3.07 15.766 1 98.94 94 SER B N 1
ATOM 2982 C CA . SER B 1 94 ? -7.27 4.211 16.078 1 98.94 94 SER B CA 1
ATOM 2983 C C . SER B 1 94 ? -7.707 4.191 17.531 1 98.94 94 SER B C 1
ATOM 2985 O O . SER B 1 94 ? -7.668 5.223 18.219 1 98.94 94 SER B O 1
ATOM 2987 N N . GLN B 1 95 ? -8.125 3.051 17.984 1 98.94 95 GLN B N 1
ATOM 2988 C CA . GLN B 1 95 ? -8.539 2.9 19.375 1 98.94 95 GLN B CA 1
ATOM 2989 C C . GLN B 1 95 ? -7.363 3.139 20.312 1 98.94 95 GLN B C 1
ATOM 2991 O O . GLN B 1 95 ? -7.527 3.754 21.375 1 98.94 95 GLN B O 1
ATOM 2996 N N . HIS B 1 96 ? -6.211 2.641 19.953 1 98.94 96 HIS B N 1
ATOM 2997 C CA . HIS B 1 96 ? -5.012 2.891 20.75 1 98.94 96 HIS B CA 1
ATOM 2998 C C . HIS B 1 96 ? -4.715 4.383 20.828 1 98.94 96 HIS B C 1
ATOM 3000 O O . HIS B 1 96 ? -4.367 4.887 21.906 1 98.94 96 HIS B O 1
ATOM 3006 N N . ALA B 1 97 ? -4.797 5.102 19.688 1 98.94 97 ALA B N 1
ATOM 3007 C CA . ALA B 1 97 ? -4.562 6.543 19.672 1 98.94 97 ALA B CA 1
ATOM 3008 C C . ALA B 1 97 ? -5.516 7.262 20.625 1 98.94 97 ALA B C 1
ATOM 3010 O O . ALA B 1 97 ? -5.105 8.164 21.359 1 98.94 97 ALA B O 1
ATOM 3011 N N . GLN B 1 98 ? -6.762 6.855 20.625 1 98.88 98 GLN B N 1
ATOM 3012 C CA . GLN B 1 98 ? -7.754 7.43 21.531 1 98.88 98 GLN B CA 1
ATOM 3013 C C . GLN B 1 98 ? -7.379 7.176 22.984 1 98.88 98 GLN B C 1
ATOM 3015 O O . GLN B 1 98 ? -7.395 8.094 23.812 1 98.88 98 GLN B O 1
ATOM 3020 N N . GLN B 1 99 ? -7.016 5.938 23.266 1 98.88 99 GLN B N 1
ATOM 3021 C CA . GLN B 1 99 ? -6.652 5.562 24.641 1 98.88 99 GLN B CA 1
ATOM 3022 C C . GLN B 1 99 ? -5.414 6.32 25.109 1 98.88 99 GLN B C 1
ATOM 3024 O O . GLN B 1 99 ? -5.301 6.66 26.281 1 98.88 99 GLN B O 1
ATOM 3029 N N . ALA B 1 100 ? -4.5 6.602 24.156 1 98.81 100 ALA B N 1
ATOM 3030 C CA . ALA B 1 100 ? -3.234 7.258 24.469 1 98.81 100 ALA B CA 1
ATOM 3031 C C . ALA B 1 100 ? -3.422 8.766 24.625 1 98.81 100 ALA B C 1
ATOM 3033 O O . ALA B 1 100 ? -2.531 9.453 25.125 1 98.81 100 ALA B O 1
ATOM 3034 N N . GLY B 1 101 ? -4.547 9.297 24.188 1 98.81 101 GLY B N 1
ATOM 3035 C CA . GLY B 1 101 ? -4.855 10.695 24.453 1 98.81 101 GLY B CA 1
ATOM 3036 C C . GLY B 1 101 ? -4.668 11.586 23.234 1 98.81 101 GLY B C 1
ATOM 3037 O O . GLY B 1 101 ? -4.473 12.797 23.375 1 98.81 101 GLY B O 1
ATOM 3038 N N . ALA B 1 102 ? -4.699 11.062 22.031 1 98.88 102 ALA B N 1
ATOM 3039 C CA . ALA B 1 102 ? -4.637 11.875 20.828 1 98.88 102 ALA B CA 1
ATOM 3040 C C . ALA B 1 102 ? -5.836 12.82 20.734 1 98.88 102 ALA B C 1
ATOM 3042 O O . ALA B 1 102 ? -6.902 12.531 21.281 1 98.88 102 ALA B O 1
ATOM 3043 N N . ASP B 1 103 ? -5.668 13.945 20.047 1 98.88 103 ASP B N 1
ATOM 3044 C CA . ASP B 1 103 ? -6.77 14.875 19.844 1 98.88 103 ASP B CA 1
ATOM 3045 C C . ASP B 1 103 ? -7.59 14.484 18.609 1 98.88 103 ASP B C 1
ATOM 3047 O O . ASP B 1 103 ? -8.734 14.914 18.469 1 98.88 103 ASP B O 1
ATOM 3051 N N . GLY B 1 104 ? -7.074 13.688 17.75 1 98.88 104 GLY B N 1
ATOM 3052 C CA . GLY B 1 104 ? -7.711 13.156 16.547 1 98.88 104 GLY B CA 1
ATOM 3053 C C . GLY B 1 104 ? -6.867 12.125 15.836 1 98.88 104 GLY B C 1
ATOM 3054 O O . GLY B 1 104 ? -5.707 11.906 16.188 1 98.88 104 GLY B O 1
ATOM 3055 N N . ILE B 1 105 ? -7.465 11.484 14.875 1 98.94 105 ILE B N 1
ATOM 3056 C CA . ILE B 1 105 ? -6.73 10.539 14.047 1 98.94 105 ILE B CA 1
ATOM 3057 C C . ILE B 1 105 ? -6.832 10.953 12.578 1 98.94 105 ILE B C 1
ATOM 3059 O O . ILE B 1 105 ? -7.766 11.656 12.188 1 98.94 105 ILE B O 1
ATOM 3063 N N . VAL B 1 106 ? -5.832 10.656 11.828 1 98.94 106 VAL B N 1
ATOM 3064 C CA . VAL B 1 106 ? -5.781 10.852 10.383 1 98.94 106 VAL B CA 1
ATOM 3065 C C . VAL B 1 106 ? -5.734 9.5 9.68 1 98.94 106 VAL B C 1
ATOM 3067 O O . VAL B 1 106 ? -4.848 8.688 9.938 1 98.94 106 VAL B O 1
ATOM 3070 N N . VAL B 1 107 ? -6.676 9.258 8.789 1 98.88 107 VAL B N 1
ATOM 3071 C CA . VAL B 1 107 ? -6.828 7.922 8.219 1 98.88 107 VAL B CA 1
ATOM 3072 C C . VAL B 1 107 ? -6.672 7.988 6.703 1 98.88 107 VAL B C 1
ATOM 3074 O O . VAL B 1 107 ? -7.547 8.508 6.004 1 98.88 107 VAL B O 1
ATOM 3077 N N . ILE B 1 108 ? -5.605 7.461 6.242 1 98.25 108 ILE B N 1
ATOM 3078 C CA . ILE B 1 108 ? -5.332 7.41 4.809 1 98.25 108 ILE B CA 1
ATOM 3079 C C . ILE B 1 108 ? -6.195 6.336 4.156 1 98.25 108 ILE B C 1
ATOM 3081 O O . ILE B 1 108 ? -6.562 5.348 4.801 1 98.25 108 ILE B O 1
ATOM 3085 N N . ASN B 1 109 ? -6.473 6.559 2.9 1 93.62 109 ASN B N 1
ATOM 3086 C CA . ASN B 1 109 ? -7.152 5.586 2.051 1 93.62 109 ASN B CA 1
ATOM 3087 C C . ASN B 1 109 ? -6.434 4.242 2.049 1 93.62 109 ASN B C 1
ATOM 3089 O O . ASN B 1 109 ? -5.207 4.188 1.949 1 93.62 109 ASN B O 1
ATOM 3093 N N . PRO B 1 110 ? -7.293 3.137 2.271 1 95.19 110 PRO B N 1
ATOM 3094 C CA . PRO B 1 110 ? -6.617 1.854 2.068 1 95.19 110 PRO B CA 1
ATOM 3095 C C . PRO B 1 110 ? -5.879 1.779 0.731 1 95.19 110 PRO B C 1
ATOM 3097 O O . PRO B 1 110 ? -6.359 2.312 -0.272 1 95.19 110 PRO B O 1
ATOM 3100 N N . TYR B 1 111 ? -4.777 1.152 0.798 1 95.44 111 TYR B N 1
ATOM 3101 C CA . TYR B 1 111 ? -3.971 1.111 -0.418 1 95.44 111 TYR B CA 1
ATOM 3102 C C . TYR B 1 111 ? -3.475 -0.302 -0.697 1 95.44 111 TYR B C 1
ATOM 3104 O O . TYR B 1 111 ? -3.801 -1.237 0.039 1 95.44 111 TYR B O 1
ATOM 3112 N N . TYR B 1 112 ? -2.842 -0.509 -1.772 1 95.12 112 TYR B N 1
ATOM 3113 C CA . TYR B 1 112 ? -2.535 -1.758 -2.459 1 95.12 112 TYR B CA 1
ATOM 3114 C C . TYR B 1 112 ? -3.701 -2.197 -3.338 1 95.12 112 TYR B C 1
ATOM 3116 O O . TYR B 1 112 ? -3.592 -2.203 -4.566 1 95.12 112 TYR B O 1
ATOM 3124 N N . TRP B 1 113 ? -4.855 -2.506 -2.73 1 95.06 113 TRP B N 1
ATOM 3125 C CA . TRP B 1 113 ? -6.059 -2.771 -3.514 1 95.06 113 TRP B CA 1
ATOM 3126 C C . TRP B 1 113 ? -6.789 -1.475 -3.84 1 95.06 113 TRP B C 1
ATOM 3128 O O . TRP B 1 113 ? -6.891 -0.581 -2.996 1 95.06 113 TRP B O 1
ATOM 3138 N N . LYS B 1 114 ? -7.324 -1.524 -5.066 1 93.62 114 LYS B N 1
ATOM 3139 C CA . LYS B 1 114 ? -8.445 -0.609 -5.277 1 93.62 114 LYS B CA 1
ATOM 3140 C C . LYS B 1 114 ? -9.703 -1.104 -4.566 1 93.62 114 LYS B C 1
ATOM 3142 O O . LYS B 1 114 ? -9.906 -2.312 -4.434 1 93.62 114 LYS B O 1
ATOM 3147 N N . VAL B 1 115 ? -10.422 -0.102 -4.09 1 96.62 115 VAL B N 1
ATOM 3148 C CA . VAL B 1 115 ? -11.609 -0.429 -3.312 1 96.62 115 VAL B CA 1
ATOM 3149 C C . VAL B 1 115 ? -12.828 0.277 -3.906 1 96.62 115 VAL B C 1
ATOM 3151 O O . VAL B 1 115 ? -12.766 1.463 -4.238 1 96.62 115 VAL B O 1
ATOM 3154 N N . SER B 1 116 ? -13.898 -0.436 -4.109 1 96.31 116 SER B N 1
ATOM 3155 C CA . SER B 1 116 ? -15.109 0.19 -4.637 1 96.31 116 SER B CA 1
ATOM 3156 C C . SER B 1 116 ? -15.586 1.312 -3.723 1 96.31 116 SER B C 1
ATOM 3158 O O . SER B 1 116 ? -15.266 1.333 -2.531 1 96.31 116 SER B O 1
ATOM 3160 N N . GLU B 1 117 ? -16.344 2.266 -4.301 1 96.75 117 GLU B N 1
ATOM 3161 C CA . GLU B 1 117 ? -16.844 3.385 -3.508 1 96.75 117 GLU B CA 1
ATOM 3162 C C . GLU B 1 117 ? -17.656 2.895 -2.312 1 96.75 117 GLU B C 1
ATOM 3164 O O . GLU B 1 117 ? -17.5 3.398 -1.198 1 96.75 117 GLU B O 1
ATOM 3169 N N . ALA B 1 118 ? -18.484 1.879 -2.545 1 96.06 118 ALA B N 1
ATOM 3170 C CA . ALA B 1 118 ? -19.297 1.336 -1.466 1 96.06 118 ALA B CA 1
ATOM 3171 C C . ALA B 1 118 ? -18.438 0.757 -0.352 1 96.06 118 ALA B C 1
ATOM 3173 O O . ALA B 1 118 ? -18.703 0.978 0.832 1 96.06 118 ALA B O 1
ATOM 3174 N N . ASN B 1 119 ? -17.422 0.028 -0.714 1 96.56 119 ASN B N 1
ATOM 3175 C CA . ASN B 1 119 ? -16.516 -0.558 0.267 1 96.56 119 ASN B CA 1
ATOM 3176 C C . ASN B 1 119 ? -15.695 0.513 0.988 1 96.56 119 ASN B C 1
ATOM 3178 O O . ASN B 1 119 ? -15.391 0.374 2.174 1 96.56 119 ASN B O 1
ATOM 3182 N N . LEU B 1 120 ? -15.328 1.542 0.259 1 97.38 120 LEU B N 1
ATOM 3183 C CA . LEU B 1 120 ? -14.555 2.631 0.846 1 97.38 120 LEU B CA 1
ATOM 3184 C C . LEU B 1 120 ? -15.375 3.377 1.893 1 97.38 120 LEU B C 1
ATOM 3186 O O . LEU B 1 120 ? -14.867 3.715 2.963 1 97.38 120 LEU B O 1
ATOM 3190 N N . ILE B 1 121 ? -16.656 3.676 1.544 1 98.06 121 ILE B N 1
ATOM 3191 C CA . ILE B 1 121 ? -17.562 4.34 2.48 1 98.06 121 ILE B CA 1
ATOM 3192 C C . ILE B 1 121 ? -17.719 3.49 3.738 1 98.06 121 ILE B C 1
ATOM 3194 O O . ILE B 1 121 ? -17.562 3.988 4.855 1 98.06 121 ILE B O 1
ATOM 3198 N N . ARG B 1 122 ? -17.938 2.213 3.572 1 97.06 122 ARG B N 1
ATOM 3199 C CA . ARG B 1 122 ? -18.094 1.307 4.707 1 97.06 122 ARG B CA 1
ATOM 3200 C C . ARG B 1 122 ? -16.828 1.275 5.562 1 97.06 122 ARG B C 1
ATOM 3202 O O . ARG B 1 122 ? -16.906 1.244 6.793 1 97.06 122 ARG B O 1
ATOM 3209 N N . TYR B 1 123 ? -15.711 1.271 4.953 1 98.12 123 TYR B N 1
ATOM 3210 C CA . TYR B 1 123 ? -14.43 1.255 5.645 1 98.12 123 TYR B CA 1
ATOM 3211 C C . TYR B 1 123 ? -14.289 2.467 6.559 1 98.12 123 TYR B C 1
ATOM 3213 O O . TYR B 1 123 ? -14.047 2.32 7.758 1 98.12 123 TYR B O 1
ATOM 3221 N N . PHE B 1 124 ? -14.469 3.645 6.035 1 98.81 124 PHE B N 1
ATOM 3222 C CA . PHE B 1 124 ? -14.289 4.859 6.816 1 98.81 124 PHE B CA 1
ATOM 3223 C C . PHE B 1 124 ? -15.344 4.965 7.91 1 98.81 124 PHE B C 1
ATOM 3225 O O . PHE B 1 124 ? -15.055 5.438 9.016 1 98.81 124 PHE B O 1
ATOM 3232 N N . GLU B 1 125 ? -16.562 4.52 7.574 1 98.62 125 GLU B N 1
ATOM 3233 C CA . GLU B 1 125 ? -17.609 4.52 8.586 1 98.62 125 GLU B CA 1
ATOM 3234 C C . GLU B 1 125 ? -17.25 3.6 9.75 1 98.62 125 GLU B C 1
ATOM 3236 O O . GLU B 1 125 ? -17.453 3.953 10.914 1 98.62 125 GLU B O 1
ATOM 3241 N N . GLN B 1 126 ? -16.703 2.451 9.43 1 98.31 126 GLN B N 1
ATOM 3242 C CA . GLN B 1 126 ? -16.297 1.507 10.469 1 98.31 126 GLN B CA 1
ATOM 3243 C C . GLN B 1 126 ? -15.203 2.092 11.352 1 98.31 126 GLN B C 1
ATOM 3245 O O . GLN B 1 126 ? -15.227 1.932 12.57 1 98.31 126 GLN B O 1
ATOM 3250 N N . VAL B 1 127 ? -14.234 2.717 10.742 1 98.81 127 VAL B N 1
ATOM 3251 C CA . VAL B 1 127 ? -13.156 3.346 11.508 1 98.81 127 VAL B CA 1
ATOM 3252 C C . VAL B 1 127 ? -13.727 4.449 12.391 1 98.81 127 VAL B C 1
ATOM 3254 O O . VAL B 1 127 ? -13.43 4.512 13.586 1 98.81 127 VAL B O 1
ATOM 3257 N N . ALA B 1 128 ? -14.586 5.289 11.836 1 98.88 128 ALA B N 1
ATOM 3258 C CA . ALA B 1 128 ? -15.188 6.398 12.578 1 98.88 128 ALA B CA 1
ATOM 3259 C C . ALA B 1 128 ? -16.016 5.891 13.758 1 98.88 128 ALA B C 1
ATOM 3261 O O . ALA B 1 128 ? -16 6.484 14.836 1 98.88 128 ALA B O 1
ATOM 3262 N N . ASP B 1 129 ? -16.703 4.809 13.539 1 98.81 129 ASP B N 1
ATOM 3263 C CA . ASP B 1 129 ? -17.562 4.23 14.562 1 98.81 129 ASP B CA 1
ATOM 3264 C C . ASP B 1 129 ? -16.734 3.621 15.695 1 98.81 129 ASP B C 1
ATOM 3266 O O . ASP B 1 129 ? -17.25 3.424 16.797 1 98.81 129 ASP B O 1
ATOM 3270 N N . SER B 1 130 ? -15.523 3.34 15.422 1 98.75 130 SER B N 1
ATOM 3271 C CA . SER B 1 130 ? -14.711 2.588 16.375 1 98.75 130 SER B CA 1
ATOM 3272 C C . SER B 1 130 ? -14.117 3.506 17.438 1 98.75 130 SER B C 1
ATOM 3274 O O . SER B 1 130 ? -13.555 3.033 18.438 1 98.75 130 SER B O 1
ATOM 3276 N N . VAL B 1 131 ? -14.211 4.836 17.281 1 98.88 131 VAL B N 1
ATOM 3277 C CA . VAL B 1 131 ? -13.664 5.812 18.219 1 98.88 131 VAL B CA 1
ATOM 3278 C C . VAL B 1 131 ? -14.656 6.965 18.391 1 98.88 131 VAL B C 1
ATOM 3280 O O . VAL B 1 131 ? -15.617 7.086 17.641 1 98.88 131 VAL B O 1
ATOM 3283 N N . THR B 1 132 ? -14.367 7.773 19.375 1 98.69 132 THR B N 1
ATOM 3284 C CA . THR B 1 132 ? -15.117 9.016 19.547 1 98.69 132 THR B CA 1
ATOM 3285 C C . THR B 1 132 ? -14.281 10.219 19.125 1 98.69 132 THR B C 1
ATOM 3287 O O . THR B 1 132 ? -14.789 11.336 19.031 1 98.69 132 THR B O 1
ATOM 3290 N N . LEU B 1 133 ? -13.047 10.008 18.797 1 98.56 133 LEU B N 1
ATOM 3291 C CA . LEU B 1 133 ? -12.141 11.062 18.359 1 98.56 133 LEU B CA 1
ATOM 3292 C C . LEU B 1 133 ? -12.594 11.664 17.031 1 98.56 133 LEU B C 1
ATOM 3294 O O . LEU B 1 133 ? -13.18 10.969 16.203 1 98.56 133 LEU B O 1
ATOM 3298 N N . PRO B 1 134 ? -12.25 12.938 16.875 1 98.81 134 PRO B N 1
ATOM 3299 C CA . PRO B 1 134 ? -12.328 13.477 15.523 1 98.81 134 PRO B CA 1
ATOM 3300 C C . PRO B 1 134 ? -11.492 12.688 14.523 1 98.81 134 PRO B C 1
ATOM 3302 O O . PRO B 1 134 ? -10.367 12.289 14.836 1 98.81 134 PRO B O 1
ATOM 3305 N N . VAL B 1 135 ? -12.094 12.453 13.328 1 98.88 135 VAL B N 1
ATOM 3306 C CA . VAL B 1 135 ? -11.43 11.703 12.266 1 98.88 135 VAL B CA 1
ATOM 3307 C C . VAL B 1 135 ? -11.164 12.625 11.078 1 98.88 135 VAL B C 1
ATOM 3309 O O . VAL B 1 135 ? -12.094 13.219 10.523 1 98.88 135 VAL B O 1
ATOM 3312 N N . MET B 1 136 ? -9.93 12.758 10.734 1 98.88 136 MET B N 1
ATOM 3313 C CA . MET B 1 136 ? -9.508 13.414 9.5 1 98.88 136 MET B CA 1
ATOM 3314 C C . MET B 1 136 ? -9.227 12.398 8.406 1 98.88 136 MET B C 1
ATOM 3316 O O . MET B 1 136 ? -8.477 11.445 8.625 1 98.88 136 MET B O 1
ATOM 3320 N N . LEU B 1 137 ? -9.844 12.602 7.258 1 98.88 137 LEU B N 1
ATOM 3321 C CA . LEU B 1 137 ? -9.523 11.773 6.098 1 98.88 137 LEU B CA 1
ATOM 3322 C C . LEU B 1 137 ? -8.195 12.211 5.48 1 98.88 137 LEU B C 1
ATOM 3324 O O . LEU B 1 137 ? -7.805 13.367 5.59 1 98.88 137 LEU B O 1
ATOM 3328 N N . TYR B 1 138 ? -7.543 11.32 4.918 1 98.88 138 TYR B N 1
ATOM 3329 C CA . TYR B 1 138 ? -6.273 11.602 4.254 1 98.88 138 TYR B CA 1
ATOM 3330 C C . TYR B 1 138 ? -6.285 11.086 2.82 1 98.88 138 TYR B C 1
ATOM 3332 O O . TYR B 1 138 ? -6.289 9.875 2.592 1 98.88 138 TYR B O 1
ATOM 3340 N N . ASN B 1 139 ? -6.32 12.016 1.852 1 98.62 139 ASN B N 1
ATOM 3341 C CA . ASN B 1 139 ? -6.32 11.734 0.42 1 98.62 139 ASN B CA 1
ATOM 3342 C C . ASN B 1 139 ? -4.945 11.953 -0.198 1 98.62 139 ASN B C 1
ATOM 3344 O O . ASN B 1 139 ? -4.414 13.062 -0.168 1 98.62 139 ASN B O 1
ATOM 3348 N N . PHE B 1 140 ? -4.355 10.945 -0.729 1 98.06 140 PHE B N 1
ATOM 3349 C CA . PHE B 1 140 ? -3.061 11.008 -1.395 1 98.06 140 PHE B CA 1
ATOM 3350 C C . PHE B 1 140 ? -3.012 10.055 -2.582 1 98.06 140 PHE B C 1
ATOM 3352 O O . PHE B 1 140 ? -2.238 9.094 -2.584 1 98.06 140 PHE B O 1
ATOM 3359 N N . PRO B 1 141 ? -3.744 10.367 -3.639 1 96.94 141 PRO B N 1
ATOM 3360 C CA . PRO B 1 141 ? -3.938 9.422 -4.738 1 96.94 141 PRO B CA 1
ATOM 3361 C C . PRO B 1 141 ? -2.633 9.07 -5.449 1 96.94 141 PRO B C 1
ATOM 3363 O O . PRO B 1 141 ? -2.492 7.961 -5.973 1 96.94 141 PRO B O 1
ATOM 3366 N N . ALA B 1 142 ? -1.669 9.961 -5.473 1 95.31 142 ALA B N 1
ATOM 3367 C CA . ALA B 1 142 ? -0.399 9.664 -6.133 1 95.31 142 ALA B CA 1
ATOM 3368 C C . ALA B 1 142 ? 0.289 8.469 -5.484 1 95.31 142 ALA B C 1
ATOM 3370 O O . ALA B 1 142 ? 1.078 7.773 -6.129 1 95.31 142 ALA B O 1
ATOM 3371 N N . LEU B 1 143 ? -0.038 8.211 -4.203 1 95.56 143 LEU B N 1
ATOM 3372 C CA . LEU B 1 143 ? 0.606 7.109 -3.49 1 95.56 143 LEU B CA 1
ATOM 3373 C C . LEU B 1 143 ? -0.349 5.934 -3.328 1 95.56 143 LEU B C 1
ATOM 3375 O O . LEU B 1 143 ? 0.056 4.777 -3.463 1 95.56 143 LEU B O 1
ATOM 3379 N N . THR B 1 144 ? -1.63 6.188 -3.104 1 96.06 144 THR B N 1
ATOM 3380 C CA . THR B 1 144 ? -2.57 5.113 -2.795 1 96.06 144 THR B CA 1
ATOM 3381 C C . THR B 1 144 ? -3.184 4.551 -4.07 1 96.06 144 THR B C 1
ATOM 3383 O O . THR B 1 144 ? -3.762 3.461 -4.059 1 96.06 144 THR B O 1
ATOM 3386 N N . GLY B 1 145 ? -3.168 5.363 -5.152 1 94.62 145 GLY B N 1
ATOM 3387 C CA . GLY B 1 145 ? -3.713 4.93 -6.43 1 94.62 145 GLY B CA 1
ATOM 3388 C C . GLY B 1 145 ? -5.199 5.191 -6.562 1 94.62 145 GLY B C 1
ATOM 3389 O O . GLY B 1 145 ? -5.805 4.863 -7.586 1 94.62 145 GLY B O 1
ATOM 3390 N N . GLN B 1 146 ? -5.777 5.777 -5.57 1 95.88 146 GLN B N 1
ATOM 3391 C CA . GLN B 1 146 ? -7.223 5.992 -5.605 1 95.88 146 GLN B CA 1
ATOM 3392 C C . GLN B 1 146 ? -7.602 7.301 -4.914 1 95.88 146 GLN B C 1
ATOM 3394 O O . GLN B 1 146 ? -7.211 7.539 -3.77 1 95.88 146 GLN B O 1
ATOM 3399 N N . ASP B 1 147 ? -8.43 8.117 -5.609 1 97.88 147 ASP B N 1
ATOM 3400 C CA . ASP B 1 147 ? -8.828 9.438 -5.125 1 97.88 147 ASP B CA 1
ATOM 3401 C C . ASP B 1 147 ? -10.047 9.336 -4.211 1 97.88 147 ASP B C 1
ATOM 3403 O O . ASP B 1 147 ? -10.977 8.578 -4.488 1 97.88 147 ASP B O 1
ATOM 3407 N N . LEU B 1 148 ? -10.023 10.07 -3.092 1 98.38 148 LEU B N 1
ATOM 3408 C CA . LEU B 1 148 ? -11.25 10.391 -2.369 1 98.38 148 LEU B CA 1
ATOM 3409 C C . LEU B 1 148 ? -11.945 11.609 -2.977 1 98.38 148 LEU B C 1
ATOM 3411 O O . LEU B 1 148 ? -11.586 12.75 -2.668 1 98.38 148 LEU B O 1
ATOM 3415 N N . THR B 1 149 ? -12.945 11.391 -3.746 1 98.5 149 THR B N 1
ATOM 3416 C CA . THR B 1 149 ? -13.602 12.484 -4.457 1 98.5 149 THR B CA 1
ATOM 3417 C C . THR B 1 149 ? -14.383 13.367 -3.486 1 98.5 149 THR B C 1
ATOM 3419 O O . THR B 1 149 ? -14.812 12.906 -2.426 1 98.5 149 THR B O 1
ATOM 3422 N N . PRO B 1 150 ? -14.625 14.648 -3.877 1 98.75 150 PRO B N 1
ATOM 3423 C CA . PRO B 1 150 ? -15.43 15.531 -3.037 1 98.75 150 PRO B CA 1
ATOM 3424 C C . PRO B 1 150 ? -16.797 14.945 -2.711 1 98.75 150 PRO B C 1
ATOM 3426 O O . PRO B 1 150 ? -17.266 15.039 -1.57 1 98.75 150 PRO B O 1
ATOM 3429 N N . ALA B 1 151 ? -17.438 14.32 -3.674 1 98.69 151 ALA B N 1
ATOM 3430 C CA . ALA B 1 151 ? -18.75 13.734 -3.457 1 98.69 151 ALA B CA 1
ATOM 3431 C C . ALA B 1 151 ? -18.688 12.617 -2.414 1 98.69 151 ALA B C 1
ATOM 3433 O O . ALA B 1 151 ? -19.562 12.523 -1.553 1 98.69 151 ALA B O 1
ATOM 3434 N N . LEU B 1 152 ? -17.703 11.773 -2.514 1 98.62 152 LEU B N 1
ATOM 3435 C CA . LEU B 1 152 ? -17.531 10.688 -1.547 1 98.62 152 LEU B CA 1
ATOM 3436 C C . LEU B 1 152 ? -17.266 11.25 -0.151 1 98.62 152 LEU B C 1
ATOM 3438 O O . LEU B 1 152 ? -17.844 10.773 0.829 1 98.62 152 LEU B O 1
ATOM 3442 N N . VAL B 1 153 ? -16.391 12.227 -0.041 1 98.88 153 VAL B N 1
ATOM 3443 C CA . VAL B 1 153 ? -16.047 12.828 1.242 1 98.88 153 VAL B CA 1
ATOM 3444 C C . VAL B 1 153 ? -17.297 13.469 1.859 1 98.88 153 VAL B C 1
ATOM 3446 O O . VAL B 1 153 ? -17.516 13.367 3.068 1 98.88 153 VAL B O 1
ATOM 3449 N N . LYS B 1 154 ? -18.109 14.141 1.021 1 98.88 154 LYS B N 1
ATOM 3450 C CA . LYS B 1 154 ? -19.359 14.703 1.523 1 98.88 154 LYS B CA 1
ATOM 3451 C C . LYS B 1 154 ? -20.25 13.617 2.094 1 98.88 154 LYS B C 1
ATOM 3453 O O . LYS B 1 154 ? -20.875 13.805 3.143 1 98.88 154 LYS B O 1
ATOM 3458 N N . THR B 1 155 ? -20.344 12.508 1.367 1 98.88 155 THR B N 1
ATOM 3459 C CA . THR B 1 155 ? -21.141 11.375 1.839 1 98.88 155 THR B CA 1
ATOM 3460 C C . THR B 1 155 ? -20.656 10.914 3.213 1 98.88 155 THR B C 1
ATOM 3462 O O . THR B 1 155 ? -21.469 10.648 4.102 1 98.88 155 THR B O 1
ATOM 3465 N N . LEU B 1 156 ? -19.375 10.852 3.416 1 98.88 156 LEU B N 1
ATOM 3466 C CA . LEU B 1 156 ? -18.781 10.43 4.684 1 98.88 156 LEU B CA 1
ATOM 3467 C C . LEU B 1 156 ? -19.078 11.445 5.781 1 98.88 156 LEU B C 1
ATOM 3469 O O . LEU B 1 156 ? -19.469 11.07 6.891 1 98.88 156 LEU B O 1
ATOM 3473 N N . ALA B 1 157 ? -18.891 12.711 5.48 1 98.81 157 ALA B N 1
ATOM 3474 C CA . ALA B 1 157 ? -19.172 13.773 6.445 1 98.81 157 ALA B CA 1
ATOM 3475 C C . ALA B 1 157 ? -20.641 13.781 6.844 1 98.81 157 ALA B C 1
ATOM 3477 O O . ALA B 1 157 ? -20.984 14.102 7.984 1 98.81 157 ALA B O 1
ATOM 3478 N N . ASP B 1 158 ? -21.531 13.469 5.902 1 98.75 158 ASP B N 1
ATOM 3479 C CA . ASP B 1 158 ? -22.953 13.359 6.164 1 98.75 158 ASP B CA 1
ATOM 3480 C C . ASP B 1 158 ? -23.266 12.188 7.09 1 98.75 158 ASP B C 1
ATOM 3482 O O . ASP B 1 158 ? -24.219 12.227 7.859 1 98.75 158 ASP B O 1
ATOM 3486 N N . SER B 1 159 ? -22.531 11.195 7.027 1 98.56 159 SER B N 1
ATOM 3487 C CA . SER B 1 159 ? -22.875 9.914 7.641 1 98.56 159 SER B CA 1
ATOM 3488 C C . SER B 1 159 ? -22.422 9.859 9.094 1 98.56 159 SER B C 1
ATOM 3490 O O . SER B 1 159 ? -23.062 9.211 9.922 1 98.56 159 SER B O 1
ATOM 3492 N N . ARG B 1 160 ? -21.25 10.43 9.391 1 98.56 160 ARG B N 1
ATOM 3493 C CA . ARG B 1 160 ? -20.688 10.406 10.742 1 98.56 160 ARG B CA 1
ATOM 3494 C C . ARG B 1 160 ? -20.25 11.797 11.18 1 98.56 160 ARG B C 1
ATOM 3496 O O . ARG B 1 160 ? -19.406 12.422 10.523 1 98.56 160 ARG B O 1
ATOM 3503 N N . SER B 1 161 ? -20.625 12.188 12.344 1 97.94 161 SER B N 1
ATOM 3504 C CA . SER B 1 161 ? -20.375 13.547 12.805 1 97.94 161 SER B CA 1
ATOM 3505 C C . SER B 1 161 ? -18.922 13.727 13.234 1 97.94 161 SER B C 1
ATOM 3507 O O . SER B 1 161 ? -18.422 14.852 13.305 1 97.94 161 SER B O 1
ATOM 3509 N N . ASN B 1 162 ? -18.25 12.578 13.5 1 98.56 162 ASN B N 1
ATOM 3510 C CA . ASN B 1 162 ? -16.859 12.727 13.938 1 98.56 162 ASN B CA 1
ATOM 3511 C C . ASN B 1 162 ? -15.891 12.648 12.766 1 98.56 162 ASN B C 1
ATOM 3513 O O . ASN B 1 162 ? -14.672 12.695 12.961 1 98.56 162 ASN B O 1
ATOM 3517 N N . ILE B 1 163 ? -16.359 12.484 11.555 1 98.88 163 ILE B N 1
ATOM 3518 C CA . ILE B 1 163 ? -15.539 12.758 10.383 1 98.88 163 ILE B CA 1
ATOM 3519 C C . ILE B 1 163 ? -15.555 14.25 10.078 1 98.88 163 ILE B C 1
ATOM 3521 O O . ILE B 1 163 ? -16.531 14.773 9.523 1 98.88 163 ILE B O 1
ATOM 3525 N N . ILE B 1 164 ? -14.422 14.93 10.414 1 98.75 164 ILE B N 1
ATOM 3526 C CA . ILE B 1 164 ? -14.57 16.375 10.578 1 98.75 164 ILE B CA 1
ATOM 3527 C C . ILE B 1 164 ? -13.656 17.094 9.609 1 98.75 164 ILE B C 1
ATOM 3529 O O . ILE B 1 164 ? -13.633 18.328 9.562 1 98.75 164 ILE B O 1
ATOM 3533 N N . GLY B 1 165 ? -12.859 16.359 8.812 1 98.88 165 GLY B N 1
ATOM 3534 C CA . GLY B 1 165 ? -11.953 17.047 7.922 1 98.88 165 GLY B CA 1
ATOM 3535 C C . GLY B 1 165 ? -11.188 16.125 7 1 98.88 165 GLY B C 1
ATOM 3536 O O . GLY B 1 165 ? -11.398 14.906 7.02 1 98.88 165 GLY B O 1
ATOM 3537 N N . ILE B 1 166 ? -10.305 16.75 6.152 1 98.94 166 ILE B N 1
ATOM 3538 C CA . ILE B 1 166 ? -9.508 15.992 5.195 1 98.94 166 ILE B CA 1
ATOM 3539 C C . ILE B 1 166 ? -8.164 16.688 4.969 1 98.94 166 ILE B C 1
ATOM 3541 O O . ILE B 1 166 ? -8.109 17.922 4.883 1 98.94 166 ILE B O 1
ATOM 3545 N N . LYS B 1 167 ? -7.102 15.922 5.059 1 98.88 167 LYS B N 1
ATOM 3546 C CA . LYS B 1 167 ? -5.859 16.281 4.379 1 98.88 167 LYS B CA 1
ATOM 3547 C C . LYS B 1 167 ? -5.898 15.867 2.91 1 98.88 167 LYS B C 1
ATOM 3549 O O . LYS B 1 167 ? -5.871 14.68 2.588 1 98.88 167 LYS B O 1
ATOM 3554 N N . ASP B 1 168 ? -5.988 16.828 2.076 1 98.69 168 ASP B N 1
ATOM 3555 C CA . ASP B 1 168 ? -6.145 16.578 0.646 1 98.69 168 ASP B CA 1
ATOM 3556 C C . ASP B 1 168 ? -4.836 16.812 -0.1 1 98.69 168 ASP B C 1
ATOM 3558 O O . ASP B 1 168 ? -4.582 17.922 -0.583 1 98.69 168 ASP B O 1
ATOM 3562 N N . THR B 1 169 ? -4.039 15.789 -0.247 1 98.31 169 THR B N 1
ATOM 3563 C CA . THR B 1 169 ? -2.736 15.852 -0.899 1 98.31 169 THR B CA 1
ATOM 3564 C C . THR B 1 169 ? -2.857 15.516 -2.385 1 98.31 169 THR B C 1
ATOM 3566 O O . THR B 1 169 ? -2.672 14.367 -2.787 1 98.31 169 THR B O 1
ATOM 3569 N N . ILE B 1 170 ? -3.127 16.484 -3.16 1 97.12 170 ILE B N 1
ATOM 3570 C CA . ILE B 1 170 ? -3.371 16.328 -4.59 1 97.12 170 ILE B CA 1
ATOM 3571 C C . ILE B 1 170 ? -2.934 17.594 -5.324 1 97.12 170 ILE B C 1
ATOM 3573 O O . ILE B 1 170 ? -3.16 18.719 -4.848 1 97.12 170 ILE B O 1
ATOM 3577 N N . ASP B 1 171 ? -2.229 17.391 -6.398 1 96.19 171 ASP B N 1
ATOM 3578 C CA . ASP B 1 171 ? -1.745 18.531 -7.18 1 96.19 171 ASP B CA 1
ATOM 3579 C C . ASP B 1 171 ? -2.805 19 -8.172 1 96.19 171 ASP B C 1
ATOM 3581 O O . ASP B 1 171 ? -2.643 18.844 -9.383 1 96.19 171 ASP B O 1
ATOM 3585 N N . SER B 1 172 ? -3.838 19.531 -7.723 1 97.25 172 SER B N 1
ATOM 3586 C CA . SER B 1 172 ? -4.969 20.047 -8.492 1 97.25 172 SER B CA 1
ATOM 3587 C C . SER B 1 172 ? -5.75 21.094 -7.707 1 97.25 172 SER B C 1
ATOM 3589 O O . SER B 1 172 ? -6.473 20.75 -6.766 1 97.25 172 SER B O 1
ATOM 3591 N N . VAL B 1 173 ? -5.586 22.328 -8.102 1 96.81 173 VAL B N 1
ATOM 3592 C CA . VAL B 1 173 ? -6.352 23.406 -7.496 1 96.81 173 VAL B CA 1
ATOM 3593 C C . VAL B 1 173 ? -7.844 23.156 -7.688 1 96.81 173 VAL B C 1
ATOM 3595 O O . VAL B 1 173 ? -8.648 23.453 -6.801 1 96.81 173 VAL B O 1
ATOM 3598 N N . ALA B 1 174 ? -8.18 22.594 -8.852 1 97.56 174 ALA B N 1
ATOM 3599 C CA . ALA B 1 174 ? -9.57 22.297 -9.148 1 97.56 174 ALA B CA 1
ATOM 3600 C C . ALA B 1 174 ? -10.141 21.281 -8.156 1 97.56 174 ALA B C 1
ATOM 3602 O O . ALA B 1 174 ? -11.289 21.391 -7.734 1 97.56 174 ALA B O 1
ATOM 3603 N N . HIS B 1 175 ? -9.359 20.328 -7.812 1 98.38 175 HIS B N 1
ATOM 3604 C CA . HIS B 1 175 ? -9.797 19.344 -6.836 1 98.38 175 HIS B CA 1
ATOM 3605 C C . HIS B 1 175 ? -10 19.969 -5.461 1 98.38 175 HIS B C 1
ATOM 3607 O O . HIS B 1 175 ? -11.016 19.734 -4.805 1 98.38 175 HIS B O 1
ATOM 3613 N N . LEU B 1 176 ? -9.062 20.766 -5.059 1 98.31 176 LEU B N 1
ATOM 3614 C CA . LEU B 1 176 ? -9.156 21.453 -3.773 1 98.31 176 LEU B CA 1
ATOM 3615 C C . LEU B 1 176 ? -10.375 22.375 -3.736 1 98.31 176 LEU B C 1
ATOM 3617 O O . LEU B 1 176 ? -11.094 22.422 -2.734 1 98.31 176 LEU B O 1
ATOM 3621 N N . ARG B 1 177 ? -10.594 23.078 -4.82 1 98.56 177 ARG B N 1
ATOM 3622 C CA . ARG B 1 177 ? -11.766 23.953 -4.926 1 98.56 177 ARG B CA 1
ATOM 3623 C C . ARG B 1 177 ? -13.055 23.141 -4.777 1 98.56 177 ARG B C 1
ATOM 3625 O O . ARG B 1 177 ? -13.938 23.516 -3.998 1 98.56 177 ARG B O 1
ATOM 3632 N N . SER B 1 178 ? -13.125 22.078 -5.527 1 98.81 178 SER B N 1
ATOM 3633 C CA . SER B 1 178 ? -14.32 21.234 -5.484 1 98.81 178 SER B CA 1
ATOM 3634 C C . SER B 1 178 ? -14.531 20.656 -4.094 1 98.81 178 SER B C 1
ATOM 3636 O O . SER B 1 178 ? -15.664 20.562 -3.621 1 98.81 178 SER B O 1
ATOM 3638 N N . MET B 1 179 ? -13.469 20.203 -3.465 1 98.81 179 MET B N 1
ATOM 3639 C CA . MET B 1 179 ? -13.523 19.672 -2.111 1 98.81 179 MET B CA 1
ATOM 3640 C C . MET B 1 179 ? -14.109 20.688 -1.14 1 98.81 179 MET B C 1
ATOM 3642 O O . MET B 1 179 ? -15.039 20.391 -0.398 1 98.81 179 MET B O 1
ATOM 3646 N N . ILE B 1 180 ? -13.57 21.891 -1.18 1 98.75 180 ILE B N 1
ATOM 3647 C CA . ILE B 1 180 ? -13.992 22.953 -0.274 1 98.75 180 ILE B CA 1
ATOM 3648 C C . ILE B 1 180 ? -15.445 23.328 -0.56 1 98.75 180 ILE B C 1
ATOM 3650 O O . ILE B 1 180 ? -16.281 23.359 0.352 1 98.75 180 ILE B O 1
ATOM 3654 N N . HIS B 1 181 ? -15.797 23.531 -1.817 1 98.62 181 HIS B N 1
ATOM 3655 C CA . HIS B 1 181 ? -17.141 23.953 -2.184 1 98.62 181 HIS B CA 1
ATOM 3656 C C . HIS B 1 181 ? -18.172 22.891 -1.841 1 98.62 181 HIS B C 1
ATOM 3658 O O . HIS B 1 181 ? -19.234 23.203 -1.283 1 98.62 181 HIS B O 1
ATOM 3664 N N . THR B 1 182 ? -17.859 21.703 -2.178 1 98.81 182 THR B N 1
ATOM 3665 C CA . THR B 1 182 ? -18.828 20.609 -2.023 1 98.81 182 THR B CA 1
ATOM 3666 C C . THR B 1 182 ? -19.016 20.266 -0.551 1 98.81 182 THR B C 1
ATOM 3668 O O . THR B 1 182 ? -20.141 20.188 -0.07 1 98.81 182 THR B O 1
ATOM 3671 N N . VAL B 1 183 ? -17.953 20.094 0.183 1 98.81 183 VAL B N 1
ATOM 3672 C CA . VAL B 1 183 ? -18.062 19.547 1.533 1 98.81 183 VAL B CA 1
ATOM 3673 C C . VAL B 1 183 ? -18.391 20.672 2.516 1 98.81 183 VAL B C 1
ATOM 3675 O O . VAL B 1 183 ? -19.297 20.547 3.342 1 98.81 183 VAL B O 1
ATOM 3678 N N . LYS B 1 184 ? -17.719 21.781 2.41 1 98.31 184 LYS B N 1
ATOM 3679 C CA . LYS B 1 184 ? -17.953 22.875 3.35 1 98.31 184 LYS B CA 1
ATOM 3680 C C . LYS B 1 184 ? -19.281 23.562 3.064 1 98.31 184 LYS B C 1
ATOM 3682 O O . LYS B 1 184 ? -19.844 24.219 3.941 1 98.31 184 LYS B O 1
ATOM 3687 N N . GLY B 1 185 ? -19.734 23.484 1.79 1 98.12 185 GLY B N 1
ATOM 3688 C CA . GLY B 1 185 ? -21.078 23.953 1.514 1 98.12 185 GLY B CA 1
ATOM 3689 C C . GLY B 1 185 ? -22.141 23.281 2.373 1 98.12 185 GLY B C 1
ATOM 3690 O O . GLY B 1 185 ? -23.094 23.938 2.797 1 98.12 185 GLY B O 1
ATOM 3691 N N . ALA B 1 186 ? -21.922 22.047 2.658 1 98.06 186 ALA B N 1
ATOM 3692 C CA . ALA B 1 186 ? -22.844 21.266 3.463 1 98.06 186 ALA B CA 1
ATOM 3693 C C . ALA B 1 186 ? -22.438 21.266 4.934 1 98.06 186 ALA B C 1
ATOM 3695 O O . ALA B 1 186 ? -23.297 21.172 5.82 1 98.06 186 ALA B O 1
ATOM 3696 N N . HIS B 1 187 ? -21.188 21.266 5.133 1 98.19 187 HIS B N 1
ATOM 3697 C CA . HIS B 1 187 ? -20.609 21.234 6.469 1 98.19 187 HIS B CA 1
ATOM 3698 C C . HIS B 1 187 ? -19.594 22.359 6.652 1 98.19 187 HIS B C 1
ATOM 3700 O O . HIS B 1 187 ? -18.391 22.141 6.559 1 98.19 187 HIS B O 1
ATOM 3706 N N . PRO B 1 188 ? -20 23.5 7.023 1 97.38 188 PRO B N 1
ATOM 3707 C CA . PRO B 1 188 ? -19.156 24.703 7.02 1 97.38 188 P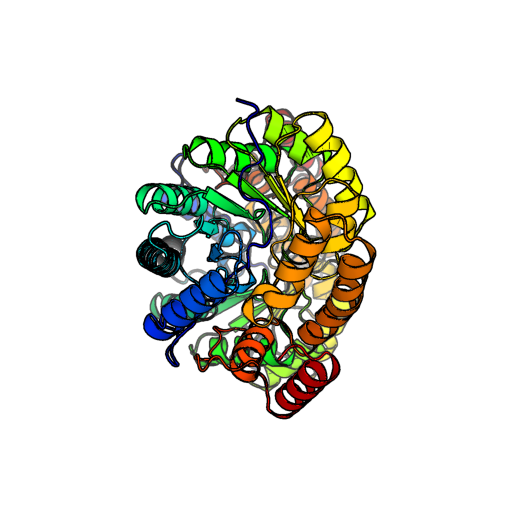RO B CA 1
ATOM 3708 C C . PRO B 1 188 ? -17.938 24.578 7.93 1 97.38 188 PRO B C 1
ATOM 3710 O O . PRO B 1 188 ? -16.953 25.281 7.738 1 97.38 188 PRO B O 1
ATOM 3713 N N . HIS B 1 189 ? -18 23.703 8.906 1 97.31 189 HIS B N 1
ATOM 3714 C CA . HIS B 1 189 ? -16.906 23.594 9.867 1 97.31 189 HIS B CA 1
ATOM 3715 C C . HIS B 1 189 ? -16.016 22.406 9.555 1 97.31 189 HIS B C 1
ATOM 3717 O O . HIS B 1 189 ? -15.125 22.062 10.344 1 97.31 189 HIS B O 1
ATOM 3723 N N . PHE B 1 190 ? -16.297 21.703 8.422 1 98.69 190 PHE B N 1
ATOM 3724 C CA . PHE B 1 190 ? -15.414 20.641 7.949 1 98.69 190 PHE B CA 1
ATOM 3725 C C . PHE B 1 190 ? -14.047 21.203 7.566 1 98.69 190 PHE B C 1
ATOM 3727 O O . PHE B 1 190 ? -13.961 22.141 6.777 1 98.69 190 PHE B O 1
ATOM 3734 N N . THR B 1 191 ? -12.984 20.656 8.102 1 98.81 191 THR B N 1
ATOM 3735 C CA . THR B 1 191 ? -11.633 21.156 7.887 1 98.81 191 THR B CA 1
ATOM 3736 C C . THR B 1 191 ? -11.055 20.625 6.582 1 98.81 191 THR B C 1
ATOM 3738 O O . THR B 1 191 ? -11.086 19.422 6.336 1 98.81 191 THR B O 1
ATOM 3741 N N . VAL B 1 192 ? -10.555 21.5 5.727 1 98.88 192 VAL B N 1
ATOM 3742 C CA . VAL B 1 192 ? -9.844 21.094 4.516 1 98.88 192 VAL B CA 1
ATOM 3743 C C . VAL B 1 192 ? -8.422 21.641 4.543 1 98.88 192 VAL B C 1
ATOM 3745 O O . VAL B 1 192 ? -8.227 22.859 4.512 1 98.88 192 VAL B O 1
ATOM 3748 N N . LEU B 1 193 ? -7.473 20.781 4.633 1 98.94 193 LEU B N 1
ATOM 3749 C CA . LEU B 1 193 ? -6.055 21.125 4.637 1 98.94 193 LEU B CA 1
ATOM 3750 C C . LEU B 1 193 ? -5.359 20.578 3.396 1 98.94 193 LEU B C 1
ATOM 3752 O O . LEU B 1 193 ? -5.551 19.406 3.039 1 98.94 193 LEU B O 1
ATOM 3756 N N . CYS B 1 194 ? -4.527 21.406 2.744 1 98.81 194 CYS B N 1
ATOM 3757 C CA . CYS B 1 194 ? -3.748 20.906 1.617 1 98.81 194 CYS B CA 1
ATOM 3758 C C . CYS B 1 194 ? -2.486 20.203 2.098 1 98.81 194 CYS B C 1
ATOM 3760 O O . CYS B 1 194 ? -1.991 20.469 3.191 1 98.81 194 CYS B O 1
ATOM 3762 N N . GLY B 1 195 ? -2.004 19.266 1.2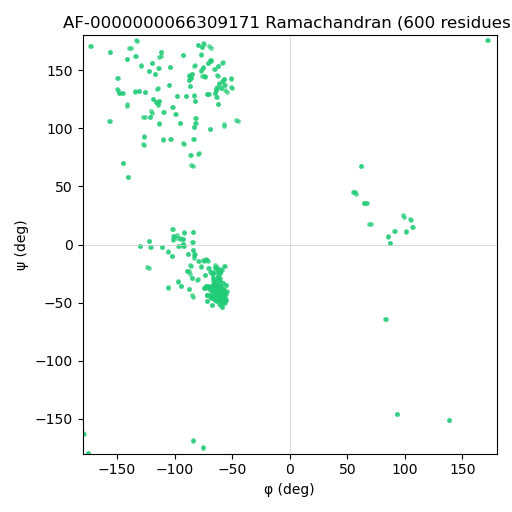61 1 98.5 195 GLY B N 1
ATOM 3763 C CA . GLY B 1 195 ? -0.814 18.516 1.621 1 98.5 195 GLY B CA 1
ATOM 3764 C C . GLY B 1 195 ? 0.455 19.078 1.003 1 98.5 195 GLY B C 1
ATOM 3765 O O . GLY B 1 195 ? 1.532 18.984 1.595 1 98.5 195 GLY B O 1
ATOM 3766 N N . TYR B 1 196 ? 0.352 19.656 -0.173 1 98.31 196 TYR B N 1
ATOM 3767 C CA . TYR B 1 196 ? 1.522 20.172 -0.868 1 98.31 196 TYR B CA 1
ATOM 3768 C C . TYR B 1 196 ? 1.818 21.609 -0.438 1 98.31 196 TYR B C 1
ATOM 3770 O O . TYR B 1 196 ? 0.902 22.422 -0.298 1 98.31 196 TYR B O 1
ATOM 3778 N N . ASP B 1 197 ? 3.031 21.891 -0.326 1 98.19 197 ASP B N 1
ATOM 3779 C CA . ASP B 1 197 ? 3.488 23.188 0.14 1 98.19 197 ASP B CA 1
ATOM 3780 C C . ASP B 1 197 ? 2.953 24.312 -0.75 1 98.19 197 ASP B C 1
ATOM 3782 O O . ASP B 1 197 ? 2.518 25.344 -0.254 1 98.19 197 ASP B O 1
ATOM 3786 N N . ASP B 1 198 ? 2.963 24.094 -1.981 1 98.19 198 ASP B N 1
ATOM 3787 C CA . ASP B 1 198 ? 2.691 25.172 -2.936 1 98.19 198 ASP B CA 1
ATOM 3788 C C . ASP B 1 198 ? 1.188 25.359 -3.131 1 98.19 198 ASP B C 1
ATOM 3790 O O . ASP B 1 198 ? 0.763 26.109 -4.008 1 98.19 198 ASP B O 1
ATOM 3794 N N . HIS B 1 199 ? 0.356 24.719 -2.291 1 98.62 199 HIS B N 1
ATOM 3795 C CA . HIS B 1 199 ? -1.09 24.875 -2.414 1 98.62 199 HIS B CA 1
ATOM 3796 C C . HIS B 1 199 ? -1.665 25.656 -1.243 1 98.62 199 HIS B C 1
ATOM 3798 O O . HIS B 1 199 ? -2.865 25.938 -1.209 1 98.62 199 HIS B O 1
ATOM 3804 N N . LEU B 1 200 ? -0.84 26.062 -0.262 1 98.75 200 LEU B N 1
ATOM 3805 C CA . LEU B 1 200 ? -1.345 26.672 0.965 1 98.75 200 LEU B CA 1
ATOM 3806 C C . LEU B 1 200 ? -2.115 27.953 0.661 1 98.75 200 LEU B C 1
ATOM 3808 O O . LEU B 1 200 ? -3.271 28.094 1.064 1 98.75 200 LEU B O 1
ATOM 3812 N N . PHE B 1 201 ? -1.531 28.859 -0.074 1 98.62 201 PHE B N 1
ATOM 3813 C CA . PHE B 1 201 ? -2.139 30.156 -0.317 1 98.62 201 PHE B CA 1
ATOM 3814 C C . PHE B 1 201 ? -3.447 30 -1.085 1 98.62 201 PHE B C 1
ATOM 3816 O O . PHE B 1 201 ? -4.461 30.594 -0.713 1 98.62 201 PHE B O 1
ATOM 3823 N N . ASN B 1 202 ? -3.455 29.219 -2.121 1 98 202 ASN B N 1
ATOM 3824 C CA . ASN B 1 202 ? -4.668 28.953 -2.887 1 98 202 ASN B CA 1
ATOM 3825 C C . ASN B 1 202 ? -5.758 28.328 -2.021 1 98 202 ASN B C 1
ATOM 3827 O O . ASN B 1 202 ? -6.938 28.656 -2.168 1 98 202 ASN B O 1
ATOM 3831 N N . THR B 1 203 ? -5.336 27.438 -1.156 1 98.62 203 THR B N 1
ATOM 3832 C CA . THR B 1 203 ? -6.289 26.781 -0.269 1 98.62 203 THR B CA 1
ATOM 3833 C C . THR B 1 203 ? -6.961 27.797 0.652 1 98.62 203 THR B C 1
ATOM 3835 O O . THR B 1 203 ? -8.18 27.766 0.836 1 98.62 203 THR B O 1
ATOM 3838 N N . LEU B 1 204 ? -6.191 28.703 1.197 1 98.56 204 LEU B N 1
ATOM 3839 C CA . LEU B 1 204 ? -6.734 29.75 2.055 1 98.56 204 LEU B CA 1
ATOM 3840 C C . LEU B 1 204 ? -7.664 30.672 1.268 1 98.56 204 LEU B C 1
ATOM 3842 O O . LEU B 1 204 ? -8.758 31 1.73 1 98.56 204 LEU B O 1
ATOM 3846 N N . LEU B 1 205 ? -7.258 31.047 0.064 1 97.81 205 LEU B N 1
ATOM 3847 C CA . LEU B 1 205 ? -8.055 31.906 -0.794 1 97.81 205 LEU B CA 1
ATOM 3848 C C . LEU B 1 205 ? -9.3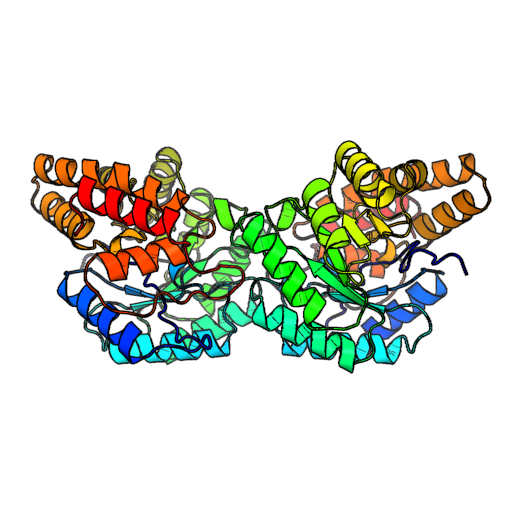98 31.266 -1.12 1 97.81 205 LEU B C 1
ATOM 3850 O O . LEU B 1 205 ? -10.398 31.969 -1.301 1 97.81 205 LEU B O 1
ATOM 3854 N N . LEU B 1 206 ? -9.469 29.984 -1.152 1 97.81 206 LEU B N 1
ATOM 3855 C CA . LEU B 1 206 ? -10.664 29.219 -1.531 1 97.81 206 LEU B CA 1
ATOM 3856 C C . LEU B 1 206 ? -11.555 28.969 -0.32 1 97.81 206 LEU B C 1
ATOM 3858 O O . LEU B 1 206 ? -12.664 28.469 -0.459 1 97.81 206 LEU B O 1
ATOM 3862 N N . GLY B 1 207 ? -11.047 29.312 0.844 1 97.81 207 GLY B N 1
ATOM 3863 C CA . GLY B 1 207 ? -11.836 29.094 2.047 1 97.81 207 GLY B CA 1
ATOM 3864 C C . GLY B 1 207 ? -11.414 27.859 2.822 1 97.81 207 GLY B C 1
ATOM 3865 O O . GLY B 1 207 ? -12.102 27.438 3.76 1 97.81 207 GLY B O 1
ATOM 3866 N N . GLY B 1 208 ? -10.273 27.297 2.424 1 98.44 208 GLY B N 1
ATOM 3867 C CA . GLY B 1 208 ? -9.727 26.172 3.182 1 98.44 208 GLY B CA 1
ATOM 3868 C C . GLY B 1 208 ? -9.086 26.609 4.488 1 98.44 208 GLY B C 1
ATOM 3869 O O . GLY B 1 208 ? -9.164 27.766 4.871 1 98.44 208 GLY B O 1
ATOM 3870 N N . ASP B 1 209 ? -8.461 25.594 5.164 1 98.75 209 ASP B N 1
ATOM 3871 C CA . ASP B 1 209 ? -8.25 25.828 6.59 1 98.75 209 ASP B CA 1
ATOM 3872 C C . ASP B 1 209 ? -6.766 25.734 6.945 1 98.75 209 ASP B C 1
ATOM 3874 O O . ASP B 1 209 ? -6.395 25.828 8.117 1 98.75 209 ASP B O 1
ATOM 3878 N N . GLY B 1 210 ? -5.891 25.531 5.984 1 98.75 210 GLY B N 1
ATOM 3879 C CA . GLY B 1 210 ? -4.469 25.453 6.285 1 98.75 210 GLY B CA 1
ATOM 3880 C C . GLY B 1 210 ? -3.76 24.344 5.523 1 98.75 210 GLY B C 1
ATOM 3881 O O . GLY B 1 210 ? -4.098 24.062 4.371 1 98.75 210 GLY B O 1
ATOM 3882 N N . ALA B 1 211 ? -2.658 23.812 6.152 1 98.81 211 ALA B N 1
ATOM 3883 C CA . ALA B 1 211 ? -1.83 22.859 5.434 1 98.81 211 ALA B CA 1
ATOM 3884 C C . ALA B 1 211 ? -1.185 21.859 6.391 1 98.81 211 ALA B C 1
ATOM 3886 O O . ALA B 1 211 ? -0.883 22.203 7.539 1 98.81 211 ALA B O 1
ATOM 3887 N N . ILE B 1 212 ? -1.088 20.672 5.961 1 98.81 212 ILE B N 1
ATOM 3888 C CA . ILE B 1 212 ? -0.165 19.656 6.465 1 98.81 212 ILE B CA 1
ATOM 3889 C C . ILE B 1 212 ? 0.908 19.375 5.414 1 98.81 212 ILE B C 1
ATOM 3891 O O . ILE B 1 212 ? 0.743 18.484 4.574 1 98.81 212 ILE B O 1
ATOM 3895 N N . SER B 1 213 ? 2.021 20.078 5.438 1 98.38 213 SER B N 1
ATOM 3896 C CA . SER B 1 213 ? 3.006 20 4.367 1 98.38 213 SER B CA 1
ATOM 3897 C C . SER B 1 213 ? 4.406 19.75 4.918 1 98.38 213 SER B C 1
ATOM 3899 O O . SER B 1 213 ? 4.723 20.156 6.035 1 98.38 213 SER B O 1
ATOM 3901 N N . ALA B 1 214 ? 5.223 19.188 4.184 1 98.12 214 ALA B N 1
ATOM 3902 C CA . ALA B 1 214 ? 6.508 18.625 4.586 1 98.12 214 ALA B CA 1
ATOM 3903 C C . ALA B 1 214 ? 7.473 19.719 5.039 1 98.12 214 ALA B C 1
ATOM 3905 O O . ALA B 1 214 ? 8.273 19.516 5.953 1 98.12 214 ALA B O 1
ATOM 3906 N N . SER B 1 215 ? 7.398 20.875 4.418 1 98.44 215 SER B N 1
ATOM 3907 C CA . SER B 1 215 ? 8.352 21.938 4.715 1 98.44 215 SER B CA 1
ATOM 3908 C C . SER B 1 215 ? 8.211 22.438 6.148 1 98.44 215 SER B C 1
ATOM 3910 O O . SER B 1 215 ? 9.141 23.016 6.703 1 98.44 215 SER B O 1
ATOM 3912 N N . GLY B 1 216 ? 7.035 22.156 6.73 1 98.25 216 GLY B N 1
ATOM 3913 C CA . GLY B 1 216 ? 6.844 22.5 8.133 1 98.25 216 GLY B CA 1
ATOM 3914 C C . GLY B 1 216 ? 7.883 21.875 9.047 1 98.25 216 GLY B C 1
ATOM 3915 O O . GLY B 1 216 ? 8.102 22.344 10.164 1 98.25 216 GLY B O 1
ATOM 3916 N N . ASN B 1 217 ? 8.578 20.844 8.602 1 98.56 217 ASN B N 1
ATOM 3917 C CA . ASN B 1 217 ? 9.547 20.141 9.43 1 98.56 217 ASN B CA 1
ATOM 3918 C C . ASN B 1 217 ? 10.875 20.891 9.5 1 98.56 217 ASN B C 1
ATOM 3920 O O . ASN B 1 217 ? 11.594 20.797 10.5 1 98.56 217 ASN B O 1
ATOM 3924 N N . PHE B 1 218 ? 11.203 21.641 8.398 1 98.56 218 PHE B N 1
ATOM 3925 C CA . PHE B 1 218 ? 12.539 22.219 8.391 1 98.56 218 PHE B CA 1
ATOM 3926 C C . PHE B 1 218 ? 12.461 23.734 8.219 1 98.56 218 PHE B C 1
ATOM 3928 O O . PHE B 1 218 ? 13.406 24.453 8.555 1 98.56 218 PHE B O 1
ATOM 3935 N N . ALA B 1 219 ? 11.367 24.25 7.73 1 98.31 219 ALA B N 1
ATOM 3936 C CA . ALA B 1 219 ? 11.18 25.688 7.547 1 98.31 219 ALA B CA 1
ATOM 3937 C C . ALA B 1 219 ? 9.758 26.094 7.922 1 98.31 219 ALA B C 1
ATOM 3939 O O . ALA B 1 219 ? 9.07 26.75 7.137 1 98.31 219 ALA B O 1
ATOM 3940 N N . PRO B 1 220 ? 9.391 25.797 9.195 1 98.38 220 PRO B N 1
ATOM 3941 C CA . PRO B 1 220 ? 8.016 26.094 9.594 1 98.38 220 PRO B CA 1
ATOM 3942 C C . PRO B 1 220 ? 7.691 27.578 9.531 1 98.38 220 PRO B C 1
ATOM 3944 O O . PRO B 1 220 ? 6.523 27.953 9.391 1 98.38 220 PRO B O 1
ATOM 3947 N N . GLN B 1 221 ? 8.672 28.438 9.555 1 97.94 221 GLN B N 1
ATOM 3948 C CA . GLN B 1 221 ? 8.453 29.891 9.609 1 97.94 221 GLN B CA 1
ATOM 3949 C C . GLN B 1 221 ? 7.801 30.391 8.328 1 97.94 221 GLN B C 1
ATOM 3951 O O . GLN B 1 221 ? 7.051 31.375 8.352 1 97.94 221 GLN B O 1
ATOM 3956 N N . VAL B 1 222 ? 8.039 29.734 7.207 1 98.62 222 VAL B N 1
ATOM 3957 C CA . VAL B 1 222 ? 7.516 30.219 5.938 1 98.62 222 VAL B CA 1
ATOM 3958 C C . VAL B 1 222 ? 5.992 30.109 5.934 1 98.62 222 VAL B C 1
ATOM 3960 O O . VAL B 1 222 ? 5.289 31.094 5.707 1 98.62 222 VAL B O 1
ATOM 3963 N N . SER B 1 223 ? 5.488 28.922 6.254 1 98.81 223 SER B N 1
ATOM 3964 C CA . SER B 1 223 ? 4.043 28.719 6.246 1 98.81 223 SER B CA 1
ATOM 3965 C C . SER B 1 223 ? 3.379 29.391 7.441 1 98.81 223 SER B C 1
ATOM 3967 O O . SER B 1 223 ? 2.271 29.922 7.32 1 98.81 223 SER B O 1
ATOM 3969 N N . VAL B 1 224 ? 4.031 29.391 8.609 1 98.81 224 VAL B N 1
ATOM 3970 C CA . VAL B 1 224 ? 3.49 30.047 9.805 1 98.81 224 VAL B CA 1
ATOM 3971 C C . VAL B 1 224 ? 3.338 31.547 9.547 1 98.81 224 VAL B C 1
ATOM 3973 O O . VAL B 1 224 ? 2.297 32.125 9.852 1 98.81 224 VAL B O 1
ATOM 3976 N N . ASN B 1 225 ? 4.355 32.156 8.977 1 98.69 225 ASN B N 1
ATOM 3977 C CA . ASN B 1 225 ? 4.309 33.594 8.695 1 98.69 225 ASN B CA 1
ATOM 3978 C C . ASN B 1 225 ? 3.311 33.906 7.586 1 98.69 225 ASN B C 1
ATOM 3980 O O . ASN B 1 225 ? 2.672 34.969 7.605 1 98.69 225 ASN B O 1
ATOM 3984 N N . LEU B 1 226 ? 3.23 33.031 6.598 1 98.88 226 LEU B N 1
ATOM 3985 C CA . LEU B 1 226 ? 2.209 33.219 5.57 1 98.88 226 LEU B CA 1
ATOM 3986 C C . LEU B 1 226 ? 0.816 33.281 6.191 1 98.88 226 LEU B C 1
ATOM 3988 O O . LEU B 1 226 ? 0.027 34.156 5.898 1 98.88 226 LEU B O 1
ATOM 3992 N N . LEU B 1 227 ? 0.558 32.312 7.035 1 98.81 227 LEU B N 1
ATOM 3993 C CA . LEU B 1 227 ? -0.754 32.219 7.664 1 98.81 227 LEU B CA 1
ATOM 3994 C C . LEU B 1 227 ? -1.023 33.469 8.531 1 98.81 227 LEU B C 1
ATOM 3996 O O . LEU B 1 227 ? -2.135 34 8.523 1 98.81 227 LEU B O 1
ATOM 4000 N N . LYS B 1 228 ? -0.031 33.844 9.297 1 98.62 228 LYS B N 1
ATOM 4001 C CA . LYS B 1 228 ? -0.165 35.062 10.125 1 98.62 228 LYS B CA 1
ATOM 4002 C C . LYS B 1 228 ? -0.495 36.281 9.266 1 98.62 228 LYS B C 1
ATOM 4004 O O . LYS B 1 228 ? -1.406 37.031 9.594 1 98.62 228 LYS B O 1
ATOM 4009 N N . ALA B 1 229 ? 0.256 36.469 8.188 1 98.75 229 ALA B N 1
ATOM 4010 C CA . ALA B 1 229 ? 0.008 37.562 7.277 1 98.75 229 ALA B CA 1
ATOM 4011 C C . ALA B 1 229 ? -1.412 37.531 6.723 1 98.75 229 ALA B C 1
ATOM 4013 O O . ALA B 1 229 ? -2.086 38.562 6.625 1 98.75 229 ALA B O 1
ATOM 4014 N N . TRP B 1 230 ? -1.845 36.344 6.344 1 98.38 230 TRP B N 1
ATOM 4015 C CA . TRP B 1 230 ? -3.188 36.125 5.816 1 98.38 230 TRP B CA 1
ATOM 4016 C C . TRP B 1 230 ? -4.246 36.531 6.844 1 98.38 230 TRP B C 1
ATOM 4018 O O . TRP B 1 230 ? -5.203 37.219 6.52 1 98.38 230 TRP B O 1
ATOM 4028 N N . ARG B 1 231 ? -4.074 36.062 8.055 1 97.5 231 ARG B N 1
ATOM 4029 C CA . ARG B 1 231 ? -5.02 36.375 9.133 1 97.5 231 ARG B CA 1
ATOM 4030 C C . ARG B 1 231 ? -5.047 37.844 9.453 1 97.5 231 ARG B C 1
ATOM 4032 O O . ARG B 1 231 ? -6.09 38.406 9.828 1 97.5 231 ARG B O 1
ATOM 4039 N N . ASP B 1 232 ? -3.98 38.469 9.281 1 98.06 232 ASP B N 1
ATOM 4040 C CA . ASP B 1 232 ? -3.865 39.906 9.547 1 98.06 232 ASP B CA 1
ATOM 4041 C C . ASP B 1 232 ? -4.383 40.719 8.367 1 98.06 232 ASP B C 1
ATOM 4043 O O . ASP B 1 232 ? -4.387 41.969 8.414 1 98.06 232 ASP B O 1
ATOM 4047 N N . GLY B 1 233 ? -4.684 40.094 7.27 1 97.94 233 GLY B N 1
ATOM 4048 C CA . GLY B 1 233 ? -5.207 40.781 6.094 1 97.94 233 GLY B CA 1
ATOM 4049 C C . GLY B 1 233 ? -4.117 41.344 5.203 1 97.94 233 GLY B C 1
ATOM 4050 O O . GLY B 1 233 ? -4.398 42.125 4.293 1 97.94 233 GLY B O 1
ATOM 4051 N N . ASP B 1 234 ? -2.926 41.031 5.512 1 98.31 234 ASP B N 1
ATOM 4052 C CA . ASP B 1 234 ? -1.801 41.5 4.691 1 98.31 234 ASP B CA 1
ATOM 4053 C C . ASP B 1 234 ? -1.548 40.531 3.535 1 98.31 234 ASP B C 1
ATOM 4055 O O . ASP B 1 234 ? -0.545 39.812 3.525 1 98.31 234 ASP B O 1
ATOM 4059 N N . VAL B 1 235 ? -2.299 40.562 2.57 1 97.81 235 VAL B N 1
ATOM 4060 C CA . VAL B 1 235 ? -2.332 39.625 1.457 1 97.81 235 VAL B CA 1
ATOM 4061 C C . VAL B 1 235 ? -1.022 39.719 0.675 1 97.81 235 VAL B C 1
ATOM 4063 O O . VAL B 1 235 ? -0.518 38.688 0.191 1 97.81 235 VAL B O 1
ATOM 4066 N N . ALA B 1 236 ? -0.525 40.906 0.501 1 98.25 236 ALA B N 1
ATOM 4067 C CA . ALA B 1 236 ? 0.729 41.094 -0.226 1 98.25 236 ALA B CA 1
ATOM 4068 C C . ALA B 1 236 ? 1.87 40.344 0.458 1 98.25 236 ALA B C 1
ATOM 4070 O O . ALA B 1 236 ? 2.672 39.688 -0.205 1 98.25 236 ALA B O 1
ATOM 4071 N N . LYS B 1 237 ? 1.909 40.531 1.759 1 98.31 237 LYS B N 1
ATOM 4072 C CA . LYS B 1 237 ? 2.922 39.812 2.533 1 98.31 237 LYS B CA 1
ATOM 4073 C C . LYS B 1 237 ? 2.727 38.312 2.439 1 98.31 237 LYS B C 1
ATOM 4075 O O . LYS B 1 237 ? 3.695 37.562 2.291 1 98.31 237 LYS B O 1
ATOM 4080 N N . ALA B 1 238 ? 1.533 37.844 2.574 1 98.56 238 ALA B N 1
ATOM 4081 C CA . ALA B 1 238 ? 1.224 36.406 2.424 1 98.56 238 ALA B CA 1
ATOM 4082 C C . ALA B 1 238 ? 1.67 35.906 1.059 1 98.56 238 ALA B C 1
ATOM 4084 O O . ALA B 1 238 ? 2.242 34.812 0.957 1 98.56 238 ALA B O 1
ATOM 4085 N N . ALA B 1 239 ? 1.447 36.656 -0.001 1 98.31 239 ALA B N 1
ATOM 4086 C CA . ALA B 1 239 ? 1.843 36.281 -1.357 1 98.31 239 ALA B CA 1
ATOM 4087 C C . ALA B 1 239 ? 3.359 36.156 -1.471 1 98.31 239 ALA B C 1
ATOM 4089 O O . ALA B 1 239 ? 3.861 35.312 -2.219 1 98.31 239 ALA B O 1
ATOM 4090 N N . GLY B 1 240 ? 4.047 37.031 -0.783 1 98.19 240 GLY B N 1
ATOM 4091 C CA . GLY B 1 240 ? 5.496 36.938 -0.753 1 98.19 240 GLY B CA 1
ATOM 4092 C C . GLY B 1 240 ? 5.992 35.594 -0.21 1 98.19 240 GLY B C 1
ATOM 4093 O O . GLY B 1 240 ? 6.887 35 -0.792 1 98.19 240 GLY B O 1
ATOM 4094 N N . TYR B 1 241 ? 5.469 35.156 0.907 1 98.38 241 TYR B N 1
ATOM 4095 C CA . TYR B 1 241 ? 5.816 33.844 1.469 1 98.38 241 TYR B CA 1
ATOM 4096 C C . TYR B 1 241 ? 5.41 32.719 0.528 1 98.38 241 TYR B C 1
ATOM 4098 O O . TYR B 1 241 ? 6.105 31.719 0.425 1 98.38 241 TYR B O 1
ATOM 4106 N N . HIS B 1 242 ? 4.25 32.938 -0.177 1 98.5 242 HIS B N 1
ATOM 4107 C CA . HIS B 1 242 ? 3.781 31.938 -1.123 1 98.5 242 HIS B CA 1
ATOM 4108 C C . HIS B 1 242 ? 4.77 31.75 -2.271 1 98.5 242 HIS B C 1
ATOM 4110 O O . HIS B 1 242 ? 4.957 30.641 -2.766 1 98.5 242 HIS B O 1
ATOM 4116 N N . GLN B 1 243 ? 5.406 32.781 -2.725 1 98.38 243 GLN B N 1
ATOM 4117 C CA . GLN B 1 243 ? 6.414 32.688 -3.773 1 98.38 243 GLN B CA 1
ATOM 4118 C C . GLN B 1 243 ? 7.543 31.75 -3.373 1 98.38 243 GLN B C 1
ATOM 4120 O O . GLN B 1 243 ? 8.078 31.016 -4.215 1 98.38 243 GLN B O 1
ATOM 4125 N N . THR B 1 244 ? 7.891 31.797 -2.137 1 98.19 244 THR B N 1
ATOM 4126 C CA . THR B 1 244 ? 8.906 30.891 -1.611 1 98.19 244 THR B CA 1
ATOM 4127 C C . THR B 1 244 ? 8.383 29.453 -1.585 1 98.19 244 THR B C 1
ATOM 4129 O O . THR B 1 244 ? 9.062 28.531 -2.037 1 98.19 244 THR B O 1
ATOM 4132 N N . LEU B 1 245 ? 7.156 29.266 -1.099 1 98.44 245 LEU B N 1
ATOM 4133 C CA . LEU B 1 245 ? 6.555 27.938 -0.965 1 98.44 245 LEU B CA 1
ATOM 4134 C C . LEU B 1 245 ? 6.426 27.266 -2.326 1 98.44 245 LEU B C 1
ATOM 4136 O O . LEU B 1 245 ? 6.547 26.047 -2.428 1 98.44 245 LEU B O 1
ATOM 4140 N N . LEU B 1 246 ? 6.254 28.078 -3.41 1 98.19 246 LEU B N 1
ATOM 4141 C CA . LEU B 1 246 ? 6.09 27.562 -4.766 1 98.19 246 LEU B CA 1
ATOM 4142 C C . LEU B 1 246 ? 7.352 26.844 -5.234 1 98.19 246 LEU B C 1
ATOM 4144 O O . LEU B 1 246 ? 7.301 26.016 -6.133 1 98.19 246 LEU B O 1
ATOM 4148 N N . GLN B 1 247 ? 8.461 27.109 -4.594 1 98 247 GLN B N 1
ATOM 4149 C CA . GLN B 1 247 ? 9.75 26.609 -5.059 1 98 247 GLN B CA 1
ATOM 4150 C C . GLN B 1 247 ? 10.203 25.406 -4.242 1 98 247 GLN B C 1
ATOM 4152 O O . GLN B 1 247 ? 11.109 24.672 -4.656 1 98 247 GLN B O 1
ATOM 4157 N N . ILE B 1 248 ? 9.578 25.109 -3.203 1 97.94 248 ILE B N 1
ATOM 4158 C CA . ILE B 1 248 ? 10.07 24.156 -2.219 1 97.94 248 ILE B CA 1
ATOM 4159 C C . ILE B 1 248 ? 9.93 22.734 -2.758 1 97.94 248 ILE B C 1
ATOM 4161 O O . ILE B 1 248 ? 10.812 21.906 -2.562 1 97.94 248 ILE B O 1
ATOM 4165 N N . PRO B 1 249 ? 8.82 22.422 -3.506 1 96.94 249 PRO B N 1
ATOM 4166 C CA . PRO B 1 249 ? 8.617 21.047 -3.932 1 96.94 249 PRO B CA 1
ATOM 4167 C C . PRO B 1 249 ? 9.758 20.516 -4.793 1 96.94 249 PRO B C 1
ATOM 4169 O O . PRO B 1 249 ? 9.961 19.297 -4.883 1 96.94 249 PRO B O 1
ATOM 4172 N N . GLN B 1 250 ? 10.562 21.391 -5.426 1 96.88 250 GLN B N 1
ATOM 4173 C CA . GLN B 1 250 ? 11.688 20.922 -6.238 1 96.88 250 GLN B CA 1
ATOM 4174 C C . GLN B 1 250 ? 12.703 20.172 -5.398 1 96.88 250 GLN B C 1
ATOM 4176 O O . GLN B 1 250 ? 13.406 19.281 -5.902 1 96.88 250 GLN B O 1
ATOM 4181 N N . MET B 1 251 ? 12.781 20.484 -4.09 1 97.69 251 MET B N 1
ATOM 4182 C CA . MET B 1 251 ? 13.711 19.812 -3.182 1 97.69 251 MET B CA 1
ATOM 4183 C C . MET B 1 251 ? 13.336 18.344 -3.008 1 97.69 251 MET B C 1
ATOM 4185 O O . MET B 1 251 ? 14.211 17.5 -2.896 1 97.69 251 MET B O 1
ATOM 4189 N N . TYR B 1 252 ? 12.055 18.094 -3.012 1 97.06 252 TYR B N 1
ATOM 4190 C CA . TYR B 1 252 ? 11.555 16.75 -2.729 1 97.06 252 TYR B CA 1
ATOM 4191 C C . TYR B 1 252 ? 11.859 15.805 -3.881 1 97.06 252 TYR B C 1
ATOM 4193 O O . TYR B 1 252 ? 11.797 14.578 -3.721 1 97.06 252 TYR B O 1
ATOM 4201 N N . GLN B 1 253 ? 12.25 16.328 -5.062 1 95.88 253 GLN B N 1
ATOM 4202 C CA . GLN B 1 253 ? 12.523 15.531 -6.25 1 95.88 253 GLN B CA 1
ATOM 4203 C C . GLN B 1 253 ? 13.945 14.977 -6.223 1 95.88 253 GLN B C 1
ATOM 4205 O O . GLN B 1 253 ? 14.312 14.156 -7.066 1 95.88 253 GLN B O 1
ATOM 4210 N N . LEU B 1 254 ? 14.695 15.367 -5.234 1 97.31 254 LEU B N 1
ATOM 4211 C CA . LEU B 1 254 ? 16.094 14.969 -5.156 1 97.31 254 LEU B CA 1
ATOM 4212 C C . LEU B 1 254 ? 16.219 13.477 -4.895 1 97.31 254 LEU B C 1
ATOM 4214 O O . LEU B 1 254 ? 17.281 12.883 -5.152 1 97.31 254 LEU B O 1
ATOM 4218 N N . ASP B 1 255 ? 15.203 12.867 -4.324 1 96.88 255 ASP B N 1
ATOM 4219 C CA . ASP B 1 255 ? 15.203 11.422 -4.102 1 96.88 255 ASP B CA 1
ATOM 4220 C C . ASP B 1 255 ? 13.781 10.883 -3.996 1 96.88 255 ASP B C 1
ATOM 4222 O O . ASP B 1 255 ? 12.828 11.656 -3.863 1 96.88 255 ASP B O 1
ATOM 4226 N N . THR B 1 256 ? 13.688 9.562 -4.098 1 95.94 256 THR B N 1
ATOM 4227 C CA . THR B 1 256 ? 12.398 8.883 -3.963 1 95.94 256 THR B CA 1
ATOM 4228 C C . THR B 1 256 ? 12.562 7.574 -3.195 1 95.94 256 THR B C 1
ATOM 4230 O O . THR B 1 256 ? 13.297 6.68 -3.631 1 95.94 256 THR B O 1
ATOM 4233 N N . PRO B 1 257 ? 11.836 7.52 -2.031 1 95.94 257 PRO B N 1
ATOM 4234 C CA . PRO B 1 257 ? 11.016 8.57 -1.42 1 95.94 257 PRO B CA 1
ATOM 4235 C C . PRO B 1 257 ? 11.852 9.711 -0.852 1 95.94 257 PRO B C 1
ATOM 4237 O O . PRO B 1 257 ? 13.07 9.602 -0.752 1 95.94 257 PRO B O 1
ATOM 4240 N N . PHE B 1 258 ? 11.219 10.727 -0.469 1 96.69 258 PHE B N 1
ATOM 4241 C CA . PHE B 1 258 ? 11.891 11.992 -0.194 1 96.69 258 PHE B CA 1
ATOM 4242 C C . PHE B 1 258 ? 12.148 12.148 1.3 1 96.69 258 PHE B C 1
ATOM 4244 O O . PHE B 1 258 ? 12.586 13.211 1.747 1 96.69 258 PHE B O 1
ATOM 4251 N N . VAL B 1 259 ? 11.891 11.188 2.158 1 98 259 VAL B N 1
ATOM 4252 C CA . VAL B 1 259 ? 11.938 11.336 3.609 1 98 259 VAL B CA 1
ATOM 4253 C C . VAL B 1 259 ? 13.367 11.633 4.051 1 98 259 VAL B C 1
ATOM 4255 O O . VAL B 1 259 ? 13.594 12.367 5.016 1 98 259 VAL B O 1
ATOM 4258 N N . ASN B 1 260 ? 14.328 11.055 3.334 1 98.31 260 ASN B N 1
ATOM 4259 C CA . ASN B 1 260 ? 15.727 11.367 3.627 1 98.31 260 ASN B CA 1
ATOM 4260 C C . ASN B 1 260 ? 16.047 12.828 3.312 1 98.31 260 ASN B C 1
ATOM 4262 O O . ASN B 1 260 ? 16.828 13.461 4.027 1 98.31 260 ASN B O 1
ATOM 4266 N N . VAL B 1 261 ? 15.422 13.422 2.277 1 98.62 261 VAL B N 1
ATOM 4267 C CA . VAL B 1 261 ? 15.609 14.812 1.896 1 98.62 261 VAL B CA 1
ATOM 4268 C C . VAL B 1 261 ? 15.094 15.727 3.004 1 98.62 261 VAL B C 1
ATOM 4270 O O . VAL B 1 261 ? 15.758 16.688 3.383 1 98.62 261 VAL B O 1
ATOM 4273 N N . ILE B 1 262 ? 13.984 15.414 3.527 1 98.69 262 ILE B N 1
ATOM 4274 C CA . ILE B 1 262 ? 13.359 16.203 4.582 1 98.69 262 ILE B CA 1
ATOM 4275 C C . ILE B 1 262 ? 14.25 16.188 5.824 1 98.69 262 ILE B C 1
ATOM 4277 O O . ILE B 1 262 ? 14.508 17.234 6.422 1 98.69 262 ILE B O 1
ATOM 4281 N N . LYS B 1 263 ? 14.703 15.031 6.234 1 98.75 263 LYS B N 1
ATOM 4282 C CA . LYS B 1 263 ? 15.508 14.938 7.449 1 98.75 263 LYS B CA 1
ATOM 4283 C C . LYS B 1 263 ? 16.859 15.633 7.273 1 98.75 263 LYS B C 1
ATOM 4285 O O . LYS B 1 263 ? 17.359 16.266 8.203 1 98.75 263 LYS B O 1
ATOM 4290 N N . GLU B 1 264 ? 17.406 15.539 6.102 1 98.75 264 GLU B N 1
ATOM 4291 C CA . GLU B 1 264 ? 18.641 16.281 5.828 1 98.75 264 GLU B CA 1
ATOM 4292 C C . GLU B 1 264 ? 18.391 17.781 5.875 1 98.75 264 GLU B C 1
ATOM 4294 O O . GLU B 1 264 ? 19.234 18.547 6.352 1 98.75 264 GLU B O 1
ATOM 4299 N N . ALA B 1 265 ? 17.25 18.219 5.344 1 98.81 265 ALA B N 1
ATOM 4300 C CA . ALA B 1 265 ? 16.891 19.625 5.398 1 98.81 265 ALA B CA 1
ATOM 4301 C C . ALA B 1 265 ? 16.75 20.094 6.844 1 98.81 265 ALA B C 1
ATOM 4303 O O . ALA B 1 265 ? 17.172 21.203 7.184 1 98.81 265 ALA B O 1
ATOM 4304 N N . ILE B 1 266 ? 16.156 19.25 7.676 1 98.75 266 ILE B N 1
ATOM 4305 C CA . ILE B 1 266 ? 16.016 19.562 9.094 1 98.75 266 ILE B CA 1
ATOM 4306 C C . ILE B 1 266 ? 17.391 19.844 9.703 1 98.75 266 ILE B C 1
ATOM 4308 O O . ILE B 1 266 ? 17.578 20.844 10.383 1 98.75 266 ILE B O 1
ATOM 4312 N N . VAL B 1 267 ? 18.328 19.016 9.422 1 98.56 267 VAL B N 1
ATOM 4313 C CA . VAL B 1 267 ? 19.672 19.125 9.977 1 98.56 267 VAL B CA 1
ATOM 4314 C C . VAL B 1 267 ? 20.359 20.359 9.398 1 98.56 267 VAL B C 1
ATOM 4316 O O . VAL B 1 267 ? 20.984 21.141 10.133 1 98.56 267 VAL B O 1
ATOM 4319 N N . LEU B 1 268 ? 20.219 20.578 8.125 1 98.19 268 LEU B N 1
ATOM 4320 C CA . LEU B 1 268 ? 20.875 21.688 7.445 1 98.19 268 LEU B CA 1
ATOM 4321 C C . LEU B 1 268 ? 20.312 23.016 7.922 1 98.19 268 LEU B C 1
ATOM 4323 O O . LEU B 1 268 ? 21 24.047 7.867 1 98.19 268 LEU B O 1
ATOM 4327 N N . CYS B 1 269 ? 19.078 22.969 8.43 1 97.81 269 CYS B N 1
ATOM 4328 C CA . CYS B 1 269 ? 18.453 24.188 8.938 1 97.81 269 CYS B CA 1
ATOM 4329 C C . CYS B 1 269 ? 18.719 24.359 10.43 1 97.81 269 CYS B C 1
ATOM 4331 O O . CYS B 1 269 ? 18.078 25.188 11.086 1 97.81 269 CYS B O 1
ATOM 4333 N N . GLY B 1 270 ? 19.594 23.562 11 1 96.12 270 GLY B N 1
ATOM 4334 C CA . GLY B 1 270 ? 20.156 23.906 12.297 1 96.12 270 GLY B CA 1
ATOM 4335 C C . GLY B 1 270 ? 19.625 23.047 13.422 1 96.12 270 GLY B C 1
ATOM 4336 O O . GLY B 1 270 ? 19.766 23.391 14.602 1 96.12 270 GLY B O 1
ATOM 4337 N N . ARG B 1 271 ? 18.984 21.938 13.094 1 95.88 271 ARG B N 1
ATOM 4338 C CA . ARG B 1 271 ? 18.484 21.016 14.102 1 95.88 271 ARG B CA 1
ATOM 4339 C C . ARG B 1 271 ? 19.234 19.672 14.031 1 95.88 271 ARG B C 1
ATOM 4341 O O . ARG B 1 271 ? 18.906 18.828 13.203 1 95.88 271 ARG B O 1
ATOM 4348 N N . PRO B 1 272 ? 20.125 19.438 14.938 1 96 272 PRO B N 1
ATOM 4349 C CA . PRO B 1 272 ? 21 18.281 14.836 1 96 272 PRO B CA 1
ATOM 4350 C C . PRO B 1 272 ? 20.328 16.984 15.258 1 96 272 PRO B C 1
ATOM 4352 O O . PRO B 1 272 ? 20.562 16.5 16.375 1 96 272 PRO B O 1
ATOM 4355 N N . VAL B 1 273 ? 19.531 16.391 14.453 1 97.81 273 VAL B N 1
ATOM 4356 C CA . VAL B 1 273 ? 18.859 15.117 14.68 1 97.81 273 VAL B CA 1
ATOM 4357 C C . VAL B 1 273 ? 19.391 14.07 13.703 1 97.81 273 VAL B C 1
ATOM 4359 O O . VAL B 1 273 ? 20.047 14.414 12.711 1 97.81 273 VAL B O 1
ATOM 4362 N N . SER B 1 274 ? 19.172 12.836 14.031 1 98.5 274 SER B N 1
ATOM 4363 C CA . SER B 1 274 ? 19.531 11.758 13.117 1 98.5 274 SER B CA 1
ATOM 4364 C C . SER B 1 274 ? 18.766 11.875 11.805 1 98.5 274 SER B C 1
ATOM 4366 O O . SER B 1 274 ? 17.578 12.188 11.789 1 98.5 274 SER B O 1
ATOM 4368 N N . THR B 1 275 ? 19.438 11.625 10.68 1 98.5 275 THR B N 1
ATOM 4369 C CA . THR B 1 275 ? 18.781 11.641 9.375 1 98.5 275 THR B CA 1
ATOM 4370 C C . THR B 1 275 ? 18.516 10.227 8.883 1 98.5 275 THR B C 1
ATOM 4372 O O . THR B 1 275 ? 18.219 10.016 7.703 1 98.5 275 THR B O 1
ATOM 4375 N N . HIS B 1 276 ? 18.656 9.258 9.805 1 98.44 276 HIS B N 1
ATOM 4376 C CA . HIS B 1 276 ? 18.422 7.863 9.445 1 98.44 276 HIS B CA 1
ATOM 4377 C C . HIS B 1 276 ? 17 7.656 8.938 1 98.44 276 HIS B C 1
ATOM 4379 O O . HIS B 1 276 ? 16.062 8.227 9.484 1 98.44 276 HIS B O 1
ATOM 4385 N N . VAL B 1 277 ? 16.844 6.926 7.855 1 98.44 277 VAL B N 1
ATOM 4386 C CA . VAL B 1 277 ? 15.539 6.559 7.301 1 98.44 277 VAL B CA 1
ATOM 4387 C C . VAL B 1 277 ? 15.398 5.039 7.277 1 98.44 277 VAL B C 1
ATOM 4389 O O . VAL B 1 277 ? 16.391 4.316 7.344 1 98.44 277 VAL B O 1
ATOM 4392 N N . LEU B 1 278 ? 14.203 4.598 7.281 1 98.06 278 LEU B N 1
ATOM 4393 C CA . LEU B 1 278 ? 13.961 3.16 7.234 1 98.06 278 LEU B CA 1
ATOM 4394 C C . LEU B 1 278 ? 13.914 2.658 5.797 1 98.06 278 LEU B C 1
ATOM 4396 O O . LEU B 1 278 ? 13.406 3.35 4.91 1 98.06 278 LEU B O 1
ATOM 4400 N N . PRO B 1 279 ? 14.391 1.47 5.555 1 96.56 279 PRO B N 1
ATOM 4401 C CA . PRO B 1 279 ? 14.281 0.886 4.215 1 96.56 279 PRO B CA 1
ATOM 4402 C C . PRO B 1 279 ? 12.828 0.695 3.775 1 96.56 279 PRO B C 1
ATOM 4404 O O . PRO B 1 279 ? 11.953 0.465 4.609 1 96.56 279 PRO B O 1
ATOM 4407 N N . PRO B 1 280 ? 12.609 0.883 2.439 1 96.12 280 PRO B N 1
ATOM 4408 C CA . PRO B 1 280 ? 13.562 0.79 1.332 1 96.12 280 PRO B CA 1
ATOM 4409 C C . PRO B 1 280 ? 14.203 2.135 0.99 1 96.12 280 PRO B C 1
ATOM 4411 O O . PRO B 1 280 ? 14.961 2.232 0.025 1 96.12 280 PRO B O 1
ATOM 4414 N N . ALA B 1 281 ? 13.906 3.17 1.766 1 97 281 ALA B N 1
ATOM 4415 C CA . ALA B 1 281 ? 14.641 4.418 1.58 1 97 281 ALA B CA 1
ATOM 4416 C C . ALA B 1 281 ? 16.094 4.27 2.02 1 97 281 ALA B C 1
ATOM 4418 O O . ALA B 1 281 ? 16.438 3.332 2.746 1 97 281 ALA B O 1
ATOM 4419 N N . SER B 1 282 ? 16.953 5.094 1.547 1 96.38 282 SER B N 1
ATOM 4420 C CA . SER B 1 282 ? 18.375 5.105 1.89 1 96.38 282 SER B CA 1
ATOM 4421 C C . SER B 1 282 ? 18.859 6.52 2.18 1 96.38 282 SER B C 1
ATOM 4423 O O . SER B 1 282 ? 18.188 7.496 1.866 1 96.38 282 SER B O 1
ATOM 4425 N N . PRO B 1 283 ? 20 6.594 2.832 1 97 283 PRO B N 1
ATOM 4426 C CA . PRO B 1 283 ? 20.547 7.93 3.078 1 97 283 PRO B CA 1
ATOM 4427 C C . PRO B 1 283 ? 20.75 8.727 1.792 1 97 283 PRO B C 1
ATOM 4429 O O . PRO B 1 283 ? 21.125 8.156 0.762 1 97 283 PRO B O 1
ATOM 4432 N N . LEU B 1 284 ? 20.469 9.992 1.908 1 97.69 284 LEU B N 1
ATOM 4433 C CA . LEU B 1 284 ? 20.75 10.875 0.783 1 97.69 284 LEU B CA 1
ATOM 4434 C C . LEU B 1 284 ? 22.25 10.953 0.508 1 97.69 284 LEU B C 1
ATOM 4436 O O . LEU B 1 284 ? 23.047 11.133 1.433 1 97.69 284 LEU B O 1
ATOM 4440 N N . ASP B 1 285 ? 22.594 10.773 -0.697 1 96.38 285 ASP B N 1
ATOM 4441 C CA . ASP B 1 285 ? 24.031 10.758 -0.978 1 96.38 285 ASP B CA 1
ATOM 4442 C C . ASP B 1 285 ? 24.609 12.172 -0.968 1 96.38 285 ASP B C 1
ATOM 4444 O O . ASP B 1 285 ? 23.859 13.156 -0.937 1 96.38 285 ASP B O 1
ATOM 4448 N N . GLU B 1 286 ? 25.938 12.32 -1.001 1 97.88 286 GLU B N 1
ATOM 4449 C CA . GLU B 1 286 ? 26.625 13.586 -0.772 1 97.88 286 GLU B CA 1
ATOM 4450 C C . GLU B 1 286 ? 26.328 14.594 -1.881 1 97.88 286 GLU B C 1
ATOM 4452 O O . GLU B 1 286 ? 26.078 15.766 -1.609 1 97.88 286 GLU B O 1
ATOM 4457 N N . PRO B 1 287 ? 26.328 14.164 -3.146 1 98 287 PRO B N 1
ATOM 4458 C CA . PRO B 1 287 ? 26.016 15.133 -4.199 1 98 287 PRO B CA 1
ATOM 4459 C C . PRO B 1 287 ? 24.609 15.719 -4.059 1 98 287 PRO B C 1
ATOM 4461 O O . PRO B 1 287 ? 24.422 16.922 -4.223 1 98 287 PRO B O 1
ATOM 4464 N N . ARG B 1 288 ? 23.688 14.938 -3.729 1 97.75 288 ARG B N 1
ATOM 4465 C CA . ARG B 1 288 ? 22.312 15.414 -3.566 1 97.75 288 ARG B CA 1
ATOM 4466 C C . ARG B 1 288 ? 22.172 16.25 -2.299 1 97.75 288 ARG B C 1
ATOM 4468 O O . ARG B 1 288 ? 21.391 17.203 -2.26 1 97.75 288 ARG B O 1
ATOM 4475 N N . LYS B 1 289 ? 22.875 15.914 -1.227 1 98.06 289 LYS B N 1
ATOM 4476 C CA . LYS B 1 289 ? 22.906 16.75 -0.028 1 98.06 289 LYS B CA 1
ATOM 4477 C C . LYS B 1 289 ? 23.422 18.141 -0.346 1 98.06 289 LYS B C 1
ATOM 4479 O O . LYS B 1 289 ? 22.906 19.141 0.17 1 98.06 289 LYS B O 1
ATOM 4484 N N . ALA B 1 290 ? 24.453 18.203 -1.186 1 98.38 290 ALA B N 1
ATOM 4485 C CA . ALA B 1 290 ? 25 19.484 -1.591 1 98.38 290 ALA B CA 1
ATOM 4486 C C . ALA B 1 290 ? 23.984 20.297 -2.385 1 98.38 290 ALA B C 1
ATOM 4488 O O . ALA B 1 290 ? 23.875 21.516 -2.209 1 98.38 290 ALA B O 1
ATOM 4489 N N . GLN B 1 291 ? 23.281 19.625 -3.227 1 98.5 291 GLN B N 1
ATOM 4490 C CA . GLN B 1 291 ? 22.219 20.281 -3.984 1 98.5 291 GLN B CA 1
ATOM 4491 C C . GLN B 1 291 ? 21.125 20.812 -3.057 1 98.5 291 GLN B C 1
ATOM 4493 O O . GLN B 1 291 ? 20.625 21.906 -3.25 1 98.5 291 GLN B O 1
ATOM 4498 N N . LEU B 1 292 ? 20.812 20.016 -2.094 1 98.69 292 LEU B N 1
ATOM 4499 C CA . LEU B 1 292 ? 19.812 20.406 -1.109 1 98.69 292 LEU B CA 1
ATOM 4500 C C . LEU B 1 292 ? 20.25 21.656 -0.358 1 98.69 292 LEU B C 1
ATOM 4502 O O . LEU B 1 292 ? 19.469 22.594 -0.185 1 98.69 292 LEU B O 1
ATOM 4506 N N . LYS B 1 293 ? 21.438 21.672 0.067 1 98.31 293 LYS B N 1
ATOM 4507 C CA . LYS B 1 293 ? 22 22.812 0.781 1 98.31 293 LYS B CA 1
ATOM 4508 C C . LYS B 1 293 ? 21.922 24.078 -0.066 1 98.31 293 LYS B C 1
ATOM 4510 O O . LYS B 1 293 ? 21.547 25.141 0.429 1 98.31 293 LYS B O 1
ATOM 4515 N N . THR B 1 294 ? 22.25 23.953 -1.308 1 98.25 294 THR B N 1
ATOM 4516 C CA . THR B 1 294 ? 22.219 25.078 -2.234 1 98.25 294 THR B CA 1
ATOM 4517 C C . THR B 1 294 ? 20.797 25.609 -2.383 1 98.25 294 THR B C 1
ATOM 4519 O O . THR B 1 294 ? 20.578 26.828 -2.357 1 98.25 294 THR B O 1
ATOM 4522 N N . LEU B 1 295 ? 19.875 24.719 -2.535 1 98.12 295 LEU B N 1
ATOM 4523 C CA . LEU B 1 295 ? 18.484 25.109 -2.695 1 98.12 295 LEU B CA 1
ATOM 4524 C C . LEU B 1 295 ? 17.969 25.812 -1.44 1 98.12 295 LEU B C 1
ATOM 4526 O O . LEU B 1 295 ? 17.281 26.812 -1.53 1 98.12 295 LEU B O 1
ATOM 4530 N N . LEU B 1 296 ? 18.328 25.297 -0.273 1 98.44 296 LEU B N 1
ATOM 4531 C CA . LEU B 1 296 ? 17.922 25.891 0.999 1 98.44 296 LEU B CA 1
ATOM 4532 C C . LEU B 1 296 ? 18.469 27.312 1.133 1 98.44 296 LEU B C 1
ATOM 4534 O O . LEU B 1 296 ? 17.75 28.203 1.595 1 98.44 296 LEU B O 1
ATOM 4538 N N . GLN B 1 297 ? 19.656 27.516 0.695 1 97.62 297 GLN B N 1
ATOM 4539 C CA . GLN B 1 297 ? 20.297 28.812 0.765 1 97.62 297 GLN B CA 1
ATOM 4540 C C . GLN B 1 297 ? 19.672 29.781 -0.233 1 97.62 297 GLN B C 1
ATOM 4542 O O . GLN B 1 297 ? 19.406 30.953 0.099 1 97.62 297 GLN B O 1
ATOM 4547 N N . GLN B 1 298 ? 19.438 29.297 -1.42 1 97.25 298 GLN B N 1
ATOM 4548 C CA . GLN B 1 298 ? 18.844 30.125 -2.467 1 97.25 298 GLN B CA 1
ATOM 4549 C C . GLN B 1 298 ? 17.469 30.641 -2.055 1 97.25 298 GLN B C 1
ATOM 4551 O O . GLN B 1 298 ? 17.094 31.766 -2.363 1 97.25 298 GLN B O 1
ATOM 4556 N N . LEU B 1 299 ? 16.766 29.781 -1.345 1 97.25 299 LEU B N 1
ATOM 4557 C CA . LEU B 1 299 ? 15.406 30.125 -0.955 1 97.25 299 LEU B CA 1
ATOM 4558 C C . LEU B 1 299 ? 15.383 30.797 0.421 1 97.25 299 LEU B C 1
ATOM 4560 O O . LEU B 1 299 ? 14.32 31.141 0.93 1 97.25 299 LEU B O 1
ATOM 4564 N N . LYS B 1 300 ? 16.531 30.953 1.075 1 96.88 300 LYS B N 1
ATOM 4565 C CA . LYS B 1 300 ? 16.703 31.594 2.375 1 96.88 300 LYS B CA 1
ATOM 4566 C C . LYS B 1 300 ? 15.812 30.938 3.43 1 96.88 300 LYS B C 1
ATOM 4568 O O . LYS B 1 300 ? 15.094 31.625 4.164 1 96.88 300 LYS B O 1
ATOM 4573 N N . LEU B 1 301 ? 15.805 29.625 3.42 1 96.81 301 LEU B N 1
ATOM 4574 C CA . LEU B 1 301 ? 14.953 28.875 4.336 1 96.81 301 LEU B CA 1
ATOM 4575 C C . LEU B 1 301 ? 15.656 28.656 5.672 1 96.81 301 LEU B C 1
ATOM 4577 O O . LEU B 1 301 ? 15 28.375 6.684 1 96.81 301 LEU B O 1
ATOM 4581 N N . CYS B 1 302 ? 16.922 28.672 5.656 1 86.75 302 CYS B N 1
ATOM 4582 C CA . CYS B 1 302 ? 17.719 28.531 6.867 1 86.75 302 CYS B CA 1
ATOM 4583 C C . CYS B 1 302 ? 18.984 29.375 6.781 1 86.75 302 CYS B C 1
ATOM 4585 O O . CYS B 1 302 ? 19.406 29.75 5.688 1 86.75 302 CYS B O 1
#

Solvent-accessible surface area (backbone atoms only — not comparable to full-atom values): 30640 Å² total; per-residue (Å²): 122,87,76,68,52,62,87,49,39,41,26,26,37,35,62,58,28,22,35,94,87,68,42,81,24,64,70,44,37,51,52,51,52,52,52,43,54,71,58,56,47,52,26,42,27,38,40,32,77,57,22,46,38,65,49,49,54,71,68,56,49,50,52,52,50,45,51,50,44,60,69,53,60,76,73,50,52,37,33,37,38,29,46,46,45,22,46,68,55,22,40,52,43,43,40,49,41,54,75,59,61,43,63,24,36,34,38,42,60,59,33,56,52,62,63,34,69,70,36,47,52,51,42,53,48,52,47,53,69,63,45,85,52,41,31,26,38,32,34,40,30,93,44,38,73,55,75,73,46,39,69,58,52,34,52,47,40,71,72,34,85,42,43,38,31,32,38,45,33,63,100,42,70,68,56,52,48,46,32,42,54,55,28,28,70,76,35,74,42,46,21,40,22,27,28,49,57,64,40,34,63,61,33,45,75,66,69,36,37,29,28,41,18,66,55,39,64,42,35,37,57,48,61,40,48,22,51,50,26,47,74,70,65,37,53,68,60,18,49,56,37,41,61,54,33,60,56,50,65,66,58,48,68,73,42,46,50,33,55,27,51,51,36,45,42,22,33,74,46,73,44,93,46,55,44,46,58,64,44,59,43,60,73,69,51,68,72,56,48,51,52,48,52,51,50,38,52,74,66,62,57,90,123,87,76,69,51,60,88,47,40,40,27,25,37,36,62,58,29,21,34,93,88,69,42,82,24,62,69,43,34,50,52,50,53,53,50,42,54,71,58,57,49,52,26,40,27,38,39,33,79,56,22,46,38,64,50,48,55,70,67,57,50,51,52,50,50,45,52,49,45,60,68,53,60,78,74,48,53,37,32,40,39,27,46,47,45,22,46,68,55,23,39,52,43,42,40,48,40,53,73,58,59,45,62,24,37,34,37,41,61,57,32,57,53,63,63,33,70,70,37,47,53,51,41,53,50,52,47,52,68,64,44,85,52,40,31,26,37,32,33,40,28,92,44,37,74,54,76,72,46,38,70,58,51,33,53,47,41,72,71,34,84,41,44,38,30,33,39,45,32,63,100,40,70,66,55,53,47,45,33,43,54,54,29,28,69,77,34,75,41,46,22,40,22,28,27,48,56,63,40,35,64,61,32,46,75,67,68,36,39,27,26,40,19,67,55,39,64,42,36,36,57,50,61,41,49,22,50,51,26,48,76,71,65,37,53,70,59,18,50,55,38,42,60,54,33,59,56,50,65,65,59,47,67,73,42,46,50,34,57,27,50,51,36,46,42,23,33,75,46,72,43,94,47,58,44,47,59,63,44,58,44,59,73,69,50,69,73,55,49,53,51,48,52,50,51,38,53,74,67,63,55,88

Nearest PDB structures (foldseek):
  3n2x-assembly1_C  TM=1.000E+00  e=2.381E-52  Escherichia coli K-12
  3pb2-assembly1_A  TM=9.512E-01  e=6.226E-25  Thermotoga maritima
  3pb0-assembly4_D  TM=9.446E-01  e=1.131E-24  Thermotoga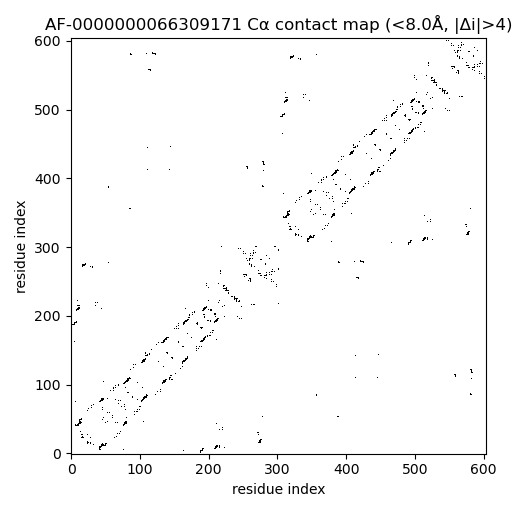 maritima
  1o5k-assembly1_A  TM=9.567E-01  e=4.639E-24  Thermotoga maritima MSB8
  2r8w-assembly1_A  TM=8.950E-01  e=1.937E-19  Agrobacterium fabrum str. C58

InterPro domains:
  IPR002220 DapA-like [PF00701] (7-298)
  IPR002220 DapA-like [PIRSF001365] (7-300)
  IPR002220 DapA-like [PR00146] (40-61)
  IPR002220 DapA-like [PR00146] (76-94)
  IPR002220 DapA-like [PR00146] (108-124)
  IPR002220 DapA-like [PR00146] (133-150)
  IPR002220 DapA-like [PTHR12128] (7-298)
  IPR002220 DapA-like [SM01130] (6-300)
  IPR013785 Aldolase-type TIM barrel [G3DSA:3.20.20.70] (5-302)
  IPR020624 Schiff base-forming aldolase, conserved site [PS00665] (43-60)
  IPR020625 Schiff base-forming aldolase, active site [PS00666] (138-169)

Sequence (604 aa):
MPQSALFTGIIPPVSTIFTADGQLDKPGTAALIDDLIKAGVDGLFFLGSGGEFSQLGAEERKAIARFAIDHVDRRVPVLIGTGGTNARETIELSQHAQQAGADGIVVINPYYWKVSEANLIRYFEQVADSVTLPVMLYNFPALTGQDLTPALVKTLADSRSNIIGIKDTIDSVAHLRSMIHTVKGAHPHFTVLCGYDDHLFNTLLLGGDGAISASGNFAPQVSVNLLKAWRDGDVAKAAGYHQTLLQIPQMYQLDTPFVNVIKEAIVLCGRPVSTHVLPPASPLDEPRKAQLKTLLQQLKLCMPQSALFTGIIPPVSTIFTADGQLDKPGTAALIDDLIKAGVDGLFFLGSGGEFSQLGAEERKAIARFAIDHVDRRVPVLIGTGGTNARETIELSQHAQQAGADGIVVINPYYWKVSEANLIRYFEQVADSVTLPVMLYNFPALTGQDLTPALVKTLADSRSNIIGIKDTIDSVAHLRSMIHTVKGAHPHFTVLCGYDDHLFNTLLLGGDGAISASGNFAPQVSVNLLKAWRDGDVAKAAGYHQTLLQIPQMYQLDTPFVNVIKEAIVLCGRPVSTHVLPPASPLDEPRKAQLKTLLQQLKLC

Radius of gyration: 25.16 Å; Cα contacts (8 Å, |Δi|>4): 1274; chains: 2; bounding box: 54×75×58 Å

GO terms:
  GO:0061677 2-dehydro-3-deoxy-D-gluconate aldolase activity (F, EXP)
  GO:0042802 identical protein binding (F, IDA)
  GO:0047440 2-dehydro-3-deoxy-D-pentonate aldolase activity (F, EXP)
  GO:0046176 aldonic acid catabolic process (P, IMP)